Protein AF-0000000085036606 (afdb_homodimer)

Nearest PDB structures (foldseek):
  7ahc-assembly1_B  TM=9.301E-01  e=2.166E-08  Lactococcus lactis subsp. lactis
  7ahh-assembly1_B  TM=9.362E-01  e=3.459E-08  Lactococcus lactis subsp. lactis
  7ahd-assembly1_B  TM=8.911E-01  e=1.973E-08  Lactococcus lactis subsp. lactis
  7ahd-assembly1_A  TM=8.765E-01  e=3.980E-08  Lactococcus lactis subsp. lactis
  7ahh-assembly1_A  TM=9.318E-01  e=2.249E-07  Lactococcus lactis subsp. lactis

Foldseek 3Di:
DVPDDLVVVLVVCCVVCVVVLVVLLVLLLVLLVLLLVLLLVPQLVLLVVCLVVVVCLCVQLVVLVVLLVPDLLVQLVVQCVVPNFASVSLSPSLNSNLRNLQSVLSNVLQVVFDVVVLVVCVVVVDDPVRCVVPPSCLQSVLSNLVSSLVSSLVSSVSSLSSVVRPHGHLVVQLVVLVPDDNSSSSNCSSVVSSVVVSVVSNVVSNVVSVVSHDDDVVVD/DVPDDLVVLLVVCCVVCVVVLVVLLVLLLVLLVLLLVLLLVPQLVLLVVCLVVVVCLCVQLVVLVVLLVPDLLVQLVVQCVPPNFASVSLSPSLNSNLRNLQSVLSNVQQVVFDVVVLVVCVVVVDDPVRCVVPPSCLQSVLSNLVSSLVSSLVSSVSSLSSVVRPHGHLVVQLVVLVPDDNSSSSNCSSVVSSVVVSVVSNVVSNVVSVVSHDDDPVVD

pLDDT: mean 95.01, std 9.25, range [34.78, 98.94]

Organism: Levilactobacillus brevis (strain ATCC 367 / BCRC 12310 / CIP 105137 / JCM 1170 / LMG 11437 / NCIMB 947 / NCTC 947) (NCBI:txid387344)

Secondary structure (DSSP, 8-state):
-TTS-HHHHHHHHHHHHHHHHHHHHHHHHHHHHHHHHHHHHHHHHHHHHHHH-GGGHHHHHHHHHHHHHS-HHHHHHHHHHHH-SSHHHHHHHHHHHHHHHHHHHHHHHHHHS-HHHHHHHHHTT--HHHHIIIIIHHHHHHHHHHHHHHHHHHHHHHHHHGGGGT--SHHHHHHHHHTSTT-HHHHHHHHHHHHHHHHHHHHHHHHHHHHHS---GGG-/-TTS-HHHHHHHHHHHHHHHHHHHHHHHHHHHHHHHHHHHHHHHHHHHHHHH-GGGHHHHHHHHHHHHHS-HHHHHHHHHHHH-SSHHHHHHHHHHHHHHHHHHHHHHHHHHS-HHHHHHHHHTT--HHHHIIIIIHHHHHHHHHHHHHHHHHHHHHHHHHGGGGT--SHHHHHHHHHTSTT-HHHHHHHHHHHHHHHHHHHHHHHHHHHHHS---GGG-

Radius of gyration: 23.56 Å; Cα contacts (8 Å, |Δi|>4): 693; chains: 2; bounding box: 56×71×65 Å

Sequence (440 aa):
MKDMGLFSQLVYYFSHNGMYVLSQFNQTFLVSIYGVLLGAIVGIPLGIWISQYRRLSPVIIGIANVIQTIPSLAMLSILMLGLGLGQTTVIVTVFLYSLLPIIKNTYTGMLSVDRDVLDAGKGMGMTGFQIMKTIRLPLSLSVIIAGIRNALVIGIGITVIGSFIGSGGLGDIIVRGTNATDGGAIILAGALPTALMAIITDLVLSFIEKRLTPKTSSERMKDMGLFSQLVYYFSHNGMYVLSQFNQTFLVSIYGVLLGAIVGIPLGIWISQYRRLSPVIIGIANVIQTIPSLAMLSILMLGLGLGQTTVIVTVFLYSLLPIIKNTYTGMLSVDRDVLDAGKGMGMTGFQIMKTIRLPLSLSVIIAGIRNALVIGIGITVIGSFIGSGGLGDIIVRGTNATDGGAIILAGALPTALMAIITDLVLSFIEKRLTPKTSSER

Solvent-accessible surface area (backbone atoms only — not comparable to full-atom values): 21026 Å² total; per-residue (Å²): 108,89,85,44,55,62,65,57,38,31,53,51,48,44,73,76,38,41,68,58,50,49,51,22,45,51,47,30,51,49,46,18,49,53,6,33,49,55,10,46,68,50,13,40,58,51,9,53,52,29,57,75,39,64,86,50,35,63,58,57,51,46,53,28,46,55,58,52,41,32,30,62,70,36,50,45,54,57,45,28,75,79,63,35,74,24,52,66,34,39,23,51,47,26,19,53,50,11,27,33,42,20,21,52,23,24,24,49,20,52,66,66,52,58,62,68,61,52,49,49,41,45,72,74,64,50,49,72,67,50,42,41,66,69,43,43,48,61,74,14,42,22,40,31,40,48,10,48,38,53,21,41,40,53,14,42,33,49,32,35,58,25,26,80,45,61,40,37,27,33,25,39,39,27,53,51,11,72,74,38,88,85,19,61,33,42,26,47,64,13,23,50,58,49,32,49,50,28,48,50,50,46,52,54,41,49,52,52,22,58,73,48,44,79,79,62,71,82,80,105,109,90,85,43,55,62,65,57,37,32,52,50,48,45,73,75,37,42,69,56,49,50,50,20,47,50,46,31,52,48,47,18,48,54,6,32,50,54,10,45,68,51,15,40,58,51,9,52,52,29,58,77,40,64,85,51,34,64,58,56,51,46,52,28,45,56,57,52,42,31,28,60,69,36,50,43,56,57,44,27,76,78,63,36,74,24,52,68,33,38,25,52,46,26,20,54,50,11,26,31,42,20,20,53,24,26,24,50,20,52,67,66,52,56,60,67,60,52,48,49,42,46,71,74,64,48,49,72,67,50,41,40,67,71,45,41,47,59,73,13,42,24,40,32,41,48,10,48,37,53,21,40,39,53,12,43,32,48,33,35,59,24,24,80,44,62,39,37,29,33,25,39,40,28,53,52,12,74,72,37,86,86,18,62,32,41,24,46,64,14,25,50,56,49,30,49,49,27,48,50,50,46,52,53,40,50,50,52,21,59,72,49,44,80,78,63,70,83,80,106

InterPro domains:
  IPR000515 ABC transporter type 1, transmembrane domain MetI-like [PF00528] (43-213)
  IPR000515 ABC transporter type 1, transmembrane domain MetI-like [PS50928] (25-205)
  IPR000515 ABC transporter type 1, transmembrane domain MetI-like [cd06261] (28-207)
  IPR035906 MetI-like superfamily [G3DSA:1.10.3720.10] (17-215)
  IPR035906 MetI-like superfamily [SSF161098] (22-200)
  IPR051204 ABC transporter permease/solute-binding domain-containing protein [PTHR30177] (9-217)

Structure (mmCIF, N/CA/C/O backbone):
data_AF-0000000085036606-model_v1
#
loop_
_entity.id
_entity.type
_entity.pdbx_description
1 polymer 'Glycine betaine/carnitine/choline ABC transporter, ATP-binding protein'
#
loop_
_atom_site.group_PDB
_atom_site.id
_atom_site.type_symbol
_atom_site.label_atom_id
_atom_site.label_alt_id
_atom_site.label_comp_id
_atom_site.label_asym_id
_atom_site.label_entity_id
_atom_site.label_seq_id
_atom_site.pdbx_PDB_ins_code
_atom_site.Cartn_x
_atom_site.Cartn_y
_atom_site.Cartn_z
_atom_site.occupancy
_atom_site.B_iso_or_equiv
_atom_site.auth_seq_id
_atom_site.auth_comp_id
_atom_site.auth_asym_id
_atom_site.auth_atom_id
_atom_site.pdbx_PDB_model_num
ATOM 1 N N . MET A 1 1 ? 3.018 16.328 33.906 1 53.69 1 MET A N 1
ATOM 2 C CA . MET A 1 1 ? 3.051 15.375 32.812 1 53.69 1 MET A CA 1
ATOM 3 C C . MET A 1 1 ? 4.422 15.367 32.156 1 53.69 1 MET A C 1
ATOM 5 O O . MET A 1 1 ? 4.852 14.336 31.625 1 53.69 1 MET A O 1
ATOM 9 N N . LYS A 1 2 ? 5.117 16.609 32.156 1 61.75 2 LYS A N 1
ATOM 10 C CA . LYS A 1 2 ? 6.438 16.766 31.562 1 61.75 2 LYS A CA 1
ATOM 11 C C . LYS A 1 2 ? 7.484 15.945 32.312 1 61.75 2 LYS A C 1
ATOM 13 O O . LYS A 1 2 ? 8.438 15.445 31.703 1 61.75 2 LYS A O 1
ATOM 18 N N . ASP A 1 3 ? 7.23 15.531 33.531 1 68.62 3 ASP A N 1
ATOM 19 C CA . ASP A 1 3 ? 8.211 14.805 34.312 1 68.62 3 ASP A CA 1
ATOM 20 C C . ASP A 1 3 ? 7.988 13.297 34.219 1 68.62 3 ASP A C 1
ATOM 22 O O . ASP A 1 3 ? 8.812 12.516 34.688 1 68.62 3 ASP A O 1
ATOM 26 N N . MET A 1 4 ? 6.941 12.898 33.594 1 78.75 4 MET A N 1
ATOM 27 C CA . MET A 1 4 ? 6.617 11.477 33.5 1 78.75 4 MET A CA 1
ATOM 28 C C . MET A 1 4 ? 7.219 10.875 32.25 1 78.75 4 MET A C 1
ATOM 30 O O . MET A 1 4 ? 7.336 11.547 31.219 1 78.75 4 MET A O 1
ATOM 34 N N . GLY A 1 5 ? 7.703 9.703 32.469 1 90.12 5 GLY A N 1
ATOM 35 C CA . GLY A 1 5 ? 8.148 8.961 31.312 1 90.12 5 GLY A CA 1
ATOM 36 C C . GLY A 1 5 ? 7.066 8.805 30.25 1 90.12 5 GLY A C 1
ATOM 37 O O . GLY A 1 5 ? 5.891 9.062 30.516 1 90.12 5 GLY A O 1
ATOM 38 N N . LEU A 1 6 ? 7.336 8.609 29.125 1 92.69 6 LEU A N 1
ATOM 39 C CA . LEU A 1 6 ? 6.441 8.508 27.984 1 92.69 6 LEU A CA 1
ATOM 40 C C . LEU A 1 6 ? 5.312 7.516 28.266 1 92.69 6 LEU A C 1
ATOM 42 O O . LEU A 1 6 ? 4.156 7.781 27.938 1 92.69 6 LEU A O 1
ATOM 46 N N . PHE A 1 7 ? 5.633 6.508 28.906 1 94.12 7 PHE A N 1
ATOM 47 C CA . PHE A 1 7 ? 4.652 5.473 29.203 1 94.12 7 PHE A CA 1
ATOM 48 C C . PHE A 1 7 ? 3.619 5.973 30.203 1 94.12 7 PHE A C 1
ATOM 50 O O . PHE A 1 7 ? 2.422 5.73 30.047 1 94.12 7 PHE A O 1
ATOM 57 N N . SER A 1 8 ? 3.996 6.602 31.188 1 94.62 8 SER A N 1
ATOM 58 C CA . SER A 1 8 ? 3.084 7.148 32.188 1 94.62 8 SER A CA 1
ATOM 59 C C . SER A 1 8 ? 2.162 8.203 31.578 1 94.62 8 SER A C 1
ATOM 61 O O . SER A 1 8 ? 0.983 8.281 31.922 1 94.62 8 SER A O 1
ATOM 63 N N . GLN A 1 9 ? 2.707 8.945 30.672 1 95.31 9 GLN A N 1
ATOM 64 C CA . GLN A 1 9 ? 1.91 9.945 29.984 1 95.31 9 GLN A CA 1
ATOM 65 C C . GLN A 1 9 ? 0.846 9.297 29.094 1 95.31 9 GLN A C 1
ATOM 67 O O . GLN A 1 9 ? -0.266 9.812 28.984 1 95.31 9 GLN A O 1
ATOM 72 N N . LEU A 1 10 ? 1.221 8.211 28.531 1 96.38 10 LEU A N 1
ATOM 73 C CA . LEU A 1 10 ? 0.283 7.48 27.688 1 96.38 10 LEU A CA 1
ATOM 74 C C . LEU A 1 10 ? -0.866 6.914 28.516 1 96.38 10 LEU A C 1
ATOM 76 O O . LEU A 1 10 ? -2.033 7.047 28.125 1 96.38 10 LEU A O 1
ATOM 80 N N . VAL A 1 11 ? -0.539 6.371 29.609 1 96.19 11 VAL A N 1
ATOM 81 C CA . VAL A 1 11 ? -1.548 5.812 30.5 1 96.19 11 VAL A CA 1
ATOM 82 C C . VAL A 1 11 ? -2.475 6.918 31 1 96.19 11 VAL A C 1
ATOM 84 O O . VAL A 1 11 ? -3.693 6.734 31.062 1 96.19 11 VAL A O 1
ATOM 87 N N . TYR A 1 12 ? -1.911 7.992 31.328 1 95.38 12 TYR A N 1
ATOM 88 C CA . TYR A 1 12 ? -2.691 9.141 31.766 1 95.38 12 TYR A CA 1
ATOM 89 C C . TYR A 1 12 ? -3.65 9.602 30.672 1 95.38 12 TYR A C 1
ATOM 91 O O . TYR A 1 12 ? -4.824 9.867 30.938 1 95.38 12 TYR A O 1
ATOM 99 N N . TYR A 1 13 ? -3.16 9.719 29.469 1 96.19 13 TYR A N 1
ATOM 100 C CA . TYR A 1 13 ? -3.996 10.148 28.344 1 96.19 13 TYR A CA 1
ATOM 101 C C . TYR A 1 13 ? -5.18 9.211 28.156 1 96.19 13 TYR A C 1
ATOM 103 O O . TYR A 1 13 ? -6.316 9.656 27.984 1 96.19 13 TYR A O 1
ATOM 111 N N . PHE A 1 14 ? -4.926 7.91 28.281 1 97 14 PHE A N 1
ATOM 112 C CA . PHE A 1 14 ? -5.996 6.938 28.094 1 97 14 PHE A CA 1
ATOM 113 C C . PHE A 1 14 ? -6.996 7 29.25 1 97 14 PHE A C 1
ATOM 115 O O . PHE A 1 14 ? -8.195 6.832 29.031 1 97 14 PHE A O 1
ATOM 122 N N . SER A 1 15 ? -6.516 7.25 30.391 1 96.5 15 SER A N 1
ATOM 123 C CA . SER A 1 15 ? -7.383 7.32 31.562 1 96.5 15 SER A CA 1
ATOM 124 C C . SER A 1 15 ? -8.328 8.516 31.469 1 96.5 15 SER A C 1
ATOM 126 O O . SER A 1 15 ? -9.469 8.445 31.938 1 96.5 15 SER A O 1
ATOM 128 N N . HIS A 1 16 ? -7.914 9.531 30.812 1 97.19 16 HIS A N 1
ATOM 129 C CA . HIS A 1 16 ? -8.703 10.758 30.812 1 97.19 16 HIS A CA 1
ATOM 130 C C . HIS A 1 16 ? -9.43 10.938 29.484 1 97.19 16 HIS A C 1
ATOM 132 O O . HIS A 1 16 ? -10.406 11.68 29.391 1 97.19 16 HIS A O 1
ATOM 138 N N . ASN A 1 17 ? -8.93 10.234 28.422 1 97.69 17 ASN A N 1
ATOM 139 C CA . ASN A 1 17 ? -9.508 10.43 27.094 1 97.69 17 ASN A CA 1
ATOM 140 C C . ASN A 1 17 ? -9.906 9.102 26.453 1 97.69 17 ASN A C 1
ATOM 142 O O . ASN A 1 17 ? -10.016 9.008 25.234 1 97.69 17 ASN A O 1
ATOM 146 N N . GLY A 1 18 ? -10.07 8.125 27.234 1 97.62 18 GLY A N 1
ATOM 147 C CA . GLY A 1 18 ? -10.344 6.789 26.719 1 97.62 18 GLY A CA 1
ATOM 148 C C . GLY A 1 18 ? -11.586 6.727 25.844 1 97.62 18 GLY A C 1
ATOM 149 O O . GLY A 1 18 ? -11.57 6.102 24.781 1 97.62 18 GLY A O 1
ATOM 150 N N . MET A 1 19 ? -12.609 7.359 26.281 1 98 19 MET A N 1
ATOM 151 C CA . MET A 1 19 ? -13.859 7.348 25.531 1 98 19 MET A CA 1
ATOM 152 C C . MET A 1 19 ? -13.711 8.109 24.219 1 98 19 MET A C 1
ATOM 154 O O . MET A 1 19 ? -14.32 7.746 23.219 1 98 19 MET A O 1
ATOM 158 N N . TYR A 1 20 ? -12.961 9.148 24.25 1 98.12 20 TYR A N 1
ATOM 159 C CA . TYR A 1 20 ? -12.68 9.891 23.031 1 98.12 20 TYR A CA 1
ATOM 160 C C . TYR A 1 20 ? -11.883 9.039 22.047 1 98.12 20 TYR A C 1
ATOM 162 O O . TYR A 1 20 ? -12.211 8.984 20.859 1 98.12 20 TYR A O 1
ATOM 170 N N . VAL A 1 21 ? -10.883 8.344 22.516 1 98.56 21 VAL A N 1
ATOM 171 C CA . VAL A 1 21 ? -10.055 7.477 21.688 1 98.56 21 VAL A CA 1
ATOM 172 C C . VAL A 1 21 ? -10.922 6.371 21.078 1 98.56 21 VAL A C 1
ATOM 174 O O . VAL A 1 21 ? -10.789 6.051 19.891 1 98.56 21 VAL A O 1
ATOM 177 N N . LEU A 1 22 ? -11.82 5.848 21.828 1 98.44 22 LEU A N 1
ATOM 178 C CA . LEU A 1 22 ? -12.711 4.801 21.344 1 98.44 22 LEU A CA 1
ATOM 179 C C . LEU A 1 22 ? -13.648 5.336 20.266 1 98.44 22 LEU A C 1
ATOM 181 O O . LEU A 1 22 ? -13.945 4.641 19.297 1 98.44 22 LEU A O 1
ATOM 185 N N . SER A 1 23 ? -14.125 6.523 20.5 1 98.44 23 SER A N 1
ATOM 186 C CA . SER A 1 23 ? -14.992 7.148 19.5 1 98.44 23 SER A CA 1
ATOM 187 C C . SER A 1 23 ? -14.266 7.352 18.172 1 98.44 23 SER A C 1
ATOM 189 O O . SER A 1 23 ? -14.812 7.07 17.109 1 98.44 23 SER A O 1
ATOM 191 N N . GLN A 1 24 ? -13.023 7.82 18.25 1 98.75 24 GLN A N 1
ATOM 192 C CA . GLN A 1 24 ? -12.219 8.016 17.062 1 98.75 24 GLN A CA 1
ATOM 193 C C . GLN A 1 24 ? -11.875 6.684 16.406 1 98.75 24 GLN A C 1
ATOM 195 O O . GLN A 1 24 ? -11.805 6.59 15.172 1 98.75 24 GLN A O 1
ATOM 200 N N . PHE A 1 25 ? -11.68 5.707 17.25 1 98.81 25 PHE A N 1
ATOM 201 C CA . PHE A 1 25 ? -11.453 4.344 16.781 1 98.81 25 PHE A CA 1
ATOM 202 C C . PHE A 1 25 ? -12.648 3.846 15.969 1 98.81 25 PHE A C 1
ATOM 204 O O . PHE A 1 25 ? -12.484 3.357 14.844 1 98.81 25 PHE A O 1
ATOM 211 N N . ASN A 1 26 ? -13.805 3.996 16.484 1 98.56 26 ASN A N 1
ATOM 212 C CA . ASN A 1 26 ? -15.023 3.539 15.828 1 98.56 26 ASN A CA 1
ATOM 213 C C . ASN A 1 26 ? -15.297 4.312 14.539 1 98.56 26 ASN A C 1
ATOM 215 O O . ASN A 1 26 ? -15.75 3.736 13.547 1 98.56 26 ASN A O 1
ATOM 219 N N . GLN A 1 27 ? -15.023 5.535 14.602 1 98.56 27 GLN A N 1
ATOM 220 C CA . GLN A 1 27 ? -15.211 6.355 13.414 1 98.56 27 GLN A CA 1
ATOM 221 C C . GLN A 1 27 ? -14.281 5.918 12.289 1 98.56 27 GLN A C 1
ATOM 223 O O . GLN A 1 27 ? -14.711 5.781 11.141 1 98.56 27 GLN A O 1
ATOM 228 N N . THR A 1 28 ? -13.016 5.746 12.625 1 98.94 28 THR A N 1
ATOM 229 C CA . THR A 1 28 ? -12.047 5.289 11.641 1 98.94 28 THR A CA 1
ATOM 230 C C . THR A 1 28 ? -12.477 3.947 11.047 1 98.94 28 THR A C 1
ATOM 232 O O . THR A 1 28 ? -12.438 3.76 9.828 1 98.94 28 THR A O 1
ATOM 235 N N . PHE A 1 29 ? -12.891 3.115 11.898 1 98.81 29 PHE A N 1
ATOM 236 C CA . PHE A 1 29 ? -13.289 1.775 11.484 1 98.81 29 PHE A CA 1
ATOM 237 C C . PHE A 1 29 ? -14.516 1.833 10.578 1 98.81 29 PHE A C 1
ATOM 239 O O . PHE A 1 29 ? -14.555 1.191 9.531 1 98.81 29 PHE A O 1
ATOM 246 N N . LEU A 1 30 ? -15.523 2.584 10.883 1 98.62 30 LEU A N 1
ATOM 247 C CA . LEU A 1 30 ? -16.781 2.652 10.148 1 98.62 30 LEU A CA 1
ATOM 248 C C . LEU A 1 30 ? -16.578 3.297 8.781 1 98.62 30 LEU A C 1
ATOM 250 O O . LEU A 1 30 ? -17.109 2.814 7.773 1 98.62 30 LEU A O 1
ATOM 254 N N . VAL A 1 31 ? -15.836 4.344 8.758 1 98.81 31 VAL A N 1
ATOM 255 C CA . VAL A 1 31 ? -15.57 5.027 7.492 1 98.81 31 VAL A CA 1
ATOM 256 C C . VAL A 1 31 ? -14.867 4.074 6.527 1 98.81 31 VAL A C 1
ATOM 258 O O . VAL A 1 31 ? -15.211 4.02 5.34 1 98.81 31 VAL A O 1
ATOM 261 N N . SER A 1 32 ? -13.906 3.299 7.047 1 98.88 32 SER A N 1
ATOM 262 C CA . SER A 1 32 ? -13.203 2.32 6.227 1 98.88 32 SER A CA 1
ATOM 263 C C . SER A 1 32 ? -14.148 1.237 5.723 1 98.88 32 SER A C 1
ATOM 265 O O . SER A 1 32 ? -14.078 0.839 4.555 1 98.88 32 SER A O 1
ATOM 267 N N . ILE A 1 33 ? -15.031 0.809 6.574 1 98.81 33 ILE A N 1
ATOM 268 C CA . ILE A 1 33 ? -15.969 -0.249 6.227 1 98.81 33 ILE A CA 1
ATOM 269 C C . ILE A 1 33 ? -16.938 0.251 5.152 1 98.81 33 ILE A C 1
ATOM 271 O O . ILE A 1 33 ? -17.25 -0.475 4.203 1 98.81 33 ILE A O 1
ATOM 275 N N . TYR A 1 34 ? -17.406 1.476 5.266 1 98.88 34 TYR A N 1
ATOM 276 C CA . TYR A 1 34 ? -18.328 2.029 4.285 1 98.88 34 TYR A CA 1
ATOM 277 C C . TYR A 1 34 ? -17.688 2.092 2.904 1 98.88 34 TYR A C 1
ATOM 279 O O . TYR A 1 34 ? -18.312 1.706 1.907 1 98.88 34 TYR A O 1
ATOM 287 N N . GLY A 1 35 ? -16.484 2.529 2.838 1 98.94 35 GLY A N 1
ATOM 288 C CA . GLY A 1 35 ? -15.789 2.59 1.563 1 98.94 35 GLY A CA 1
ATOM 289 C C . GLY A 1 35 ? -15.57 1.225 0.936 1 98.94 35 GLY A C 1
ATOM 290 O O . GLY A 1 35 ? -15.789 1.047 -0.264 1 98.94 35 GLY A O 1
ATOM 291 N N . VAL A 1 36 ? -15.188 0.266 1.753 1 98.94 36 VAL A N 1
ATOM 292 C CA . VAL A 1 36 ? -14.898 -1.073 1.255 1 98.94 36 VAL A CA 1
ATOM 293 C C . VAL A 1 36 ? -16.188 -1.767 0.84 1 98.94 36 VAL A C 1
ATOM 295 O O . VAL A 1 36 ? -16.219 -2.508 -0.146 1 98.94 36 VAL A O 1
ATOM 298 N N . LEU A 1 37 ? -17.266 -1.52 1.604 1 98.88 37 LEU A N 1
ATOM 299 C CA . LEU A 1 37 ? -18.547 -2.094 1.253 1 98.88 37 LEU A CA 1
ATOM 300 C C . LEU A 1 37 ? -19.016 -1.584 -0.106 1 98.88 37 LEU A C 1
ATOM 302 O O . LEU A 1 37 ? -19.531 -2.355 -0.918 1 98.88 37 LEU A O 1
ATOM 306 N N . LEU A 1 38 ? -18.875 -0.337 -0.345 1 98.88 38 LEU A N 1
ATOM 307 C CA . LEU A 1 38 ? -19.203 0.204 -1.661 1 98.88 38 LEU A CA 1
ATOM 308 C C . LEU A 1 38 ? -18.312 -0.421 -2.736 1 98.88 38 LEU A C 1
ATOM 310 O O . LEU A 1 38 ? -18.797 -0.737 -3.83 1 98.88 38 LEU A O 1
ATOM 314 N N . GLY A 1 39 ? -17 -0.565 -2.404 1 98.88 39 GLY A N 1
ATOM 315 C CA . GLY A 1 39 ? -16.094 -1.244 -3.314 1 98.88 39 GLY A CA 1
ATOM 316 C C . GLY A 1 39 ? -16.516 -2.67 -3.621 1 98.88 39 GLY A C 1
ATOM 317 O O . GLY A 1 39 ? -16.406 -3.123 -4.762 1 98.88 39 GLY A O 1
ATOM 318 N N . ALA A 1 40 ? -17 -3.344 -2.619 1 98.88 40 ALA A N 1
ATOM 319 C CA . ALA A 1 40 ? -17.453 -4.723 -2.793 1 98.88 40 ALA A CA 1
ATOM 320 C C . ALA A 1 40 ? -18.719 -4.789 -3.641 1 98.88 40 ALA A C 1
ATOM 322 O O . ALA A 1 40 ? -18.859 -5.668 -4.492 1 98.88 40 ALA A O 1
ATOM 323 N N . ILE A 1 41 ? -19.609 -3.906 -3.416 1 98.81 41 ILE A N 1
ATOM 324 C CA . ILE A 1 41 ? -20.875 -3.865 -4.133 1 98.81 41 ILE A CA 1
ATOM 325 C C . ILE A 1 41 ? -20.625 -3.678 -5.625 1 98.81 41 ILE A C 1
ATOM 327 O O . ILE A 1 41 ? -21.312 -4.27 -6.457 1 98.81 41 ILE A O 1
ATOM 331 N N . VAL A 1 42 ? -19.609 -2.945 -5.973 1 98.81 42 VAL A N 1
ATOM 332 C CA . VAL A 1 42 ? -19.297 -2.666 -7.371 1 98.81 42 VAL A CA 1
ATOM 333 C C . VAL A 1 42 ? -18.25 -3.658 -7.879 1 98.81 42 VAL A C 1
ATOM 335 O O . VAL A 1 42 ? -18.391 -4.207 -8.969 1 98.81 42 VAL A O 1
ATOM 338 N N . GLY A 1 43 ? -17.25 -3.906 -7.059 1 98.88 43 GLY A N 1
ATOM 339 C CA . GLY A 1 43 ? -16.094 -4.664 -7.48 1 98.88 43 GLY A CA 1
ATOM 340 C C . GLY A 1 43 ? -16.375 -6.137 -7.695 1 98.88 43 GLY A C 1
ATOM 341 O O . GLY A 1 43 ? -15.859 -6.75 -8.625 1 98.88 43 GLY A O 1
ATOM 342 N N . ILE A 1 44 ? -17.156 -6.73 -6.824 1 98.62 44 ILE A N 1
ATOM 343 C CA . ILE A 1 44 ? -17.453 -8.156 -6.934 1 98.62 44 ILE A CA 1
ATOM 344 C C . ILE A 1 44 ? -18.234 -8.43 -8.203 1 98.62 44 ILE A C 1
ATOM 346 O O . ILE A 1 44 ? -17.844 -9.25 -9.031 1 98.62 44 ILE A O 1
ATOM 350 N N . PRO A 1 45 ? -19.359 -7.727 -8.492 1 98.06 45 PRO A N 1
ATOM 351 C CA . PRO A 1 45 ? -20.078 -7.945 -9.742 1 98.06 45 PRO A CA 1
ATOM 352 C C . PRO A 1 45 ? -19.234 -7.684 -10.977 1 98.06 45 PRO A C 1
ATOM 354 O O . PRO A 1 45 ? -19.312 -8.43 -11.961 1 98.06 45 PRO A O 1
ATOM 357 N N . LEU A 1 46 ? -18.406 -6.664 -10.977 1 98.25 46 LEU A N 1
ATOM 358 C CA . LEU A 1 46 ? -17.547 -6.359 -12.117 1 98.25 46 LEU A CA 1
ATOM 359 C C . LEU A 1 46 ? -16.531 -7.469 -12.328 1 98.25 46 LEU A C 1
ATOM 361 O O . LEU A 1 46 ? -16.234 -7.844 -13.469 1 98.25 46 LEU A O 1
ATOM 365 N N . GLY A 1 47 ? -15.953 -7.941 -11.18 1 98.06 47 GLY A N 1
ATOM 366 C CA . GLY A 1 47 ? -15.023 -9.055 -11.266 1 98.06 47 GLY A CA 1
ATOM 367 C C . GLY A 1 47 ? -15.648 -10.305 -11.852 1 98.06 47 GLY A C 1
ATOM 368 O O . GLY A 1 47 ? -15.031 -10.984 -12.672 1 98.06 47 GLY A O 1
ATOM 369 N N . ILE A 1 48 ? -16.828 -10.609 -11.445 1 96.81 48 ILE A N 1
ATOM 370 C CA . ILE A 1 48 ? -17.562 -11.758 -11.969 1 96.81 48 ILE A CA 1
ATOM 371 C C . ILE A 1 48 ? -17.844 -11.547 -13.453 1 96.81 48 ILE A C 1
ATOM 373 O O . ILE A 1 48 ? -17.625 -12.453 -14.266 1 96.81 48 ILE A O 1
ATOM 377 N N . TRP A 1 49 ? -18.266 -10.352 -13.812 1 96.44 49 TRP A N 1
ATOM 378 C CA . TRP A 1 49 ? -18.656 -10.047 -15.18 1 96.44 49 TRP A CA 1
ATOM 379 C C . TRP A 1 49 ? -17.469 -10.188 -16.125 1 96.44 49 TRP A C 1
ATOM 381 O O . TRP A 1 49 ? -17.578 -10.789 -17.188 1 96.44 49 TRP A O 1
ATOM 391 N N . ILE A 1 50 ? -16.328 -9.734 -15.766 1 96.69 50 ILE A N 1
ATOM 392 C CA . ILE A 1 50 ? -15.18 -9.742 -16.672 1 96.69 50 ILE A CA 1
ATOM 393 C C . ILE A 1 50 ? -14.562 -11.141 -16.719 1 96.69 50 ILE A C 1
ATOM 395 O O . ILE A 1 50 ? -13.789 -11.453 -17.625 1 96.69 50 ILE A O 1
ATOM 399 N N . SER A 1 51 ? -14.875 -11.938 -15.68 1 94.38 51 SER A N 1
ATOM 400 C CA . SER A 1 51 ? -14.398 -13.312 -15.719 1 94.38 51 SER A CA 1
ATOM 401 C C . SER A 1 51 ? -15.102 -14.109 -16.812 1 94.38 51 SER A C 1
ATOM 403 O O . SER A 1 51 ? -14.594 -15.148 -17.25 1 94.38 51 SER A O 1
ATOM 405 N N . GLN A 1 52 ? -16.312 -13.641 -17.219 1 90.5 52 GLN A N 1
ATOM 406 C CA . GLN A 1 52 ? -17.062 -14.289 -18.297 1 90.5 52 GLN A CA 1
ATOM 407 C C . GLN A 1 52 ? -16.672 -13.711 -19.656 1 90.5 52 GLN A C 1
ATOM 409 O O . GLN A 1 52 ? -16.891 -14.344 -20.688 1 90.5 52 GLN A O 1
ATOM 414 N N . TYR A 1 53 ? -16.188 -12.492 -19.688 1 88.56 53 TYR A N 1
ATOM 415 C CA . TYR A 1 53 ? -15.742 -11.805 -20.891 1 88.56 53 TYR A CA 1
ATOM 416 C C . TYR A 1 53 ? -14.258 -11.477 -20.812 1 88.56 53 TYR A C 1
ATOM 418 O O . TYR A 1 53 ? -13.883 -10.312 -20.672 1 88.56 53 TYR A O 1
ATOM 426 N N . ARG A 1 54 ? -13.484 -12.281 -21.141 1 85.75 54 ARG A N 1
ATOM 427 C CA . ARG A 1 54 ? -12.055 -12.227 -20.844 1 85.75 54 ARG A CA 1
ATOM 428 C C . ARG A 1 54 ? -11.367 -11.133 -21.656 1 85.75 54 ARG A C 1
ATOM 430 O O . ARG A 1 54 ? -10.352 -10.578 -21.234 1 85.75 54 ARG A O 1
ATOM 437 N N . ARG A 1 55 ? -11.984 -10.672 -22.688 1 90.75 55 ARG A N 1
ATOM 438 C CA . ARG A 1 55 ? -11.352 -9.688 -23.547 1 90.75 55 ARG A CA 1
ATOM 439 C C . ARG A 1 55 ? -11.336 -8.312 -22.891 1 90.75 55 ARG A C 1
ATOM 441 O O . ARG A 1 55 ? -10.445 -7.5 -23.156 1 90.75 55 ARG A O 1
ATOM 448 N N . LEU A 1 56 ? -12.211 -8.055 -21.938 1 92.25 56 LEU A N 1
ATOM 449 C CA . LEU A 1 56 ? -12.336 -6.742 -21.312 1 92.25 56 LEU A CA 1
ATOM 450 C C . LEU A 1 56 ? -11.586 -6.703 -19.984 1 92.25 56 LEU A C 1
ATOM 452 O O . LEU A 1 56 ? -11.43 -5.633 -19.375 1 92.25 56 LEU A O 1
ATOM 456 N N . SER A 1 57 ? -11.086 -7.797 -19.547 1 94.25 57 SER A N 1
ATOM 457 C CA . SER A 1 57 ? -10.516 -7.906 -18.203 1 94.25 57 SER A CA 1
ATOM 458 C C . SER A 1 57 ? -9.266 -7.039 -18.062 1 94.25 57 SER A C 1
ATOM 460 O O . SER A 1 57 ? -9.125 -6.301 -17.094 1 94.25 57 SER A O 1
ATOM 462 N N . PRO A 1 58 ? -8.391 -7.008 -19.125 1 95.19 58 PRO A N 1
ATOM 463 C CA . PRO A 1 58 ? -7.195 -6.176 -18.953 1 95.19 58 PRO A CA 1
ATOM 464 C C . PRO A 1 58 ? -7.52 -4.688 -18.875 1 95.19 58 PRO A C 1
ATOM 466 O O . PRO A 1 58 ? -6.844 -3.943 -18.156 1 95.19 58 PRO A O 1
ATOM 469 N N . VAL A 1 59 ? -8.5 -4.281 -19.547 1 96.25 59 VAL A N 1
ATOM 470 C CA . VAL A 1 59 ? -8.875 -2.871 -19.578 1 96.25 59 VAL A CA 1
ATOM 471 C C . VAL A 1 59 ? -9.453 -2.453 -18.234 1 96.25 59 VAL A C 1
ATOM 473 O O . VAL A 1 59 ? -9.039 -1.44 -17.672 1 96.25 59 VAL A O 1
ATOM 476 N N . ILE A 1 60 ? -10.414 -3.236 -17.703 1 97.94 60 ILE A N 1
ATOM 477 C CA . ILE A 1 60 ? -11.086 -2.904 -16.453 1 97.94 60 ILE A CA 1
ATOM 478 C C . ILE A 1 60 ? -10.094 -2.984 -15.289 1 97.94 60 ILE A C 1
ATOM 480 O O . ILE A 1 60 ? -10.039 -2.082 -14.453 1 97.94 60 ILE A O 1
ATOM 484 N N . ILE A 1 61 ? -9.32 -3.992 -15.273 1 97.88 61 ILE A N 1
ATOM 485 C CA . ILE A 1 61 ? -8.312 -4.141 -14.227 1 97.88 61 ILE A CA 1
ATOM 486 C C . ILE A 1 61 ? -7.262 -3.041 -14.367 1 97.88 61 ILE A C 1
ATOM 488 O O . ILE A 1 61 ? -6.793 -2.494 -13.367 1 97.88 61 ILE A O 1
ATOM 492 N N . GLY A 1 62 ? -6.895 -2.691 -15.609 1 97.5 62 GLY A N 1
ATOM 493 C CA . GLY A 1 62 ? -5.961 -1.605 -15.867 1 97.5 62 GLY A CA 1
ATOM 494 C C . GLY A 1 62 ? -6.441 -0.268 -15.336 1 97.5 62 GLY A C 1
ATOM 495 O O . GLY A 1 62 ? -5.664 0.484 -14.742 1 97.5 62 GLY A O 1
ATOM 496 N N . ILE A 1 63 ? -7.672 0.003 -15.516 1 98.06 63 ILE A N 1
ATOM 497 C CA . ILE A 1 63 ? -8.266 1.243 -15.023 1 98.06 63 ILE A CA 1
ATOM 498 C C . ILE A 1 63 ? -8.203 1.271 -13.5 1 98.06 63 ILE A C 1
ATOM 500 O O . ILE A 1 63 ? -7.812 2.277 -12.906 1 98.06 63 ILE A O 1
ATOM 504 N N . ALA A 1 64 ? -8.594 0.151 -12.883 1 98.44 64 ALA A N 1
ATOM 505 C CA . ALA A 1 64 ? -8.539 0.06 -11.43 1 98.44 64 ALA A CA 1
ATOM 506 C C . ALA A 1 64 ? -7.109 0.208 -10.922 1 98.44 64 ALA A C 1
ATOM 508 O O . ALA A 1 64 ? -6.875 0.821 -9.875 1 98.44 64 ALA A O 1
ATOM 509 N N . ASN A 1 65 ? -6.18 -0.292 -11.648 1 97.88 65 ASN A N 1
ATOM 510 C CA . ASN A 1 65 ? -4.77 -0.195 -11.289 1 97.88 65 ASN A CA 1
ATOM 511 C C . ASN A 1 65 ? -4.277 1.248 -11.344 1 97.88 65 ASN A C 1
ATOM 513 O O . ASN A 1 65 ? -3.541 1.693 -10.461 1 97.88 65 ASN A O 1
ATOM 517 N N . VAL A 1 66 ? -4.625 1.938 -12.352 1 97.88 66 VAL A N 1
ATOM 518 C CA . VAL A 1 66 ? -4.227 3.334 -12.492 1 97.88 66 VAL A CA 1
ATOM 519 C C . VAL A 1 66 ? -4.785 4.152 -11.328 1 97.88 66 VAL A C 1
ATOM 521 O O . VAL A 1 66 ? -4.082 4.984 -10.75 1 97.88 66 VAL A O 1
ATOM 524 N N . ILE A 1 67 ? -5.996 3.875 -11 1 98.38 67 ILE A N 1
ATOM 525 C CA . ILE A 1 67 ? -6.645 4.574 -9.898 1 98.38 67 ILE A CA 1
ATOM 526 C C . ILE A 1 67 ? -5.863 4.344 -8.602 1 98.38 67 ILE A C 1
ATOM 528 O O . ILE A 1 67 ? -5.578 5.293 -7.867 1 98.38 67 ILE A O 1
ATOM 532 N N . GLN A 1 68 ? -5.5 3.146 -8.391 1 97.88 68 GLN A N 1
ATOM 533 C CA . GLN A 1 68 ? -4.852 2.787 -7.137 1 97.88 68 GLN A CA 1
ATOM 534 C C . GLN A 1 68 ? -3.389 3.221 -7.129 1 97.88 68 GLN A C 1
ATOM 536 O O . GLN A 1 68 ? -2.77 3.318 -6.066 1 97.88 68 GLN A O 1
ATOM 541 N N . THR A 1 69 ? -2.865 3.475 -8.297 1 98 69 THR A N 1
ATOM 542 C CA . THR A 1 69 ? -1.473 3.889 -8.414 1 98 69 THR A CA 1
ATOM 543 C C . THR A 1 69 ? -1.296 5.328 -7.938 1 98 69 THR A C 1
ATOM 545 O O . THR A 1 69 ? -0.226 5.699 -7.449 1 98 69 THR A O 1
ATOM 548 N N . ILE A 1 70 ? -2.293 6.109 -7.992 1 98.69 70 ILE A N 1
ATOM 549 C CA . ILE A 1 70 ? -2.256 7.484 -7.516 1 98.69 70 ILE A CA 1
ATOM 550 C C . ILE A 1 70 ? -2.115 7.504 -5.996 1 98.69 70 ILE A C 1
ATOM 552 O O . ILE A 1 70 ? -2.887 6.852 -5.285 1 98.69 70 ILE A O 1
ATOM 556 N N . PRO A 1 71 ? -1.165 8.195 -5.52 1 98.62 71 PRO A N 1
ATOM 557 C CA . PRO A 1 71 ? -1.01 8.266 -4.062 1 98.62 71 PRO A CA 1
ATOM 558 C C . PRO A 1 71 ? -2.27 8.766 -3.359 1 98.62 71 PRO A C 1
ATOM 560 O O . PRO A 1 71 ? -2.938 9.68 -3.855 1 98.62 71 PRO A O 1
ATOM 563 N N . SER A 1 72 ? -2.523 8.211 -2.217 1 98.31 72 SER A N 1
ATOM 564 C CA . SER A 1 72 ? -3.807 8.406 -1.551 1 98.31 72 SER A CA 1
ATOM 565 C C . SER A 1 72 ? -3.988 9.859 -1.117 1 98.31 72 SER A C 1
ATOM 567 O O . SER A 1 72 ? -5.094 10.398 -1.188 1 98.31 72 SER A O 1
ATOM 569 N N . LEU A 1 73 ? -2.912 10.484 -0.661 1 98.12 73 LEU A N 1
ATOM 570 C CA . LEU A 1 73 ? -3.039 11.883 -0.249 1 98.12 73 LEU A CA 1
ATOM 571 C C . LEU A 1 73 ? -3.385 12.773 -1.438 1 98.12 73 LEU A C 1
ATOM 573 O O . LEU A 1 73 ? -4.184 13.695 -1.313 1 98.12 73 LEU A O 1
ATOM 577 N N . ALA A 1 74 ? -2.758 12.5 -2.572 1 98.38 74 ALA A N 1
ATOM 578 C CA . ALA A 1 74 ? -3.061 13.242 -3.791 1 98.38 74 ALA A CA 1
ATOM 579 C C . ALA A 1 74 ? -4.504 13.016 -4.23 1 98.38 74 ALA A C 1
ATOM 581 O O . ALA A 1 74 ? -5.223 13.969 -4.543 1 98.38 74 ALA A O 1
ATOM 582 N N . MET A 1 75 ? -4.926 11.812 -4.195 1 98.5 75 MET A N 1
ATOM 583 C CA . MET A 1 75 ? -6.285 11.469 -4.602 1 98.5 75 MET A CA 1
ATOM 584 C C . MET A 1 75 ? -7.309 12.133 -3.686 1 98.5 75 MET A C 1
ATOM 586 O O . MET A 1 75 ? -8.289 12.719 -4.16 1 98.5 75 MET A O 1
ATOM 590 N N . LEU A 1 76 ? -7.047 12.008 -2.436 1 98.12 76 LEU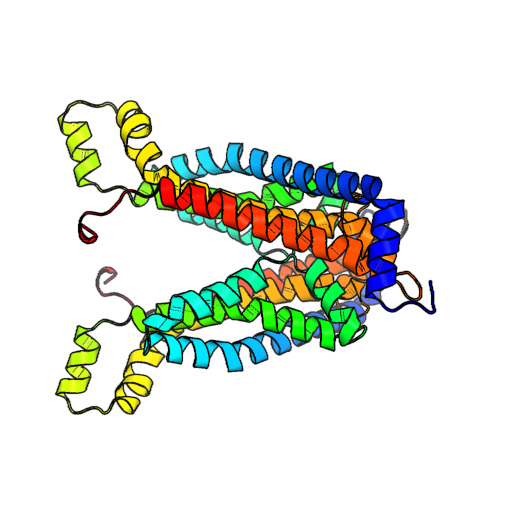 A N 1
ATOM 591 C CA . LEU A 1 76 ? -7.918 12.617 -1.437 1 98.12 76 LEU A CA 1
ATOM 592 C C . LEU A 1 76 ? -8.062 14.117 -1.688 1 98.12 76 LEU A C 1
ATOM 594 O O . LEU A 1 76 ? -9.172 14.656 -1.628 1 98.12 76 LEU A O 1
ATOM 598 N N . SER A 1 77 ? -7.02 14.742 -1.957 1 97.62 77 SER A N 1
ATOM 599 C CA . SER A 1 77 ? -7 16.188 -2.119 1 97.62 77 SER A CA 1
ATOM 600 C C . SER A 1 77 ? -7.699 16.609 -3.404 1 97.62 77 SER A C 1
ATOM 602 O O . SER A 1 77 ? -8.375 17.641 -3.438 1 97.62 77 SER A O 1
ATOM 604 N N . ILE A 1 78 ? -7.504 15.828 -4.426 1 97.69 78 ILE A N 1
ATOM 605 C CA . ILE A 1 78 ? -8.188 16.109 -5.684 1 97.69 78 ILE A CA 1
ATOM 606 C C . ILE A 1 78 ? -9.695 15.953 -5.5 1 97.69 78 ILE A C 1
ATOM 608 O O . ILE A 1 78 ? -10.469 16.828 -5.914 1 97.69 78 ILE A O 1
ATOM 612 N N . LEU A 1 79 ? -10.141 14.93 -4.848 1 98.25 79 LEU A N 1
ATOM 613 C CA . LEU A 1 79 ? -11.562 14.656 -4.645 1 98.25 79 LEU A CA 1
ATOM 614 C C . LEU A 1 79 ? -12.188 15.711 -3.738 1 98.25 79 LEU A C 1
ATOM 616 O O . LEU A 1 79 ? -13.375 16.016 -3.871 1 98.25 79 LEU A O 1
ATOM 620 N N . MET A 1 80 ? -11.367 16.234 -2.877 1 97.56 80 MET A N 1
ATOM 621 C CA . MET A 1 80 ? -11.852 17.25 -1.944 1 97.56 80 MET A CA 1
ATOM 622 C C . MET A 1 80 ? -12.336 18.484 -2.689 1 97.56 80 MET A C 1
ATOM 624 O O . MET A 1 80 ? -13.281 19.156 -2.254 1 97.56 80 MET A O 1
ATOM 628 N N . LEU A 1 81 ? -11.75 18.781 -3.832 1 96.56 81 LEU A N 1
ATOM 629 C CA . LEU A 1 81 ? -12.125 19.938 -4.625 1 96.56 81 LEU A CA 1
ATOM 630 C C . LEU A 1 81 ? -13.555 19.812 -5.129 1 96.56 81 LEU A C 1
ATOM 632 O O . LEU A 1 81 ? -14.258 20.812 -5.281 1 96.56 81 LEU A O 1
ATOM 636 N N . GLY A 1 82 ? -14.016 18.594 -5.324 1 96.75 82 GLY A N 1
ATOM 637 C CA . GLY A 1 82 ? -15.359 18.375 -5.836 1 96.75 82 GLY A CA 1
ATOM 638 C C . GLY A 1 82 ? -16.359 17.984 -4.758 1 96.75 82 GLY A C 1
ATOM 639 O O . GLY A 1 82 ? -17.531 18.375 -4.824 1 96.75 82 GLY A O 1
ATOM 640 N N . LEU A 1 83 ? -15.875 17.312 -3.691 1 97.88 83 LEU A N 1
ATOM 641 C CA . LEU A 1 83 ? -16.812 16.719 -2.742 1 97.88 83 LEU A CA 1
ATOM 642 C C . LEU A 1 83 ? -16.75 17.438 -1.398 1 97.88 83 LEU A C 1
ATOM 644 O O . LEU A 1 83 ? -17.625 17.234 -0.547 1 97.88 83 LEU A O 1
ATOM 648 N N . GLY A 1 84 ? -15.742 18.234 -1.214 1 96 84 GLY A N 1
ATOM 649 C CA . GLY A 1 84 ? -15.609 18.969 0.035 1 96 84 GLY A CA 1
ATOM 650 C C . GLY A 1 84 ? -14.828 18.219 1.092 1 96 84 GLY A C 1
ATOM 651 O O . GLY A 1 84 ? -14.328 17.125 0.833 1 96 84 GLY A O 1
ATOM 652 N N . LEU A 1 85 ? -14.758 18.859 2.271 1 95.31 85 LEU A N 1
ATOM 653 C CA . LEU A 1 85 ? -14.055 18.281 3.412 1 95.31 85 LEU A CA 1
ATOM 654 C C . LEU A 1 85 ? -14.938 17.266 4.133 1 95.31 85 LEU A C 1
ATOM 656 O O . LEU A 1 85 ? -16.156 17.344 4.055 1 95.31 85 LEU A O 1
ATOM 660 N N . GLY A 1 86 ? -14.289 16.266 4.699 1 96.75 86 GLY A N 1
ATOM 661 C CA . GLY A 1 86 ? -15.055 15.406 5.59 1 96.75 86 GLY A CA 1
ATOM 662 C C . GLY A 1 86 ? -15.031 13.945 5.188 1 96.75 86 GLY A C 1
ATOM 663 O O . GLY A 1 86 ? -14.203 13.531 4.363 1 96.75 86 GLY A O 1
ATOM 664 N N . GLN A 1 87 ? -15.93 13.18 5.746 1 98 87 GLN A N 1
ATOM 665 C CA . GLN A 1 87 ? -15.898 11.719 5.68 1 9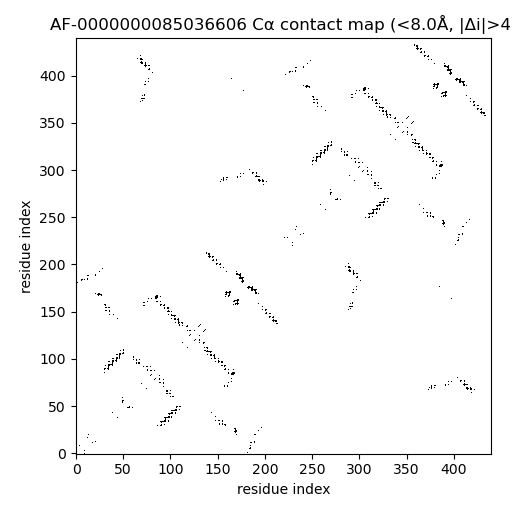8 87 GLN A CA 1
ATOM 666 C C . GLN A 1 87 ? -16.344 11.227 4.305 1 98 87 GLN A C 1
ATOM 668 O O . GLN A 1 87 ? -15.852 10.203 3.822 1 98 87 GLN A O 1
ATOM 673 N N . THR A 1 88 ? -17.219 11.969 3.688 1 98.56 88 THR A N 1
ATOM 674 C CA . THR A 1 88 ? -17.719 11.531 2.391 1 98.56 88 THR A CA 1
ATOM 675 C C . THR A 1 88 ? -16.594 11.398 1.383 1 98.56 88 THR A C 1
ATOM 677 O O . THR A 1 88 ? -16.516 10.406 0.656 1 98.56 88 THR A O 1
ATOM 680 N N . THR A 1 89 ? -15.719 12.398 1.375 1 98.75 89 THR A N 1
ATOM 681 C CA . THR A 1 89 ? -14.578 12.375 0.469 1 98.75 89 THR A CA 1
ATOM 682 C C . THR A 1 89 ? -13.664 11.195 0.785 1 98.75 89 THR A C 1
ATOM 684 O O . THR A 1 89 ? -13.141 10.547 -0.125 1 98.75 89 THR A O 1
ATOM 687 N N . VAL A 1 90 ? -13.477 10.883 2.061 1 98.88 90 VAL A N 1
ATOM 688 C CA . VAL A 1 90 ? -12.625 9.773 2.482 1 98.88 90 VAL A CA 1
ATOM 689 C C . VAL A 1 90 ? -13.258 8.445 2.068 1 98.88 90 VAL A C 1
ATOM 691 O O . VAL A 1 90 ? -12.57 7.551 1.57 1 98.88 90 VAL A O 1
ATOM 694 N N . ILE A 1 91 ? -14.57 8.328 2.205 1 98.94 91 ILE A N 1
ATOM 695 C CA . ILE A 1 91 ? -15.289 7.113 1.848 1 98.94 91 ILE A CA 1
ATOM 696 C C . ILE A 1 91 ? -15.156 6.855 0.349 1 98.94 91 ILE A C 1
ATOM 698 O O . ILE A 1 91 ? -14.898 5.723 -0.073 1 98.94 91 ILE A O 1
ATOM 702 N N . VAL A 1 92 ? -15.25 7.895 -0.448 1 98.94 92 VAL A N 1
ATOM 703 C CA . VAL A 1 92 ? -15.133 7.75 -1.896 1 98.94 92 VAL A CA 1
ATOM 704 C C . VAL A 1 92 ? -13.711 7.348 -2.262 1 98.94 92 VAL A C 1
ATOM 706 O O . VAL A 1 92 ? -13.5 6.539 -3.168 1 98.94 92 VAL A O 1
ATOM 709 N N . THR A 1 93 ? -12.719 7.926 -1.565 1 98.94 93 THR A N 1
ATOM 710 C CA . THR A 1 93 ? -11.328 7.555 -1.815 1 98.94 93 THR A CA 1
ATOM 711 C C . THR A 1 93 ? -11.094 6.082 -1.493 1 98.94 93 THR A C 1
ATOM 713 O O . THR A 1 93 ? -10.492 5.359 -2.285 1 98.94 93 THR A O 1
ATOM 716 N N . VAL A 1 94 ? -11.594 5.645 -0.332 1 98.94 94 VAL A N 1
ATOM 717 C CA . VAL A 1 94 ? -11.461 4.246 0.064 1 98.94 94 VAL A CA 1
ATOM 718 C C . VAL A 1 94 ? -12.18 3.354 -0.948 1 98.94 94 VAL A C 1
ATOM 720 O O . VAL A 1 94 ? -11.68 2.291 -1.317 1 98.94 94 VAL A O 1
ATOM 723 N N . PHE A 1 95 ? -13.367 3.793 -1.444 1 98.94 95 PHE A N 1
ATOM 724 C CA . PHE A 1 95 ? -14.117 3.076 -2.473 1 98.94 95 PHE A CA 1
ATOM 725 C C . PHE A 1 95 ? -13.258 2.873 -3.717 1 98.94 95 PHE A C 1
ATOM 727 O O . PHE A 1 95 ? -13.133 1.75 -4.211 1 98.94 95 PHE A O 1
ATOM 734 N N . LEU A 1 96 ? -12.641 3.896 -4.188 1 98.94 96 LEU A N 1
ATOM 735 C CA . LEU A 1 96 ? -11.828 3.828 -5.402 1 98.94 96 LEU A CA 1
ATOM 736 C C . LEU A 1 96 ? -10.656 2.873 -5.219 1 98.94 96 LEU A C 1
ATOM 738 O O . LEU A 1 96 ? -10.367 2.066 -6.105 1 98.94 96 LEU A O 1
ATOM 742 N N . TYR A 1 97 ? -10.023 2.889 -4.059 1 98.88 97 TYR A N 1
ATOM 743 C CA . TYR A 1 97 ? -8.852 2.057 -3.803 1 98.88 97 TYR A CA 1
ATOM 744 C C . TYR A 1 97 ? -9.258 0.608 -3.559 1 98.88 97 TYR A C 1
ATOM 746 O O . TYR A 1 97 ? -8.43 -0.301 -3.672 1 98.88 97 TYR A O 1
ATOM 754 N N . SER A 1 98 ? -10.492 0.388 -3.195 1 98.88 98 SER A N 1
ATOM 755 C CA . SER A 1 98 ? -10.977 -0.963 -2.936 1 98.88 98 SER A CA 1
ATOM 756 C C . SER A 1 98 ? -11.25 -1.712 -4.238 1 98.88 98 SER A C 1
ATOM 758 O O . SER A 1 98 ? -11.344 -2.941 -4.242 1 98.88 98 SER A O 1
ATOM 760 N N . LEU A 1 99 ? -11.344 -0.976 -5.305 1 98.88 99 LEU A N 1
ATOM 761 C CA . LEU A 1 99 ? -11.781 -1.571 -6.566 1 98.88 99 LEU A CA 1
ATOM 762 C C . LEU A 1 99 ? -10.742 -2.564 -7.082 1 98.88 99 LEU A C 1
ATOM 764 O O . LEU A 1 99 ? -11.086 -3.695 -7.434 1 98.88 99 LEU A O 1
ATOM 768 N N . LEU A 1 100 ? -9.547 -2.229 -7.094 1 98.81 100 LEU A N 1
ATOM 769 C CA . LEU A 1 100 ? -8.555 -3.096 -7.715 1 98.81 100 LEU A CA 1
ATOM 770 C C . LEU A 1 100 ? -8.469 -4.434 -6.992 1 98.81 100 LEU A C 1
ATOM 772 O O . LEU A 1 100 ? -8.672 -5.488 -7.605 1 98.81 100 LEU A O 1
ATOM 776 N N . PRO A 1 101 ? -8.172 -4.422 -5.66 1 98.81 101 PRO A N 1
ATOM 777 C CA . PRO A 1 101 ? -8.031 -5.734 -5.02 1 98.81 101 PRO A CA 1
ATOM 778 C C . PRO A 1 101 ? -9.312 -6.57 -5.098 1 98.81 101 PRO A C 1
ATOM 780 O O . PRO A 1 101 ? -9.242 -7.785 -5.285 1 98.81 101 PRO A O 1
ATOM 783 N N . ILE A 1 102 ? -10.422 -5.938 -5.039 1 98.94 102 ILE A N 1
ATOM 784 C CA . ILE A 1 102 ? -11.672 -6.703 -5.027 1 98.94 102 ILE A CA 1
ATOM 785 C C . ILE A 1 102 ? -11.969 -7.219 -6.434 1 98.94 102 ILE A C 1
ATOM 787 O O . ILE A 1 102 ? -12.312 -8.391 -6.609 1 98.94 102 ILE A O 1
ATOM 791 N N . ILE A 1 103 ? -11.836 -6.387 -7.461 1 98.88 103 ILE A N 1
ATOM 792 C CA . ILE A 1 103 ? -12.07 -6.809 -8.836 1 98.88 103 ILE A CA 1
ATOM 793 C C . ILE A 1 103 ? -11.07 -7.902 -9.219 1 98.88 103 ILE A C 1
ATOM 795 O O . ILE A 1 103 ? -11.461 -8.953 -9.734 1 98.88 103 ILE A O 1
ATOM 799 N N . LYS A 1 104 ? -9.82 -7.605 -8.945 1 98.56 104 LYS A N 1
ATOM 800 C CA . LYS A 1 104 ? -8.766 -8.516 -9.367 1 98.56 104 LYS A CA 1
ATOM 801 C C . LYS A 1 104 ? -8.891 -9.867 -8.664 1 98.56 104 LYS A C 1
ATOM 803 O O . LYS A 1 104 ? -8.766 -10.914 -9.305 1 98.56 104 LYS A O 1
ATOM 808 N N . ASN A 1 105 ? -9.133 -9.875 -7.383 1 98.62 105 ASN A N 1
ATOM 809 C CA . ASN A 1 105 ? -9.273 -11.125 -6.648 1 98.62 105 ASN A CA 1
ATOM 810 C C . ASN A 1 105 ? -10.531 -11.883 -7.055 1 98.62 105 ASN A C 1
ATOM 812 O O . ASN A 1 105 ? -10.523 -13.109 -7.164 1 98.62 105 ASN A O 1
ATOM 816 N N . THR A 1 106 ? -11.586 -11.156 -7.223 1 98.56 106 THR A N 1
ATOM 817 C CA . THR A 1 106 ? -12.805 -11.812 -7.688 1 98.56 106 THR A CA 1
ATOM 818 C C . THR A 1 106 ? -12.586 -12.461 -9.055 1 98.56 106 THR A C 1
ATOM 820 O O . THR A 1 106 ? -12.938 -13.625 -9.258 1 98.56 106 THR A O 1
ATOM 823 N N . TYR A 1 107 ? -12.016 -11.742 -9.969 1 98.06 107 TYR A N 1
ATOM 824 C CA . TYR A 1 107 ? -11.688 -12.227 -11.305 1 98.06 107 TYR A CA 1
ATOM 825 C C . TYR A 1 107 ? -10.812 -13.469 -11.234 1 98.06 107 TYR A C 1
ATOM 827 O O . TYR A 1 107 ? -11.117 -14.492 -11.859 1 98.06 107 TYR A O 1
ATOM 835 N N . THR A 1 108 ? -9.75 -13.391 -10.445 1 97 108 THR A N 1
ATOM 836 C CA . THR A 1 108 ? -8.82 -14.5 -10.305 1 97 108 THR A CA 1
ATOM 837 C C . THR A 1 108 ? -9.5 -15.695 -9.641 1 97 108 THR A C 1
ATOM 839 O O . THR A 1 108 ? -9.258 -16.844 -10.016 1 97 108 THR A O 1
ATOM 842 N N . GLY A 1 109 ? -10.297 -15.398 -8.609 1 96.94 109 GLY A N 1
ATOM 843 C CA . GLY A 1 109 ? -11.047 -16.469 -7.969 1 96.94 109 GLY A CA 1
ATOM 844 C C . GLY A 1 109 ? -11.961 -17.219 -8.922 1 96.94 109 GLY A C 1
ATOM 845 O O . GLY A 1 109 ? -11.992 -18.438 -8.93 1 96.94 109 GLY A O 1
ATOM 846 N N . MET A 1 110 ? -12.594 -16.547 -9.773 1 96.12 110 MET A N 1
ATOM 847 C CA . MET A 1 110 ? -13.508 -17.141 -10.75 1 96.12 110 MET A CA 1
ATOM 848 C C . MET A 1 110 ? -12.758 -18.016 -11.742 1 96.12 110 MET A C 1
ATOM 850 O O . MET A 1 110 ? -13.266 -19.062 -12.148 1 96.12 110 MET A O 1
ATOM 854 N N . LEU A 1 111 ? -11.594 -17.609 -12.078 1 95.25 111 LEU A N 1
ATOM 855 C CA . LEU A 1 111 ? -10.812 -18.328 -13.078 1 95.25 111 LEU A CA 1
ATOM 856 C C . LEU A 1 111 ? -10.117 -19.531 -12.461 1 95.25 111 LEU A C 1
ATOM 858 O O . LEU A 1 111 ? -9.719 -20.453 -13.18 1 95.25 111 LEU A O 1
ATOM 862 N N . SER A 1 112 ? -9.984 -19.469 -11.188 1 93.81 112 SER A N 1
ATOM 863 C CA . SER A 1 112 ? -9.195 -20.5 -10.531 1 93.81 112 SER A CA 1
ATOM 864 C C . SER A 1 112 ? -10 -21.781 -10.367 1 93.81 112 SER A C 1
ATOM 866 O O . SER A 1 112 ? -9.445 -22.844 -10.055 1 93.81 112 SER A O 1
ATOM 868 N N . VAL A 1 113 ? -11.258 -21.797 -10.648 1 94.5 113 VAL A N 1
ATOM 869 C CA . VAL A 1 113 ? -12.109 -22.953 -10.477 1 94.5 113 VAL A CA 1
ATOM 870 C C . VAL A 1 113 ? -11.82 -23.984 -11.562 1 94.5 113 VAL A C 1
ATOM 872 O O . VAL A 1 113 ? -11.781 -23.641 -12.75 1 94.5 113 VAL A O 1
ATOM 875 N N . ASP A 1 114 ? -11.688 -25.203 -11.164 1 94.31 114 ASP A N 1
ATOM 876 C CA . ASP A 1 114 ? -11.344 -26.312 -12.062 1 94.31 114 ASP A CA 1
ATOM 877 C C . ASP A 1 114 ? -12.398 -26.469 -13.164 1 94.31 114 ASP A C 1
ATOM 879 O O . ASP A 1 114 ? -13.586 -26.578 -12.875 1 94.31 114 ASP A O 1
ATOM 883 N N . ARG A 1 115 ? -11.961 -26.594 -14.281 1 93.88 115 ARG A N 1
ATOM 884 C CA . ARG A 1 115 ? -12.844 -26.719 -15.43 1 93.88 115 ARG A CA 1
ATOM 885 C C . ARG A 1 115 ? -13.602 -28.047 -15.398 1 93.88 115 ARG A C 1
ATOM 887 O O . ARG A 1 115 ? -14.75 -28.125 -15.836 1 93.88 115 ARG A O 1
ATOM 894 N N . ASP A 1 116 ? -12.859 -29.047 -14.867 1 95.31 116 ASP A N 1
ATOM 895 C CA . ASP A 1 116 ? -13.5 -30.359 -14.789 1 95.31 116 ASP A CA 1
ATOM 896 C C . ASP A 1 116 ? -14.734 -30.312 -13.891 1 95.31 116 ASP A C 1
ATOM 898 O O . ASP A 1 116 ? -15.734 -30.969 -14.172 1 95.31 116 ASP A O 1
ATOM 902 N N . VAL A 1 117 ? -14.633 -29.547 -12.867 1 94.38 117 VAL A N 1
ATOM 903 C CA . VAL A 1 117 ? -15.75 -29.422 -11.938 1 94.38 117 VAL A CA 1
ATOM 904 C C . VAL A 1 117 ? -16.891 -28.656 -12.609 1 94.38 117 VAL A C 1
ATOM 906 O O . VAL A 1 117 ? -18.062 -29.016 -12.453 1 94.38 117 VAL A O 1
ATOM 909 N N . LEU A 1 118 ? -16.594 -27.703 -13.391 1 94.5 118 LEU A N 1
ATOM 910 C CA . LEU A 1 118 ? -17.594 -26.922 -14.109 1 94.5 118 LEU A CA 1
ATOM 911 C C . LEU A 1 118 ? -18.281 -27.766 -15.18 1 94.5 118 LEU A C 1
ATOM 913 O O . LEU A 1 118 ? -19.5 -27.719 -15.336 1 94.5 118 LEU A O 1
ATOM 917 N N . ASP A 1 119 ? -17.484 -28.594 -15.859 1 94.94 119 ASP A N 1
ATOM 918 C CA . ASP A 1 119 ? -18.016 -29.469 -16.891 1 94.94 119 ASP A CA 1
ATOM 919 C C . ASP A 1 119 ? -18.922 -30.547 -16.312 1 94.94 119 ASP A C 1
ATOM 921 O O . ASP A 1 119 ? -19.906 -30.938 -16.922 1 94.94 119 ASP A O 1
ATOM 925 N N . ALA A 1 120 ? -18.438 -30.984 -15.211 1 95.94 120 ALA A N 1
ATOM 926 C CA . ALA A 1 120 ? -19.281 -31.953 -14.516 1 95.94 120 ALA A CA 1
ATOM 927 C C . ALA A 1 120 ? -20.641 -31.359 -14.188 1 95.94 120 ALA A C 1
ATOM 929 O O . ALA A 1 120 ? -21.672 -32.031 -14.328 1 95.94 120 ALA A O 1
ATOM 930 N N . GLY A 1 121 ? -20.688 -30.156 -13.711 1 94.25 121 GLY A N 1
ATOM 931 C CA . GLY A 1 121 ? -21.938 -29.484 -13.445 1 94.25 121 GLY A CA 1
ATOM 932 C C . GLY A 1 121 ? -22.812 -29.344 -14.68 1 94.25 121 GLY A C 1
ATOM 933 O O . GLY A 1 121 ? -24.016 -29.609 -14.633 1 94.25 121 GLY A O 1
ATOM 934 N N . LYS A 1 122 ? -22.156 -29.031 -15.766 1 95.25 122 LYS A N 1
ATOM 935 C CA . LYS A 1 122 ? -22.859 -28.922 -17.031 1 95.25 122 LYS A CA 1
ATOM 936 C C . LYS A 1 122 ? -23.406 -30.281 -17.453 1 95.25 122 LYS A C 1
ATOM 938 O O . LYS A 1 122 ? -24.531 -30.375 -17.984 1 95.25 122 LYS A O 1
ATOM 943 N N . GLY A 1 123 ? -22.578 -31.25 -17.281 1 96.12 123 GLY A N 1
ATOM 944 C CA . GLY A 1 123 ? -22.984 -32.594 -17.578 1 96.12 123 GLY A CA 1
ATOM 945 C C . GLY A 1 123 ? -24.188 -33.062 -16.781 1 96.12 123 GLY A C 1
ATOM 946 O O . GLY A 1 123 ? -25 -33.844 -17.25 1 96.12 123 GLY A O 1
ATOM 947 N N . MET A 1 124 ? -24.297 -32.562 -15.609 1 97.19 124 MET A N 1
ATOM 948 C CA . MET A 1 124 ? -25.422 -32.875 -14.734 1 97.19 124 MET A CA 1
ATOM 949 C C . MET A 1 124 ? -26.656 -32.062 -15.117 1 97.19 124 MET A C 1
ATOM 951 O O . MET A 1 124 ? -27.734 -32.25 -14.523 1 97.19 124 MET A O 1
ATOM 955 N N . GLY A 1 125 ? -26.5 -31.125 -16.094 1 96.5 125 GLY A N 1
ATOM 956 C CA . GLY A 1 125 ? -27.641 -30.375 -16.594 1 96.5 125 GLY A CA 1
ATOM 957 C C . GLY A 1 125 ? -27.797 -29.016 -15.938 1 96.5 125 GLY A C 1
ATOM 958 O O . GLY A 1 125 ? -28.812 -28.344 -16.125 1 96.5 125 GLY A O 1
ATOM 959 N N . MET A 1 126 ? -26.844 -28.594 -15.172 1 96.25 126 MET A N 1
ATOM 960 C CA . MET A 1 126 ? -26.938 -27.312 -14.5 1 96.25 126 MET A CA 1
ATOM 961 C C . MET A 1 126 ? -26.906 -26.172 -15.516 1 96.25 126 MET A C 1
ATOM 963 O O . MET A 1 126 ? -26.188 -26.234 -16.516 1 96.25 126 MET A O 1
ATOM 967 N N . THR A 1 127 ? -27.734 -25.109 -15.148 1 96.56 127 THR A N 1
ATOM 968 C CA . THR A 1 127 ? -27.703 -23.906 -15.961 1 96.56 127 THR A CA 1
ATOM 969 C C . THR A 1 127 ? -26.516 -23.031 -15.586 1 96.56 127 THR A C 1
ATOM 971 O O . THR A 1 127 ? -25.859 -23.266 -14.57 1 96.56 127 THR A O 1
ATOM 974 N N . GLY A 1 128 ? -26.203 -22.078 -16.344 1 94.12 128 GLY A N 1
ATOM 975 C CA . GLY A 1 128 ? -25.109 -21.156 -16.078 1 94.12 128 GLY A CA 1
ATOM 976 C C . GLY A 1 128 ? -25.234 -20.469 -14.734 1 94.12 128 GLY A C 1
ATOM 977 O O . GLY A 1 128 ? -24.25 -20.297 -14.016 1 94.12 128 GLY A O 1
ATOM 978 N N . PHE A 1 129 ? -26.469 -20.125 -14.5 1 95.31 129 PHE A N 1
ATOM 979 C CA . PHE A 1 129 ? -26.734 -19.453 -13.234 1 95.31 129 PHE A CA 1
ATOM 980 C C . PHE A 1 129 ? -26.547 -20.422 -12.062 1 95.31 129 PHE A C 1
ATOM 982 O O . PHE A 1 129 ? -26.031 -20.031 -11.016 1 95.31 129 PHE A O 1
ATOM 989 N N . GLN A 1 130 ? -26.906 -21.641 -12.227 1 95.81 130 GLN A N 1
ATOM 990 C CA . GLN A 1 130 ? -26.719 -22.641 -11.188 1 95.81 130 GLN A CA 1
ATOM 991 C C . GLN A 1 130 ? -25.25 -22.922 -10.945 1 95.81 130 GLN A C 1
ATOM 993 O O . GLN A 1 130 ? -24.812 -23.047 -9.797 1 95.81 130 GLN A O 1
ATOM 998 N N . ILE A 1 131 ? -24.531 -22.984 -12.008 1 96.06 131 ILE A N 1
ATOM 999 C CA . ILE A 1 131 ? -23.094 -23.219 -11.906 1 96.06 131 ILE A CA 1
ATOM 1000 C C . ILE A 1 131 ? -22.438 -22.062 -11.18 1 96.06 131 ILE A C 1
ATOM 1002 O O . ILE A 1 131 ? -21.594 -22.266 -10.289 1 96.06 131 ILE A O 1
ATOM 1006 N N . MET A 1 132 ? -22.859 -20.859 -11.508 1 94.81 132 MET A N 1
ATOM 1007 C CA . MET A 1 132 ? -22.312 -19.656 -10.883 1 94.81 132 MET A CA 1
ATOM 1008 C C . MET A 1 132 ? -22.594 -19.656 -9.383 1 94.81 132 MET A C 1
ATOM 1010 O O . MET A 1 132 ? -21.672 -19.5 -8.578 1 94.81 132 MET A O 1
ATOM 1014 N N . LYS A 1 133 ? -23.75 -19.922 -8.992 1 95.19 133 LYS A N 1
ATOM 1015 C CA . LYS A 1 133 ? -24.203 -19.781 -7.605 1 95.19 133 LYS A CA 1
ATOM 1016 C C . LYS A 1 133 ? -23.734 -20.969 -6.762 1 95.19 133 LYS A C 1
ATOM 1018 O O . LYS A 1 133 ? -23.391 -20.797 -5.59 1 95.19 133 LYS A O 1
ATOM 1023 N N . THR A 1 134 ? -23.625 -22.141 -7.348 1 95.12 134 THR A N 1
ATOM 1024 C CA . THR A 1 134 ? -23.438 -23.344 -6.551 1 95.12 134 THR A CA 1
ATOM 1025 C C . THR A 1 134 ? -22 -23.844 -6.648 1 95.12 134 THR A C 1
ATOM 1027 O O . THR A 1 134 ? -21.531 -24.578 -5.77 1 95.12 134 THR A O 1
ATOM 1030 N N . ILE A 1 135 ? -21.281 -23.438 -7.672 1 95.5 135 ILE A N 1
ATOM 1031 C CA . ILE A 1 135 ? -19.953 -23.984 -7.859 1 95.5 135 ILE A CA 1
ATOM 1032 C C . ILE A 1 135 ? -18.922 -22.844 -7.863 1 95.5 135 ILE A C 1
ATOM 1034 O O . ILE A 1 135 ? -18.125 -22.719 -6.93 1 95.5 135 ILE A O 1
ATOM 1038 N N . ARG A 1 136 ? -19.031 -21.938 -8.805 1 95.31 136 ARG A N 1
ATOM 1039 C CA . ARG A 1 136 ? -18 -20.922 -9.031 1 95.31 136 ARG A CA 1
ATOM 1040 C C . ARG A 1 136 ? -17.859 -20 -7.828 1 95.31 136 ARG A C 1
ATOM 1042 O O . ARG A 1 136 ? -16.766 -19.797 -7.316 1 95.31 136 ARG A O 1
ATOM 1049 N N . LEU A 1 137 ? -18.984 -19.469 -7.363 1 95.94 137 LEU A N 1
ATOM 1050 C CA . LEU A 1 137 ? -18.953 -18.469 -6.297 1 95.94 137 LEU A CA 1
ATOM 1051 C C . LEU A 1 137 ? -18.469 -19.094 -4.992 1 95.94 137 LEU A C 1
ATOM 1053 O O . LEU A 1 137 ? -17.562 -18.562 -4.348 1 95.94 137 LEU A O 1
ATOM 1057 N N . PRO A 1 138 ? -18.984 -20.219 -4.633 1 95.75 138 PRO A N 1
ATOM 1058 C CA . PRO A 1 138 ? -18.531 -20.828 -3.387 1 95.75 138 PRO A CA 1
ATOM 1059 C C . PRO A 1 138 ? -17.047 -21.219 -3.432 1 95.75 138 PRO A C 1
ATOM 1061 O O . PRO A 1 138 ? -16.344 -21.062 -2.432 1 95.75 138 PRO A O 1
ATOM 1064 N N . LEU A 1 139 ? -16.578 -21.641 -4.523 1 95.69 139 LEU A N 1
ATOM 1065 C CA . LEU A 1 139 ? -15.195 -22.094 -4.629 1 95.69 139 LEU A CA 1
ATOM 1066 C C . LEU A 1 139 ? -14.242 -20.922 -4.758 1 95.69 139 LEU A C 1
ATOM 1068 O O . LEU A 1 139 ? -13.031 -21.062 -4.574 1 95.69 139 LEU A O 1
ATOM 1072 N N . SER A 1 140 ? -14.758 -19.719 -5.047 1 97.25 140 SER A N 1
ATOM 1073 C CA . SER A 1 140 ? -13.922 -18.531 -5.223 1 97.25 140 SER A CA 1
ATOM 1074 C C . SER A 1 140 ? -13.953 -17.656 -3.977 1 97.25 140 SER A C 1
ATOM 1076 O O . SER A 1 140 ? -13.266 -16.625 -3.922 1 97.25 140 SER A O 1
ATOM 1078 N N . LEU A 1 141 ? -14.695 -18.016 -2.977 1 97.38 141 LEU A N 1
ATOM 1079 C CA . LEU A 1 141 ? -14.992 -17.156 -1.846 1 97.38 141 LEU A CA 1
ATOM 1080 C C . LEU A 1 141 ? -13.719 -16.781 -1.094 1 97.38 141 LEU A C 1
ATOM 1082 O O . LEU A 1 141 ? -13.578 -15.648 -0.628 1 97.38 141 LEU A O 1
ATOM 1086 N N . SER A 1 142 ? -12.812 -17.766 -0.919 1 97.69 142 SER A N 1
ATOM 1087 C CA . SER A 1 142 ? -11.578 -17.5 -0.185 1 97.69 142 SER A CA 1
ATOM 1088 C C . SER A 1 142 ? -10.758 -16.406 -0.867 1 97.69 142 SER A C 1
ATOM 1090 O O . SER A 1 142 ? -10.219 -15.523 -0.202 1 97.69 142 SER A O 1
ATOM 1092 N N . VAL A 1 143 ? -10.734 -16.438 -2.178 1 98 143 VAL A N 1
ATOM 1093 C CA . VAL A 1 143 ? -9.953 -15.469 -2.941 1 98 143 VAL A CA 1
ATOM 1094 C C . VAL A 1 143 ? -10.641 -14.102 -2.912 1 98 143 VAL A C 1
ATOM 1096 O O . VAL A 1 143 ? -9.977 -13.07 -2.828 1 98 143 VAL A O 1
ATOM 1099 N N . ILE A 1 144 ? -11.961 -14.094 -2.955 1 98.62 144 ILE A N 1
ATOM 1100 C CA . ILE A 1 144 ? -12.734 -12.852 -2.885 1 98.62 144 ILE A CA 1
ATOM 1101 C C . ILE A 1 144 ? -12.523 -12.188 -1.527 1 98.62 144 ILE A C 1
ATOM 1103 O O . ILE A 1 144 ? -12.289 -10.977 -1.451 1 98.62 144 ILE A O 1
ATOM 1107 N N . ILE A 1 145 ? -12.523 -13 -0.473 1 98.56 145 ILE A N 1
ATOM 1108 C CA . ILE A 1 145 ? -12.328 -12.484 0.876 1 98.56 145 ILE A CA 1
ATOM 1109 C C . ILE A 1 145 ? -10.922 -11.898 1.007 1 98.56 145 ILE A C 1
ATOM 1111 O O . ILE A 1 145 ? -10.719 -10.891 1.687 1 98.56 145 ILE A O 1
ATOM 1115 N N . ALA A 1 146 ? -9.953 -12.508 0.332 1 98.38 146 ALA A N 1
ATOM 1116 C CA . ALA A 1 146 ? -8.594 -11.961 0.333 1 98.38 146 ALA A CA 1
ATOM 1117 C C . ALA A 1 146 ? -8.562 -10.555 -0.262 1 98.38 146 ALA A C 1
ATOM 1119 O O . ALA A 1 146 ? -7.816 -9.695 0.205 1 98.38 146 ALA A O 1
ATOM 1120 N N . GLY A 1 147 ? -9.383 -10.383 -1.305 1 98.75 147 GLY A N 1
ATOM 1121 C CA . GLY A 1 147 ? -9.5 -9.055 -1.891 1 98.75 147 GLY A CA 1
ATOM 1122 C C . GLY A 1 147 ? -10.109 -8.039 -0.946 1 98.75 147 GLY A C 1
ATOM 1123 O O . GLY A 1 147 ? -9.625 -6.91 -0.842 1 98.75 147 GLY A O 1
ATOM 1124 N N . ILE A 1 148 ? -11.062 -8.438 -0.247 1 98.81 148 ILE A N 1
ATOM 1125 C CA . ILE A 1 148 ? -11.742 -7.574 0.717 1 98.81 148 ILE A CA 1
ATOM 1126 C C . ILE A 1 148 ? -10.797 -7.266 1.881 1 98.81 148 ILE A C 1
ATOM 1128 O O . ILE A 1 148 ? -10.75 -6.133 2.361 1 98.81 148 ILE A O 1
ATOM 1132 N N . ARG A 1 149 ? -10.07 -8.312 2.332 1 98.81 149 ARG A N 1
ATOM 1133 C CA . ARG A 1 149 ? -9.078 -8.141 3.387 1 98.81 149 ARG A CA 1
ATOM 1134 C C . ARG A 1 149 ? -8.047 -7.078 3.004 1 98.81 149 ARG A C 1
ATOM 1136 O O . ARG A 1 149 ? -7.789 -6.152 3.773 1 98.81 149 ARG A O 1
ATOM 1143 N N . ASN A 1 150 ? -7.508 -7.141 1.78 1 98.5 150 ASN A N 1
ATOM 1144 C CA . ASN A 1 150 ? -6.523 -6.176 1.298 1 98.5 150 ASN A CA 1
ATOM 1145 C C . ASN A 1 150 ? -7.113 -4.77 1.212 1 98.5 150 ASN A C 1
ATOM 1147 O O . ASN A 1 150 ? -6.469 -3.799 1.608 1 98.5 150 ASN A O 1
ATOM 1151 N N . ALA A 1 151 ? -8.32 -4.727 0.757 1 98.88 151 ALA A N 1
ATOM 1152 C CA . ALA A 1 151 ? -9 -3.443 0.609 1 98.88 151 ALA A CA 1
ATOM 1153 C C . ALA A 1 151 ? -9.219 -2.777 1.966 1 98.88 151 ALA A C 1
ATOM 1155 O O . ALA A 1 151 ? -9.055 -1.562 2.102 1 98.88 151 ALA A O 1
ATOM 1156 N N . LEU A 1 152 ? -9.602 -3.568 2.938 1 98.88 152 LEU A N 1
ATOM 1157 C CA . LEU A 1 152 ? -9.938 -2.996 4.238 1 98.88 152 LEU A CA 1
ATOM 1158 C C . LEU A 1 152 ? -8.68 -2.51 4.953 1 98.88 152 LEU A C 1
ATOM 1160 O O . LEU A 1 152 ? -8.695 -1.46 5.602 1 98.88 152 LEU A O 1
ATOM 1164 N N . VAL A 1 153 ? -7.629 -3.248 4.84 1 98.69 153 VAL A N 1
ATOM 1165 C CA . VAL A 1 153 ? -6.375 -2.836 5.457 1 98.69 153 VAL A CA 1
ATOM 1166 C C . VAL A 1 153 ? -5.891 -1.533 4.824 1 98.69 153 VAL A C 1
ATOM 1168 O O . VAL A 1 153 ? -5.535 -0.587 5.531 1 98.69 153 VAL A O 1
ATOM 1171 N N . ILE A 1 154 ? -5.949 -1.455 3.508 1 98.44 154 ILE A N 1
ATOM 1172 C CA . ILE A 1 154 ? -5.598 -0.237 2.787 1 98.44 154 ILE A CA 1
ATOM 1173 C C . ILE A 1 154 ? -6.543 0.892 3.188 1 98.44 154 ILE A C 1
ATOM 1175 O O . ILE A 1 154 ? -6.113 2.025 3.404 1 98.44 154 ILE A O 1
ATOM 1179 N N . GLY A 1 155 ? -7.828 0.542 3.281 1 98.88 155 GLY A N 1
ATOM 1180 C CA . GLY A 1 155 ? -8.852 1.519 3.627 1 98.88 155 GLY A CA 1
ATOM 1181 C C . GLY A 1 155 ? -8.625 2.162 4.98 1 98.88 155 GLY A C 1
ATOM 1182 O O . GLY A 1 155 ? -8.852 3.363 5.148 1 98.88 155 GLY A O 1
ATOM 1183 N N . ILE A 1 156 ? -8.203 1.376 5.922 1 98.88 156 ILE A N 1
ATOM 1184 C CA . ILE A 1 156 ? -7.902 1.912 7.246 1 98.88 156 ILE A CA 1
ATOM 1185 C C . ILE A 1 156 ? -6.789 2.951 7.141 1 98.88 156 ILE A C 1
ATOM 1187 O O . ILE A 1 156 ? -6.883 4.031 7.727 1 98.88 156 ILE A O 1
ATOM 1191 N N . GLY A 1 157 ? -5.789 2.65 6.371 1 98.69 157 GLY A N 1
ATOM 1192 C CA . GLY A 1 157 ? -4.699 3.592 6.172 1 98.69 157 GLY A CA 1
ATOM 1193 C C . GLY A 1 157 ? -5.148 4.895 5.539 1 98.69 157 GLY A C 1
ATOM 1194 O O . GLY A 1 157 ? -4.727 5.973 5.961 1 98.69 157 GLY A O 1
ATOM 1195 N N . ILE A 1 158 ? -5.992 4.77 4.547 1 98.75 158 ILE A N 1
ATOM 1196 C CA . ILE A 1 158 ? -6.5 5.941 3.838 1 98.75 158 ILE A CA 1
ATOM 1197 C C . ILE A 1 158 ? -7.371 6.773 4.777 1 98.75 158 ILE A C 1
ATOM 1199 O O . ILE A 1 158 ? -7.301 8.008 4.762 1 98.75 158 ILE A O 1
ATOM 1203 N N . THR A 1 159 ? -8.172 6.102 5.582 1 98.88 159 THR A N 1
ATOM 1204 C CA . THR A 1 159 ? -9.062 6.793 6.504 1 98.88 159 THR A CA 1
ATOM 1205 C C . THR A 1 159 ? -8.266 7.613 7.516 1 98.88 159 THR A C 1
ATOM 1207 O O . THR A 1 159 ? -8.664 8.719 7.883 1 98.88 159 THR A O 1
ATOM 1210 N N . VAL A 1 160 ? -7.141 7.047 7.93 1 98.75 160 VAL A N 1
ATOM 1211 C CA . VAL A 1 160 ? -6.297 7.762 8.883 1 98.75 160 VAL A CA 1
ATOM 1212 C C . VAL A 1 160 ? -5.723 9.016 8.227 1 98.75 160 VAL A C 1
ATOM 1214 O O . VAL A 1 160 ? -5.66 10.078 8.844 1 98.75 160 VAL A O 1
ATOM 1217 N N . ILE A 1 161 ? -5.359 8.945 6.949 1 97.81 161 ILE A N 1
ATOM 1218 C CA . ILE A 1 161 ? -4.852 10.078 6.188 1 97.81 161 ILE A CA 1
ATOM 1219 C C . ILE A 1 161 ? -5.953 11.117 6.012 1 97.81 161 ILE A C 1
ATOM 1221 O O . ILE A 1 161 ? -5.676 12.32 5.938 1 97.81 161 ILE A O 1
ATOM 1225 N N . GLY A 1 162 ? -7.207 10.695 6.074 1 97.62 162 GLY A N 1
ATOM 1226 C CA . GLY A 1 162 ? -8.375 11.547 5.879 1 97.62 162 GLY A CA 1
ATOM 1227 C C . GLY A 1 162 ? -8.484 12.648 6.91 1 97.62 162 GLY A C 1
ATOM 1228 O O . GLY A 1 162 ? -9.172 13.648 6.691 1 97.62 162 GLY A O 1
ATOM 1229 N N . SER A 1 163 ? -7.824 12.523 8.008 1 95.38 163 SER A N 1
ATOM 1230 C CA . SER A 1 163 ? -7.852 13.555 9.039 1 95.38 163 SER A CA 1
ATOM 1231 C C . SER A 1 163 ? -7.355 14.891 8.492 1 95.38 163 SER A C 1
ATOM 1233 O O . SER A 1 163 ? -7.773 15.953 8.961 1 95.38 163 SER A O 1
ATOM 1235 N N . PHE A 1 164 ? -6.648 14.828 7.48 1 91.69 164 PHE A N 1
ATOM 1236 C CA . PHE A 1 164 ? -6.062 16.031 6.902 1 91.69 164 PHE A CA 1
ATOM 1237 C C . PHE A 1 164 ? -7.121 16.859 6.195 1 91.69 164 PHE A C 1
ATOM 1239 O O . PHE A 1 164 ? -6.922 18.062 5.949 1 91.69 164 PHE A O 1
ATOM 1246 N N . ILE A 1 165 ? -8.156 16.219 5.871 1 93.62 165 ILE A N 1
ATOM 1247 C CA . ILE A 1 165 ? -9.227 16.984 5.242 1 93.62 165 ILE A CA 1
ATOM 1248 C C . ILE A 1 165 ? -10.445 17.016 6.168 1 93.62 165 ILE A C 1
ATOM 1250 O O . ILE A 1 165 ? -11.586 17.078 5.703 1 93.62 165 ILE A O 1
ATOM 1254 N N . GLY A 1 166 ? -10.219 16.828 7.406 1 93.12 166 GLY A N 1
ATOM 1255 C CA . GLY A 1 166 ? -11.234 17.094 8.414 1 93.12 166 GLY A CA 1
ATOM 1256 C C . GLY A 1 166 ? -12.219 15.945 8.594 1 93.12 166 GLY A C 1
ATOM 1257 O O . GLY A 1 166 ? -13.375 16.156 8.953 1 93.12 166 GLY A O 1
ATOM 1258 N N . SER A 1 167 ? -11.766 14.758 8.336 1 96.12 167 SER A N 1
ATOM 1259 C CA . SER A 1 167 ? -12.695 13.641 8.445 1 96.12 167 SER A CA 1
ATOM 1260 C C . SER A 1 167 ? -12.758 13.109 9.875 1 96.12 167 SER A C 1
ATOM 1262 O O . SER A 1 167 ? -13.648 12.336 10.219 1 96.12 167 SER A O 1
ATOM 1264 N N . GLY A 1 168 ? -11.797 13.477 10.672 1 97.06 168 GLY A N 1
ATOM 1265 C CA . GLY A 1 168 ? -11.727 12.953 12.023 1 97.06 168 GLY A CA 1
ATOM 1266 C C . GLY A 1 168 ? -11.07 11.586 12.102 1 97.06 168 GLY A C 1
ATOM 1267 O O . GLY A 1 168 ? -10.195 11.266 11.297 1 97.06 168 GLY A O 1
ATOM 1268 N N . GLY A 1 169 ? -11.336 10.875 13.234 1 98.56 169 GLY A N 1
ATOM 1269 C CA . GLY A 1 169 ? -10.781 9.547 13.43 1 98.56 169 GLY A CA 1
ATOM 1270 C C . GLY A 1 169 ? -9.453 9.547 14.164 1 98.56 169 GLY A C 1
ATOM 1271 O O . GLY A 1 169 ? -9.023 10.586 14.672 1 98.56 169 GLY A O 1
ATOM 1272 N N . LEU A 1 170 ? -8.844 8.469 14.18 1 98.81 170 LEU A N 1
ATOM 1273 C CA . LEU A 1 170 ? -7.582 8.289 14.898 1 98.81 170 LEU A CA 1
ATOM 1274 C C . LEU A 1 170 ? -6.488 9.172 14.305 1 98.81 170 LEU A C 1
ATOM 1276 O O . LEU A 1 170 ? -5.57 9.586 15.016 1 98.81 170 LEU A O 1
ATOM 1280 N N . GLY A 1 171 ? -6.656 9.445 13.016 1 98.25 171 GLY A N 1
ATOM 1281 C CA . GLY A 1 171 ? -5.703 10.344 12.383 1 98.25 171 GLY A CA 1
ATOM 1282 C C . GLY A 1 171 ? -5.66 11.719 13.031 1 98.25 171 GLY A C 1
ATOM 1283 O O . GLY A 1 171 ? -4.602 12.352 13.094 1 98.25 171 GLY A O 1
ATOM 1284 N N . ASP A 1 172 ? -6.766 12.195 13.539 1 97.81 172 ASP A N 1
ATOM 1285 C CA . ASP A 1 172 ? -6.828 13.484 14.227 1 97.81 172 ASP A CA 1
ATOM 1286 C C . ASP A 1 172 ? -5.957 13.484 15.477 1 97.81 172 ASP A C 1
ATOM 1288 O O . ASP A 1 172 ? -5.309 14.484 15.789 1 97.81 172 ASP A O 1
ATOM 1292 N N . ILE A 1 173 ? -6.012 12.398 16.172 1 98.25 173 ILE A N 1
ATOM 1293 C CA . ILE A 1 173 ? -5.223 12.297 17.406 1 98.25 173 ILE A CA 1
ATOM 1294 C C . ILE A 1 173 ? -3.736 12.312 17.062 1 98.25 173 ILE A C 1
ATOM 1296 O O . ILE A 1 173 ? -2.951 13.008 17.719 1 98.25 173 ILE A O 1
ATOM 1300 N N . ILE A 1 174 ? -3.393 11.609 15.992 1 98.19 174 ILE A N 1
ATOM 1301 C CA . ILE A 1 174 ? -1.997 11.555 15.57 1 98.19 174 ILE A CA 1
ATOM 1302 C C . ILE A 1 174 ? -1.516 12.945 15.172 1 98.19 174 ILE A C 1
ATOM 1304 O O . ILE A 1 174 ? -0.473 13.406 15.648 1 98.19 174 ILE A O 1
ATOM 1308 N N . VAL A 1 175 ? -2.305 13.594 14.367 1 94.88 175 VAL A N 1
ATOM 1309 C CA . VAL A 1 175 ? -1.923 14.898 13.852 1 94.88 175 VAL A CA 1
ATOM 1310 C C . VAL A 1 175 ? -1.858 15.914 14.992 1 94.88 175 VAL A C 1
ATOM 1312 O O . VAL A 1 175 ? -0.962 16.766 15.031 1 94.88 175 VAL A O 1
ATOM 1315 N N . ARG A 1 176 ? -2.752 15.867 15.938 1 95.25 176 ARG A N 1
ATOM 1316 C CA . ARG A 1 176 ? -2.711 16.734 17.109 1 95.25 176 ARG A CA 1
ATOM 1317 C C . ARG A 1 176 ? -1.419 16.516 17.906 1 95.25 176 ARG A C 1
ATOM 1319 O O . ARG A 1 176 ? -0.821 17.484 18.391 1 95.25 176 ARG A O 1
ATOM 1326 N N . GLY A 1 177 ? -1.047 15.258 18.062 1 96.25 177 GLY A N 1
ATOM 1327 C CA . GLY A 1 177 ? 0.189 14.961 18.766 1 96.25 177 GLY A CA 1
ATOM 1328 C C . GLY A 1 177 ? 1.423 15.492 18.062 1 96.25 177 GLY A C 1
ATOM 1329 O O . GLY A 1 177 ? 2.346 15.992 18.703 1 96.25 177 GLY A O 1
ATOM 1330 N N . THR A 1 178 ? 1.448 15.453 16.766 1 92.56 178 THR A N 1
ATOM 1331 C CA . THR A 1 178 ? 2.602 15.891 15.992 1 92.56 178 THR A CA 1
ATOM 1332 C C . THR A 1 178 ? 2.738 17.406 16.031 1 92.56 178 THR A C 1
ATOM 1334 O O . THR A 1 178 ? 3.832 17.953 15.844 1 92.56 178 THR A O 1
ATOM 1337 N N . ASN A 1 179 ? 1.627 18.062 16.281 1 90.56 179 ASN A N 1
ATOM 1338 C CA . ASN A 1 179 ? 1.626 19.531 16.312 1 90.56 179 ASN A CA 1
ATOM 1339 C C . ASN A 1 179 ? 1.79 20.047 17.734 1 90.56 179 ASN A C 1
ATOM 1341 O O . ASN A 1 179 ? 1.893 21.266 17.953 1 90.56 179 ASN A O 1
ATOM 1345 N N . ALA A 1 180 ? 1.792 19.141 18.703 1 91.19 180 ALA A N 1
ATOM 1346 C CA . ALA A 1 180 ? 1.911 19.547 20.109 1 91.19 180 ALA A CA 1
ATOM 1347 C C . ALA A 1 180 ? 3.363 19.484 20.578 1 91.19 180 ALA A C 1
ATOM 1349 O O . ALA A 1 180 ? 4.133 18.625 20.125 1 91.19 180 ALA A O 1
ATOM 1350 N N . THR A 1 181 ? 3.611 20.422 21.453 1 88.06 181 THR A N 1
ATOM 1351 C CA . THR A 1 181 ? 4.895 20.344 22.156 1 88.06 181 THR A CA 1
ATOM 1352 C C . THR A 1 181 ? 4.918 19.141 23.094 1 88.06 181 THR A C 1
ATOM 1354 O O . THR A 1 181 ? 4.02 18.969 23.922 1 88.06 181 THR A O 1
ATOM 1357 N N . ASP A 1 182 ? 5.828 18.203 22.953 1 90.12 182 ASP A N 1
ATOM 1358 C CA . ASP A 1 182 ? 5.93 16.984 23.75 1 90.12 182 ASP A CA 1
ATOM 1359 C C . ASP A 1 182 ? 4.727 16.078 23.516 1 90.12 182 ASP A C 1
ATOM 1361 O O . ASP A 1 182 ? 4.09 15.625 24.469 1 90.12 182 ASP A O 1
ATOM 1365 N N . GLY A 1 183 ? 4.316 15.969 22.359 1 95.38 183 GLY A N 1
ATOM 1366 C CA . GLY A 1 183 ? 3.1 15.258 22 1 95.38 183 GLY A CA 1
ATOM 1367 C C . GLY A 1 183 ? 3.311 13.773 21.781 1 95.38 183 GLY A C 1
ATOM 1368 O O . GLY A 1 183 ? 2.508 13.117 21.125 1 95.38 183 GLY A O 1
ATOM 1369 N N . GLY A 1 184 ? 4.391 13.211 22.312 1 96.62 184 GLY A N 1
ATOM 1370 C CA . GLY A 1 184 ? 4.723 11.812 22.094 1 96.62 184 GLY A CA 1
ATOM 1371 C C . GLY A 1 184 ? 3.627 10.859 22.531 1 96.62 184 GLY A C 1
ATOM 1372 O O . GLY A 1 184 ? 3.262 9.945 21.797 1 96.62 184 GLY A O 1
ATOM 1373 N N . ALA A 1 185 ? 3.09 11.125 23.688 1 97.31 185 ALA A N 1
ATOM 1374 C CA . ALA A 1 185 ? 2.043 10.266 24.234 1 97.31 185 ALA A CA 1
ATOM 1375 C C . ALA A 1 185 ? 0.771 10.352 23.391 1 97.31 185 ALA A C 1
ATOM 1377 O O . ALA A 1 185 ? 0.078 9.352 23.203 1 97.31 185 ALA A O 1
ATOM 1378 N N . ILE A 1 186 ? 0.472 11.531 22.922 1 97.75 186 ILE A N 1
ATOM 1379 C CA . ILE A 1 186 ? -0.729 11.734 22.125 1 97.75 186 ILE A CA 1
ATOM 1380 C C . ILE A 1 186 ? -0.571 11.047 20.766 1 97.75 186 ILE A C 1
ATOM 1382 O O . ILE A 1 186 ? -1.509 10.414 20.266 1 97.75 186 ILE A O 1
ATOM 1386 N N . ILE A 1 187 ? 0.594 11.156 20.188 1 98.19 187 ILE A N 1
ATOM 1387 C CA . ILE A 1 187 ? 0.889 10.453 18.938 1 98.19 187 ILE A CA 1
ATOM 1388 C C . ILE A 1 187 ? 0.638 8.961 19.125 1 98.19 187 ILE A C 1
ATOM 1390 O O . ILE A 1 187 ? -0.07 8.344 18.312 1 98.19 187 ILE A O 1
ATOM 1394 N N . LEU A 1 188 ? 1.18 8.406 20.203 1 98.44 188 LEU A N 1
ATOM 1395 C CA . LEU A 1 188 ? 1.051 6.977 20.469 1 98.44 188 LEU A CA 1
ATOM 1396 C C . LEU A 1 188 ? -0.402 6.602 20.734 1 98.44 188 LEU A C 1
ATOM 1398 O O . LEU A 1 188 ? -0.845 5.512 20.375 1 98.44 188 LEU A O 1
ATOM 1402 N N . ALA A 1 189 ? -1.139 7.516 21.328 1 98.5 189 ALA A N 1
ATOM 1403 C CA . ALA A 1 189 ? -2.541 7.266 21.656 1 98.5 189 ALA A CA 1
ATOM 1404 C C . ALA A 1 189 ? -3.381 7.129 20.391 1 98.5 189 ALA A C 1
ATOM 1406 O O . ALA A 1 189 ? -4.438 6.496 20.391 1 98.5 189 ALA A O 1
ATOM 1407 N N . GLY A 1 190 ? -2.943 7.707 19.297 1 98.62 190 GLY A N 1
ATOM 1408 C CA . GLY A 1 190 ? -3.598 7.543 18 1 98.62 190 GLY A CA 1
ATOM 1409 C C . GLY A 1 190 ? -2.998 6.426 17.172 1 98.62 190 GLY A C 1
ATOM 1410 O O . GLY A 1 190 ? -3.727 5.637 16.562 1 98.62 190 GLY A O 1
ATOM 1411 N N . ALA A 1 191 ? -1.698 6.344 17.172 1 98.69 191 ALA A N 1
ATOM 1412 C CA . ALA A 1 191 ? -0.965 5.461 16.266 1 98.69 191 ALA A CA 1
ATOM 1413 C C . ALA A 1 191 ? -1.115 4 16.688 1 98.69 191 ALA A C 1
ATOM 1415 O O . ALA A 1 191 ? -1.261 3.119 15.836 1 98.69 191 ALA A O 1
ATOM 1416 N N . LEU A 1 192 ? -1.043 3.713 17.938 1 98.56 192 LEU A N 1
ATOM 1417 C CA . LEU A 1 192 ? -1.08 2.332 18.406 1 98.56 192 LEU A CA 1
ATOM 1418 C C . LEU A 1 192 ? -2.447 1.708 18.156 1 98.56 192 LEU A C 1
ATOM 1420 O O . LEU A 1 192 ? -2.537 0.61 17.594 1 98.56 192 LEU A O 1
ATOM 1424 N N . PRO A 1 193 ? -3.535 2.422 18.5 1 98.75 193 PRO A N 1
ATOM 1425 C CA . PRO A 1 193 ? -4.844 1.867 18.156 1 98.75 193 PRO A CA 1
ATOM 1426 C C . PRO A 1 193 ? -5.023 1.693 16.641 1 98.75 193 PRO A C 1
ATOM 1428 O O . PRO A 1 193 ? -5.676 0.745 16.203 1 98.75 193 PRO A O 1
ATOM 1431 N N . THR A 1 194 ? -4.52 2.607 15.914 1 98.88 194 THR A N 1
ATOM 1432 C CA . THR A 1 194 ? -4.582 2.502 14.461 1 98.88 194 THR A CA 1
ATOM 1433 C C . THR A 1 194 ? -3.879 1.234 13.977 1 98.88 194 THR A C 1
ATOM 1435 O O . THR A 1 194 ? -4.426 0.486 13.164 1 98.88 194 THR A O 1
ATOM 1438 N N . ALA A 1 195 ? -2.664 1.031 14.461 1 98.69 195 ALA A N 1
ATOM 1439 C CA . ALA A 1 195 ? -1.904 -0.169 14.117 1 98.69 195 ALA A CA 1
ATOM 1440 C C . ALA A 1 195 ? -2.654 -1.431 14.539 1 98.69 195 ALA A C 1
ATOM 1442 O O . ALA A 1 195 ? -2.748 -2.391 13.773 1 98.69 195 ALA A O 1
ATOM 1443 N N . LEU A 1 196 ? -3.18 -1.427 15.695 1 98.5 196 LEU A N 1
ATOM 1444 C CA . LEU A 1 196 ? -3.92 -2.568 16.219 1 98.5 196 LEU A CA 1
ATOM 1445 C C . LEU A 1 196 ? -5.148 -2.859 15.367 1 98.5 196 LEU A C 1
ATOM 1447 O O . LEU A 1 196 ? -5.473 -4.023 15.109 1 98.5 196 LEU A O 1
ATOM 1451 N N . MET A 1 197 ? -5.824 -1.822 14.992 1 98.75 197 MET A N 1
ATOM 1452 C CA . MET A 1 197 ? -7 -1.975 14.141 1 98.75 197 MET A CA 1
ATOM 1453 C C . MET A 1 197 ? -6.645 -2.695 12.844 1 98.75 197 MET A C 1
ATOM 1455 O O . MET A 1 197 ? -7.328 -3.643 12.445 1 98.75 197 MET A O 1
ATOM 1459 N N . ALA A 1 198 ? -5.605 -2.219 12.227 1 98.75 198 ALA A N 1
ATOM 1460 C CA . ALA A 1 198 ? -5.203 -2.791 10.945 1 98.75 198 ALA A CA 1
ATOM 1461 C C . ALA A 1 198 ? -4.75 -4.238 11.109 1 98.75 198 ALA A C 1
ATOM 1463 O O . ALA A 1 198 ? -5.133 -5.109 10.32 1 98.75 198 ALA A O 1
ATOM 1464 N N . ILE A 1 199 ? -3.982 -4.551 12.117 1 98.44 199 ILE A N 1
ATOM 1465 C CA . ILE A 1 199 ? -3.439 -5.883 12.352 1 98.44 199 ILE A CA 1
ATOM 1466 C C . ILE A 1 199 ? -4.57 -6.848 12.695 1 98.44 199 ILE A C 1
ATOM 1468 O O . ILE A 1 199 ? -4.637 -7.957 12.156 1 98.44 199 ILE A O 1
ATOM 1472 N N . ILE A 1 200 ? -5.473 -6.453 13.555 1 98.5 200 ILE A N 1
ATOM 1473 C CA . ILE A 1 200 ? -6.598 -7.297 13.953 1 98.5 200 ILE A CA 1
ATOM 1474 C C . ILE A 1 200 ? -7.48 -7.578 12.734 1 98.5 200 ILE A C 1
ATOM 1476 O O . ILE A 1 200 ? -7.918 -8.711 12.531 1 98.5 200 ILE A O 1
ATOM 1480 N N . THR A 1 201 ? -7.781 -6.555 12.008 1 98.56 201 THR A N 1
ATOM 1481 C CA . THR A 1 201 ? -8.578 -6.727 10.797 1 98.56 201 THR A CA 1
ATOM 1482 C C . THR A 1 201 ? -7.918 -7.719 9.852 1 98.56 201 THR A C 1
ATOM 1484 O O . THR A 1 201 ? -8.578 -8.617 9.32 1 98.56 201 THR A O 1
ATOM 1487 N N . ASP A 1 202 ? -6.656 -7.547 9.641 1 98.38 202 ASP A N 1
ATOM 1488 C CA . ASP A 1 202 ? -5.91 -8.453 8.781 1 98.38 202 ASP A CA 1
ATOM 1489 C C . ASP A 1 202 ? -5.973 -9.891 9.297 1 98.38 202 ASP A C 1
ATOM 1491 O O . ASP A 1 202 ? -6.176 -10.828 8.531 1 98.38 202 ASP A O 1
ATOM 1495 N N . LEU A 1 203 ? -5.781 -10.125 10.578 1 97.81 203 LEU A N 1
ATOM 1496 C CA . LEU A 1 203 ? -5.754 -11.453 11.188 1 97.81 203 LEU A CA 1
ATOM 1497 C C . LEU A 1 203 ? -7.133 -12.102 11.125 1 97.81 203 LEU A C 1
ATOM 1499 O O . LEU A 1 203 ? -7.254 -13.289 10.797 1 97.81 203 LEU A O 1
ATOM 1503 N N . VAL A 1 204 ? -8.133 -11.328 11.398 1 98.25 204 VAL A N 1
ATOM 1504 C CA . VAL A 1 204 ? -9.492 -11.852 11.43 1 98.25 204 VAL A CA 1
ATOM 1505 C C . VAL A 1 204 ? -9.922 -12.273 10.023 1 98.25 204 VAL A C 1
ATOM 1507 O O . VAL A 1 204 ? -10.406 -13.391 9.82 1 98.25 204 VAL A O 1
ATOM 1510 N N . LEU A 1 205 ? -9.703 -11.445 9.062 1 98.19 205 LEU A N 1
ATOM 1511 C CA . LEU A 1 205 ? -10.141 -11.766 7.711 1 98.19 205 LEU A CA 1
ATOM 1512 C C . LEU A 1 205 ? -9.242 -12.828 7.086 1 98.19 205 LEU A C 1
ATOM 1514 O O . LEU A 1 205 ? -9.703 -13.625 6.266 1 98.19 205 LEU A O 1
ATOM 1518 N N . SER A 1 206 ? -7.961 -12.805 7.48 1 97.31 206 SER A N 1
ATOM 1519 C CA . SER A 1 206 ? -7.094 -13.891 7.055 1 97.31 206 SER A CA 1
ATOM 1520 C C . SER A 1 206 ? -7.586 -15.234 7.582 1 97.31 206 SER A C 1
ATOM 1522 O O . SER A 1 206 ? -7.527 -16.25 6.879 1 97.31 206 SER A O 1
ATOM 1524 N N . PHE A 1 207 ? -8.039 -15.258 8.789 1 97.25 207 PHE A N 1
ATOM 1525 C CA . PHE A 1 207 ? -8.594 -16.453 9.398 1 97.25 207 PHE A CA 1
ATOM 1526 C C . PHE A 1 207 ? -9.836 -16.922 8.656 1 97.25 207 PHE A C 1
ATOM 1528 O O . PHE A 1 207 ? -9.992 -18.109 8.383 1 97.25 207 PHE A O 1
ATOM 1535 N N . ILE A 1 208 ? -10.641 -16.016 8.289 1 97.06 208 ILE A N 1
ATOM 1536 C CA . ILE A 1 208 ? -11.852 -16.328 7.543 1 97.06 208 ILE A CA 1
ATOM 1537 C C . ILE A 1 208 ? -11.477 -16.859 6.16 1 97.06 208 ILE A C 1
ATOM 1539 O O . ILE A 1 208 ? -12.055 -17.844 5.691 1 97.06 208 ILE A O 1
ATOM 1543 N N . GLU A 1 209 ? -10.57 -16.156 5.555 1 96.25 209 GLU A N 1
ATOM 1544 C CA . GLU A 1 209 ? -10.055 -16.578 4.254 1 96.25 209 GLU A CA 1
ATOM 1545 C C . GLU A 1 209 ? -9.578 -18.031 4.293 1 96.25 209 GLU A C 1
ATOM 1547 O O . GLU A 1 209 ? -9.945 -18.828 3.426 1 96.25 209 GLU A O 1
ATOM 1552 N N . LYS A 1 210 ? -8.852 -18.484 5.281 1 94.75 210 LYS A N 1
ATOM 1553 C CA . LYS A 1 210 ? -8.266 -19.828 5.402 1 94.75 210 LYS A CA 1
ATOM 1554 C C . LYS A 1 210 ? -9.344 -20.875 5.656 1 94.75 210 LYS A C 1
ATOM 1556 O O . LYS A 1 210 ? -9.234 -22 5.184 1 94.75 210 LYS A O 1
ATOM 1561 N N . ARG A 1 211 ? -10.297 -20.516 6.332 1 95.12 211 ARG A N 1
ATOM 1562 C CA . ARG A 1 211 ? -11.391 -21.438 6.625 1 95.12 211 ARG A CA 1
ATOM 1563 C C . ARG A 1 211 ? -12.211 -21.719 5.375 1 95.12 211 ARG A C 1
ATOM 1565 O O . ARG A 1 211 ? -12.797 -22.797 5.246 1 95.12 211 ARG A O 1
ATOM 1572 N N . LEU A 1 212 ? -12.18 -20.812 4.496 1 93.75 212 LEU A N 1
ATOM 1573 C CA . LEU A 1 212 ? -12.992 -20.938 3.289 1 93.75 212 LEU A CA 1
ATOM 1574 C C . LEU A 1 212 ? -12.18 -21.562 2.158 1 93.75 212 LEU A C 1
ATOM 1576 O O . LEU A 1 212 ? -12.727 -21.891 1.104 1 93.75 212 LEU A O 1
ATOM 1580 N N . THR A 1 213 ? -10.906 -21.719 2.354 1 88.81 213 THR A N 1
ATOM 1581 C CA . THR A 1 213 ? -10.039 -22.297 1.338 1 88.81 213 THR A CA 1
ATOM 1582 C C . THR A 1 213 ? -10.273 -23.812 1.241 1 88.81 213 THR A C 1
ATOM 1584 O O . THR A 1 213 ? -10.148 -24.531 2.234 1 88.81 213 THR A O 1
ATOM 1587 N N . PRO A 1 214 ? -10.672 -24.266 0.032 1 78.62 214 PRO A N 1
ATOM 1588 C CA . PRO A 1 214 ? -10.859 -25.719 -0.106 1 78.62 214 PRO A CA 1
ATOM 1589 C C . PRO A 1 214 ? -9.578 -26.516 0.139 1 78.62 214 PRO A C 1
ATOM 1591 O O . PRO A 1 214 ? -8.492 -26.062 -0.235 1 78.62 214 PRO A O 1
ATOM 1594 N N . LYS A 1 215 ? -9.562 -27.5 1.003 1 69.75 215 LYS A N 1
ATOM 1595 C CA . LYS A 1 215 ? -8.43 -28.344 1.362 1 69.75 215 LYS A CA 1
ATOM 1596 C C . LYS A 1 215 ? -8.016 -29.234 0.194 1 69.75 215 LYS A C 1
ATOM 1598 O O . LYS A 1 215 ? -8.859 -29.875 -0.441 1 69.75 215 LYS A O 1
ATOM 1603 N N . THR A 1 216 ? -7.094 -28.781 -0.587 1 58.47 216 THR A N 1
ATOM 1604 C CA . THR A 1 216 ? -6.605 -29.703 -1.605 1 58.47 216 THR A CA 1
ATOM 1605 C C . THR A 1 216 ? -6.102 -31 -0.966 1 58.47 216 THR A C 1
ATOM 1607 O O . THR A 1 216 ? -5.645 -31 0.179 1 58.47 216 THR A O 1
ATOM 1610 N N . SER A 1 217 ? -6.484 -32.125 -1.422 1 48.56 217 SER A N 1
ATOM 1611 C CA . SER A 1 217 ? -6.227 -33.5 -0.987 1 48.56 217 SER A CA 1
ATOM 1612 C C . SER A 1 217 ? -4.754 -33.688 -0.66 1 48.56 217 SER A C 1
ATOM 1614 O O . SER A 1 217 ? -4.367 -34.75 -0.149 1 48.56 217 SER A O 1
ATOM 1616 N N . SER A 1 218 ? -3.826 -32.969 -1.203 1 44.66 218 SER A N 1
ATOM 1617 C CA . SER A 1 218 ? -2.477 -33.438 -0.91 1 44.66 218 SER A CA 1
ATOM 1618 C C . SER A 1 218 ? -2.125 -33.25 0.56 1 44.66 218 SER A C 1
ATOM 1620 O O . SER A 1 218 ? -1.038 -33.625 1.003 1 44.66 218 SER A O 1
ATOM 1622 N N . GLU A 1 219 ? -2.807 -32.469 1.199 1 44.47 219 GLU A N 1
ATOM 1623 C CA . GLU A 1 219 ? -2.506 -32.312 2.619 1 44.47 219 GLU A CA 1
ATOM 1624 C C . GLU A 1 219 ? -3.262 -33.344 3.457 1 44.47 219 GLU A C 1
ATOM 1626 O O . GLU A 1 219 ? -3.213 -33.281 4.688 1 44.47 219 GLU A O 1
ATOM 1631 N N . ARG A 1 220 ? -4.004 -34.281 2.879 1 34.78 220 ARG A N 1
ATOM 1632 C CA . ARG A 1 220 ? -4.363 -35.438 3.684 1 34.78 220 ARG A CA 1
ATOM 1633 C C . ARG A 1 220 ? -3.234 -36.469 3.697 1 34.78 220 ARG A C 1
ATOM 1635 O O . ARG A 1 220 ? -2.547 -36.656 2.691 1 34.78 220 ARG A O 1
ATOM 1642 N N . MET B 1 1 ? -6.633 36.75 -9.289 1 54.09 1 MET B N 1
ATOM 1643 C CA . MET B 1 1 ? -6.559 35.281 -9.32 1 54.09 1 MET B CA 1
ATOM 1644 C C . MET B 1 1 ? -7.898 34.656 -8.938 1 54.09 1 MET B C 1
ATOM 1646 O O . MET B 1 1 ? -8.25 33.594 -9.43 1 54.09 1 MET B O 1
ATOM 1650 N N . LYS B 1 2 ? -8.656 35.406 -8 1 61.81 2 LYS B N 1
ATOM 1651 C CA . LYS B 1 2 ? -9.953 34.938 -7.523 1 61.81 2 LYS B CA 1
ATOM 1652 C C . LYS B 1 2 ? -10.984 34.938 -8.656 1 61.81 2 LYS B C 1
ATOM 1654 O O . LYS B 1 2 ? -11.875 34.094 -8.68 1 61.81 2 LYS B O 1
ATOM 1659 N N . ASP B 1 3 ? -10.758 35.656 -9.727 1 68.69 3 ASP B N 1
ATOM 1660 C CA . ASP B 1 3 ? -11.719 35.75 -10.828 1 68.69 3 ASP B CA 1
ATOM 1661 C C . ASP B 1 3 ? -11.398 34.75 -11.93 1 68.69 3 ASP B C 1
ATOM 1663 O O . ASP B 1 3 ? -12.188 34.562 -12.867 1 68.69 3 ASP B O 1
ATOM 1667 N N . MET B 1 4 ? -10.289 34.094 -11.82 1 78.94 4 MET B N 1
ATOM 1668 C CA . MET B 1 4 ? -9.875 33.156 -12.859 1 78.94 4 MET B CA 1
ATOM 1669 C C . MET B 1 4 ? -10.391 31.766 -12.562 1 78.94 4 MET B C 1
ATOM 1671 O O . MET B 1 4 ? -10.516 31.375 -11.398 1 78.94 4 MET B O 1
ATOM 1675 N N . GLY B 1 5 ? -10.805 31.188 -13.633 1 90 5 GLY B N 1
ATOM 1676 C CA . GLY B 1 5 ? -11.164 29.781 -13.508 1 90 5 GLY B CA 1
ATOM 1677 C C . GLY B 1 5 ? -10.039 28.938 -12.938 1 90 5 GLY B C 1
ATOM 1678 O O . GLY B 1 5 ? -8.898 29.375 -12.859 1 90 5 GLY B O 1
ATOM 1679 N N . LEU B 1 6 ? -10.266 27.922 -12.414 1 92.62 6 LEU B N 1
ATOM 1680 C CA . LEU B 1 6 ? -9.328 27.016 -11.75 1 92.62 6 LEU B CA 1
ATOM 1681 C C . LEU B 1 6 ? -8.148 26.688 -12.664 1 92.62 6 LEU B C 1
ATOM 1683 O O . LEU B 1 6 ? -7 26.672 -12.219 1 92.62 6 LEU B O 1
ATOM 1687 N N . PHE B 1 7 ? -8.43 26.547 -13.859 1 94.12 7 PHE B N 1
ATOM 1688 C CA . PHE B 1 7 ? -7.391 26.203 -14.82 1 94.12 7 PHE B CA 1
ATOM 1689 C C . PHE B 1 7 ? -6.43 27.375 -15.023 1 94.12 7 PHE B C 1
ATOM 1691 O O . PHE B 1 7 ? -5.215 27.172 -15.078 1 94.12 7 PHE B O 1
ATOM 1698 N N . SER B 1 8 ? -6.871 28.5 -15.156 1 94.62 8 SER B N 1
ATOM 1699 C CA . SER B 1 8 ? -6.031 29.688 -15.32 1 94.62 8 SER B CA 1
ATOM 1700 C C . SER B 1 8 ? -5.16 29.922 -14.094 1 94.62 8 SER B C 1
ATOM 1702 O O . SER B 1 8 ? -4 30.328 -14.211 1 94.62 8 SER B O 1
ATOM 1704 N N . GLN B 1 9 ? -5.723 29.641 -12.969 1 95.38 9 GLN B N 1
ATOM 1705 C CA . GLN B 1 9 ? -4.969 29.766 -11.727 1 95.38 9 GLN B CA 1
ATOM 1706 C C . GLN B 1 9 ? -3.836 28.75 -11.656 1 95.38 9 GLN B C 1
ATOM 1708 O O . GLN B 1 9 ? -2.758 29.047 -11.141 1 95.38 9 GLN B O 1
ATOM 1713 N N . LEU B 1 10 ? -4.125 27.609 -12.141 1 96.38 10 LEU B N 1
ATOM 1714 C CA . LEU B 1 10 ? -3.113 26.547 -12.156 1 96.38 10 LEU B CA 1
ATOM 1715 C C . LEU B 1 10 ? -1.955 26.922 -13.078 1 96.38 10 LEU B C 1
ATOM 1717 O O . LEU B 1 10 ? -0.789 26.781 -12.703 1 96.38 10 LEU B O 1
ATOM 1721 N N . VAL B 1 11 ? -2.281 27.438 -14.203 1 96.19 11 VAL B N 1
ATOM 1722 C CA . VAL B 1 11 ? -1.268 27.844 -15.164 1 96.19 11 VAL B CA 1
ATOM 1723 C C . VAL B 1 11 ? -0.43 28.984 -14.57 1 96.19 11 VAL B C 1
ATOM 1725 O O . VAL B 1 11 ? 0.794 29 -14.719 1 96.19 11 VAL B O 1
ATOM 1728 N N . TYR B 1 12 ? -1.078 29.859 -13.953 1 95.38 12 TYR B N 1
ATOM 1729 C CA . TYR B 1 12 ? -0.39 30.969 -13.305 1 95.38 12 TYR B CA 1
ATOM 1730 C C . TYR B 1 12 ? 0.571 30.469 -12.234 1 95.38 12 TYR B C 1
ATOM 1732 O O . TYR B 1 12 ? 1.719 30.906 -12.164 1 95.38 12 TYR B O 1
ATOM 1740 N N . TYR B 1 13 ? 0.118 29.562 -11.406 1 96.19 13 TYR B N 1
ATOM 1741 C CA . TYR B 1 13 ? 0.96 29.016 -10.352 1 96.19 13 TYR B CA 1
ATOM 1742 C C . TYR B 1 13 ? 2.207 28.359 -10.93 1 96.19 13 TYR B C 1
ATOM 1744 O O . TYR B 1 13 ? 3.316 28.578 -10.438 1 96.19 13 TYR B O 1
ATOM 1752 N N . PHE B 1 14 ? 2.031 27.625 -12.031 1 97.06 14 PHE B N 1
ATOM 1753 C CA . PHE B 1 14 ? 3.168 26.953 -12.641 1 97.06 14 PHE B CA 1
ATOM 1754 C C . PHE B 1 14 ? 4.121 27.953 -13.273 1 97.06 14 PHE B C 1
ATOM 1756 O O . PHE B 1 14 ? 5.34 27.766 -13.242 1 97.06 14 PHE B O 1
ATOM 1763 N N . SER B 1 15 ? 3.592 28.969 -13.805 1 96.5 15 SER B N 1
ATOM 1764 C CA . SER B 1 15 ? 4.41 30 -14.445 1 96.5 15 SER B CA 1
ATOM 1765 C C . SER B 1 15 ? 5.277 30.734 -13.438 1 96.5 15 SER B C 1
ATOM 1767 O O . SER B 1 15 ? 6.406 31.125 -13.742 1 96.5 15 SER B O 1
ATOM 1769 N N . HIS B 1 16 ? 4.82 30.812 -12.25 1 97.19 16 HIS B N 1
ATOM 1770 C CA . HIS B 1 16 ? 5.527 31.625 -11.258 1 97.19 16 HIS B CA 1
ATOM 1771 C C . HIS B 1 16 ? 6.281 30.75 -10.266 1 97.19 16 HIS B C 1
ATOM 1773 O O . HIS B 1 16 ? 7.219 31.203 -9.609 1 97.19 16 HIS B O 1
ATOM 1779 N N . ASN B 1 17 ? 5.867 29.453 -10.172 1 97.75 17 ASN B N 1
ATOM 1780 C CA . ASN B 1 17 ? 6.477 28.578 -9.172 1 97.75 17 ASN B CA 1
ATOM 1781 C C . ASN B 1 17 ? 6.98 27.281 -9.797 1 97.75 17 ASN B C 1
ATOM 1783 O O . ASN B 1 17 ? 7.137 26.281 -9.109 1 97.75 17 ASN B O 1
ATOM 1787 N N . GLY B 1 18 ? 7.168 27.281 -11.047 1 97.62 18 GLY B N 1
ATOM 1788 C CA . GLY B 1 18 ? 7.547 26.078 -11.758 1 97.62 18 GLY B CA 1
ATOM 1789 C C . GLY B 1 18 ? 8.812 25.438 -11.219 1 97.62 18 GLY B C 1
ATOM 1790 O O . GLY B 1 18 ? 8.875 24.219 -11.055 1 97.62 18 GLY B O 1
ATOM 1791 N N . MET B 1 19 ? 9.781 26.25 -10.969 1 98 19 MET B N 1
ATOM 1792 C CA . MET B 1 19 ? 11.047 25.734 -10.469 1 98 19 MET B CA 1
ATOM 1793 C C . MET B 1 19 ? 10.898 25.172 -9.055 1 98 19 MET B C 1
ATOM 1795 O O . MET B 1 19 ? 11.555 24.203 -8.695 1 98 19 MET B O 1
ATOM 1799 N N . TYR B 1 20 ? 10.094 25.781 -8.297 1 98.12 20 TYR B N 1
ATOM 1800 C CA . TYR B 1 20 ? 9.797 25.266 -6.961 1 98.12 20 TYR B CA 1
ATOM 1801 C C . TYR B 1 20 ? 9.094 23.922 -7.039 1 98.12 20 TYR B C 1
ATOM 1803 O O . TYR B 1 20 ? 9.453 22.984 -6.328 1 98.12 20 TYR B O 1
ATOM 1811 N N . VAL B 1 21 ? 8.117 23.797 -7.91 1 98.56 21 VAL B N 1
ATOM 1812 C CA . VAL B 1 21 ? 7.379 22.547 -8.094 1 98.56 21 VAL B CA 1
ATOM 1813 C C . VAL B 1 21 ? 8.336 21.438 -8.555 1 98.56 21 VAL B C 1
ATOM 1815 O O . VAL B 1 21 ? 8.258 20.312 -8.07 1 98.56 21 VAL B O 1
ATOM 1818 N N . LEU B 1 22 ? 9.242 21.781 -9.406 1 98.44 22 LEU B N 1
ATOM 1819 C CA . LEU B 1 22 ? 10.219 20.812 -9.898 1 98.44 22 LEU B CA 1
ATOM 1820 C C . LEU B 1 22 ? 11.148 20.359 -8.773 1 98.44 22 LEU B C 1
ATOM 1822 O O . LEU B 1 22 ? 11.523 19.188 -8.703 1 98.44 22 LEU B O 1
ATOM 1826 N N . SER B 1 23 ? 11.539 21.297 -7.973 1 98.44 23 SER B N 1
ATOM 1827 C CA . SER B 1 23 ? 12.398 20.969 -6.84 1 98.44 23 SER B CA 1
ATOM 1828 C C . SER B 1 23 ? 11.695 20.016 -5.879 1 98.44 23 SER B C 1
ATOM 1830 O O . SER B 1 23 ? 12.297 19.047 -5.418 1 98.44 23 SER B O 1
ATOM 1832 N N . GLN B 1 24 ? 10.438 20.281 -5.598 1 98.75 24 GLN B N 1
ATOM 1833 C CA . GLN B 1 24 ? 9.656 19.406 -4.723 1 98.75 24 GLN B CA 1
ATOM 1834 C C . GLN B 1 24 ? 9.43 18.047 -5.363 1 98.75 24 GLN B C 1
ATOM 1836 O O . GLN B 1 24 ? 9.406 17.031 -4.676 1 98.75 24 GLN B O 1
ATOM 1841 N N . PHE B 1 25 ? 9.266 18.094 -6.664 1 98.81 25 PHE B N 1
ATOM 1842 C CA . PHE B 1 25 ? 9.148 16.859 -7.438 1 98.81 25 PHE B CA 1
ATOM 1843 C C . PHE B 1 25 ? 10.391 15.992 -7.285 1 98.81 25 PHE B C 1
ATOM 1845 O O . PHE B 1 25 ? 10.297 14.805 -6.969 1 98.81 25 PHE B O 1
ATOM 1852 N N . ASN B 1 26 ? 11.523 16.578 -7.445 1 98.56 26 ASN B N 1
ATOM 1853 C CA . ASN B 1 26 ? 12.797 15.859 -7.352 1 98.56 26 ASN B CA 1
ATOM 1854 C C . ASN B 1 26 ? 13.055 15.352 -5.938 1 98.56 26 ASN B C 1
ATOM 1856 O O . ASN B 1 26 ? 13.578 14.25 -5.754 1 98.56 26 ASN B O 1
ATOM 1860 N N . GLN B 1 27 ? 12.695 16.141 -5.039 1 98.56 27 GLN B N 1
ATOM 1861 C CA . GLN B 1 27 ? 12.875 15.742 -3.648 1 98.56 27 GLN B CA 1
ATOM 1862 C C . GLN B 1 27 ? 12.008 14.523 -3.318 1 98.56 27 GLN B C 1
ATOM 1864 O O . GLN B 1 27 ? 12.484 13.57 -2.693 1 98.56 27 GLN B O 1
ATOM 1869 N N . THR B 1 28 ? 10.75 14.602 -3.705 1 98.94 28 THR B N 1
ATOM 1870 C CA . THR B 1 28 ? 9.844 13.477 -3.475 1 98.94 28 THR B CA 1
ATOM 1871 C C . THR B 1 28 ? 10.375 12.211 -4.141 1 98.94 28 THR B C 1
ATOM 1873 O O . THR B 1 28 ? 10.398 11.141 -3.525 1 98.94 28 THR B O 1
ATOM 1876 N N . PHE B 1 29 ? 10.82 12.383 -5.301 1 98.75 29 PHE B N 1
ATOM 1877 C CA . PHE B 1 29 ? 11.32 11.242 -6.07 1 98.75 29 PHE B CA 1
ATOM 1878 C C . PHE B 1 29 ? 12.57 10.656 -5.422 1 98.75 29 PHE B C 1
ATOM 1880 O O . PHE B 1 29 ? 12.68 9.438 -5.27 1 98.75 29 PHE B O 1
ATOM 1887 N N . LEU B 1 30 ? 13.508 11.438 -5.004 1 98.62 30 LEU B N 1
ATOM 1888 C CA . LEU B 1 30 ? 14.781 10.992 -4.453 1 98.62 30 LEU B CA 1
ATOM 1889 C C . LEU B 1 30 ? 14.578 10.305 -3.104 1 98.62 30 LEU B C 1
ATOM 1891 O O . LEU B 1 30 ? 15.172 9.258 -2.838 1 98.62 30 LEU B O 1
ATOM 1895 N N . VAL B 1 31 ? 13.781 10.883 -2.285 1 98.81 31 VAL B N 1
ATOM 1896 C CA . VAL B 1 31 ? 13.508 10.305 -0.974 1 98.81 31 VAL B CA 1
ATOM 1897 C C . VAL B 1 31 ? 12.906 8.906 -1.139 1 98.81 31 VAL B C 1
ATOM 1899 O O . VAL B 1 31 ? 13.289 7.977 -0.43 1 98.81 31 VAL B O 1
ATOM 1902 N N . SER B 1 32 ? 11.969 8.766 -2.109 1 98.88 32 SER B N 1
ATOM 1903 C CA . SER B 1 32 ? 11.359 7.469 -2.381 1 98.88 32 SER B CA 1
ATOM 1904 C C . SER B 1 32 ? 12.391 6.469 -2.885 1 98.88 32 SER B C 1
ATOM 1906 O O . SER B 1 32 ? 12.391 5.309 -2.473 1 98.88 32 SER B O 1
ATOM 1908 N N . ILE B 1 33 ? 13.273 6.926 -3.707 1 98.81 33 ILE B N 1
ATOM 1909 C CA . ILE B 1 33 ? 14.297 6.062 -4.285 1 98.81 33 ILE B CA 1
ATOM 1910 C C . ILE B 1 33 ? 15.258 5.594 -3.195 1 98.81 33 ILE B C 1
ATOM 1912 O O . ILE B 1 33 ? 15.648 4.426 -3.164 1 98.81 33 ILE B O 1
ATOM 1916 N N . TYR B 1 34 ? 15.648 6.484 -2.311 1 98.88 34 TYR B N 1
ATOM 1917 C CA . TYR B 1 34 ? 16.562 6.121 -1.236 1 98.88 34 TYR B CA 1
ATOM 1918 C C . TYR B 1 34 ? 15.961 5.039 -0.35 1 98.88 34 TYR B C 1
ATOM 1920 O O . TYR B 1 34 ? 16.641 4.062 -0.01 1 98.88 34 TYR B O 1
ATOM 1928 N N . GLY B 1 35 ? 14.734 5.18 0.007 1 98.94 35 GLY B N 1
ATOM 1929 C CA . GLY B 1 35 ? 14.078 4.172 0.825 1 98.94 35 GLY B CA 1
ATOM 1930 C C . GLY B 1 35 ? 13.977 2.822 0.142 1 98.94 35 GLY B C 1
ATOM 1931 O O . GLY B 1 35 ? 14.25 1.788 0.758 1 98.94 35 GLY B O 1
ATOM 1932 N N . VAL B 1 36 ? 13.625 2.84 -1.139 1 98.94 36 VAL B N 1
ATOM 1933 C CA . VAL B 1 36 ? 13.43 1.6 -1.884 1 98.94 36 VAL B CA 1
ATOM 1934 C C . VAL B 1 36 ? 14.781 0.931 -2.125 1 98.94 36 VAL B C 1
ATOM 1936 O O . VAL B 1 36 ? 14.891 -0.297 -2.088 1 98.94 36 VAL B O 1
ATOM 1939 N N . LEU B 1 37 ? 15.812 1.762 -2.373 1 98.88 37 LEU B N 1
ATOM 1940 C CA . LEU B 1 37 ? 17.156 1.216 -2.564 1 98.88 37 LEU B CA 1
ATOM 1941 C C . LEU B 1 37 ? 17.641 0.502 -1.305 1 98.88 37 LEU B C 1
ATOM 1943 O O . LEU B 1 37 ? 18.219 -0.577 -1.385 1 98.88 37 LEU B O 1
ATOM 1947 N N . LEU B 1 38 ? 17.406 1.068 -0.176 1 98.94 38 LEU B N 1
ATOM 1948 C CA . LEU B 1 38 ? 17.734 0.398 1.077 1 98.94 38 LEU B CA 1
ATOM 1949 C C . LEU B 1 38 ? 16.938 -0.89 1.232 1 98.94 38 LEU B C 1
ATOM 1951 O O . LEU B 1 38 ? 17.469 -1.907 1.683 1 98.94 38 LEU B O 1
ATOM 1955 N N . GLY B 1 39 ? 15.625 -0.805 0.858 1 98.88 39 GLY B N 1
ATOM 1956 C CA . GLY B 1 39 ? 14.797 -1.997 0.867 1 98.88 39 GLY B CA 1
ATOM 1957 C C . GLY B 1 39 ? 15.312 -3.094 -0.043 1 98.88 39 GLY B C 1
ATOM 1958 O O . GLY B 1 39 ? 15.266 -4.273 0.31 1 98.88 39 GLY B O 1
ATOM 1959 N N . ALA B 1 40 ? 15.812 -2.705 -1.177 1 98.88 40 ALA B N 1
ATOM 1960 C CA . ALA B 1 40 ? 16.359 -3.666 -2.133 1 98.88 40 ALA B CA 1
ATOM 1961 C C . ALA B 1 40 ? 17.656 -4.285 -1.612 1 98.88 40 ALA B C 1
ATOM 1963 O O . ALA B 1 40 ? 17.875 -5.488 -1.764 1 98.88 40 ALA B O 1
ATOM 1964 N N . ILE B 1 41 ? 18.469 -3.496 -1.035 1 98.81 41 ILE B N 1
ATOM 1965 C CA . ILE B 1 41 ? 19.75 -3.945 -0.516 1 98.81 41 ILE B CA 1
ATOM 1966 C C . ILE B 1 41 ? 19.531 -5.016 0.553 1 98.81 41 ILE B C 1
ATOM 1968 O O . ILE B 1 41 ? 20.297 -5.984 0.632 1 98.81 41 ILE B O 1
ATOM 1972 N N . VAL B 1 42 ? 18.5 -4.902 1.313 1 98.81 42 VAL B N 1
ATOM 1973 C CA . VAL B 1 42 ? 18.203 -5.84 2.395 1 98.81 42 VAL B CA 1
ATOM 1974 C C . VAL B 1 42 ? 17.25 -6.922 1.899 1 98.81 42 VAL B C 1
ATOM 1976 O O . VAL B 1 42 ? 17.469 -8.109 2.154 1 98.81 42 VAL B O 1
ATOM 1979 N N . GLY B 1 43 ? 16.234 -6.496 1.154 1 98.88 43 GLY B N 1
ATOM 1980 C CA . GLY B 1 43 ? 15.141 -7.375 0.787 1 98.88 43 GLY B CA 1
ATOM 1981 C C . GLY B 1 43 ? 15.539 -8.438 -0.221 1 98.88 43 GLY B C 1
ATOM 1982 O O . GLY B 1 43 ? 15.086 -9.586 -0.135 1 98.88 43 GLY B O 1
ATOM 1983 N N . ILE B 1 44 ? 16.328 -8.078 -1.192 1 98.62 44 ILE B N 1
ATOM 1984 C CA . ILE B 1 44 ? 16.719 -9.023 -2.232 1 98.62 44 ILE B CA 1
ATOM 1985 C C . ILE B 1 44 ? 17.562 -10.141 -1.626 1 98.62 44 ILE B C 1
ATOM 1987 O O . ILE B 1 44 ? 17.25 -11.32 -1.773 1 98.62 44 ILE B O 1
ATOM 1991 N N . PRO B 1 45 ? 18.641 -9.844 -0.873 1 98.06 45 PRO B N 1
ATOM 1992 C CA . PRO B 1 45 ? 19.422 -10.906 -0.241 1 98.06 45 PRO B CA 1
ATOM 1993 C C . PRO B 1 45 ? 18.594 -11.773 0.708 1 98.06 45 PRO B C 1
ATOM 1995 O O . PRO B 1 45 ? 18.75 -12.992 0.739 1 98.06 45 PRO B O 1
ATOM 1998 N N . LEU B 1 46 ? 17.703 -11.203 1.495 1 98.25 46 LEU B N 1
ATOM 1999 C CA . LEU B 1 46 ? 16.859 -11.953 2.408 1 98.25 46 LEU B CA 1
ATOM 2000 C C . LEU B 1 46 ? 15.922 -12.883 1.64 1 98.25 46 LEU B C 1
ATOM 2002 O O . LEU B 1 46 ? 15.695 -14.023 2.047 1 98.25 46 LEU B O 1
ATOM 2006 N N . GLY B 1 47 ? 15.344 -12.305 0.53 1 98.12 47 GLY B N 1
ATOM 2007 C CA . GLY B 1 47 ? 14.492 -13.125 -0.315 1 98.12 47 GLY B CA 1
ATOM 2008 C C . GLY B 1 47 ? 15.219 -14.312 -0.915 1 98.12 47 GLY B C 1
ATOM 2009 O O . GLY B 1 47 ? 14.672 -15.422 -0.958 1 98.12 47 GLY B O 1
ATOM 2010 N N . ILE B 1 48 ? 16.391 -14.109 -1.357 1 96.75 48 ILE B N 1
ATOM 2011 C CA . ILE B 1 48 ? 17.234 -15.18 -1.899 1 96.75 48 ILE B CA 1
ATOM 2012 C C . ILE B 1 48 ? 17.531 -16.203 -0.804 1 96.75 48 ILE B C 1
ATOM 2014 O O . ILE B 1 48 ? 17.406 -17.406 -1.013 1 96.75 48 ILE B O 1
ATOM 2018 N N . TRP B 1 49 ? 17.906 -15.703 0.354 1 96.44 49 TRP B N 1
ATOM 2019 C CA . TRP B 1 49 ? 18.297 -16.562 1.462 1 96.44 49 TRP B CA 1
ATOM 2020 C C . TRP B 1 49 ? 17.156 -17.469 1.899 1 96.44 49 TRP B C 1
ATOM 2022 O O . TRP B 1 49 ? 17.344 -18.672 2.096 1 96.44 49 TRP B O 1
ATOM 2032 N N . ILE B 1 50 ? 15.969 -16.984 2 1 96.75 50 ILE B N 1
ATOM 2033 C CA . ILE B 1 50 ? 14.867 -17.781 2.523 1 96.75 50 ILE B CA 1
ATOM 2034 C C . ILE B 1 50 ? 14.344 -18.719 1.436 1 96.75 50 ILE B C 1
ATOM 2036 O O . ILE B 1 50 ? 13.609 -19.672 1.726 1 96.75 50 ILE B O 1
ATOM 2040 N N . SER B 1 51 ? 14.664 -18.375 0.175 1 94.44 51 SER B N 1
ATOM 2041 C CA . SER B 1 51 ? 14.289 -19.281 -0.898 1 94.44 51 SER B CA 1
ATOM 2042 C C . SER B 1 51 ? 15.07 -20.594 -0.814 1 94.44 51 SER B C 1
ATOM 2044 O O . SER B 1 51 ? 14.656 -21.609 -1.373 1 94.44 51 SER B O 1
ATOM 2046 N N . GLN B 1 52 ? 16.266 -20.547 -0.151 1 90.56 52 GLN B N 1
ATOM 2047 C CA . GLN B 1 52 ? 17.094 -21.734 0.041 1 90.56 52 GLN B CA 1
ATOM 2048 C C . GLN B 1 52 ? 16.719 -22.453 1.326 1 90.56 52 GLN B C 1
ATOM 2050 O O . GLN B 1 52 ? 17 -23.656 1.477 1 90.56 52 GLN B O 1
ATOM 2055 N N . TYR B 1 53 ? 16.156 -21.75 2.275 1 88.69 53 TYR B N 1
ATOM 2056 C CA . TYR B 1 53 ? 15.695 -22.312 3.547 1 88.69 53 TYR B CA 1
ATOM 2057 C C . TYR B 1 53 ? 14.195 -22.141 3.711 1 88.69 53 TYR B C 1
ATOM 2059 O O . TYR B 1 53 ? 13.742 -21.328 4.523 1 88.69 53 TYR B O 1
ATOM 2067 N N . ARG B 1 54 ? 13.484 -22.938 3.271 1 86.25 54 ARG B N 1
ATOM 2068 C CA . ARG B 1 54 ? 12.047 -22.766 3.084 1 86.25 54 ARG B CA 1
ATOM 2069 C C . ARG B 1 54 ? 11.312 -22.766 4.422 1 86.25 54 ARG B C 1
ATOM 2071 O O . ARG B 1 54 ? 10.25 -22.141 4.555 1 86.25 54 ARG B O 1
ATOM 2078 N N . ARG B 1 55 ? 11.93 -23.25 5.434 1 90.75 55 ARG B N 1
ATOM 2079 C CA . ARG B 1 55 ? 11.266 -23.344 6.727 1 90.75 55 ARG B CA 1
ATOM 2080 C C . ARG B 1 55 ? 11.141 -21.984 7.387 1 90.75 55 ARG B C 1
ATOM 2082 O O . ARG B 1 55 ? 10.211 -21.734 8.164 1 90.75 55 ARG B O 1
ATOM 2089 N N . LEU B 1 56 ? 11.961 -21.016 7.027 1 92.38 56 LEU B N 1
ATOM 2090 C CA . LEU B 1 56 ? 11.977 -19.703 7.668 1 92.38 56 LEU B CA 1
ATOM 2091 C C . LEU B 1 56 ? 11.195 -18.688 6.844 1 92.38 56 LEU B C 1
ATOM 2093 O O . LEU B 1 56 ? 10.953 -17.578 7.301 1 92.38 56 LEU B O 1
ATOM 2097 N N . SER B 1 57 ? 10.75 -19.062 5.699 1 94.38 57 SER B N 1
ATOM 2098 C CA . SER B 1 57 ? 10.148 -18.125 4.762 1 94.38 57 SER B CA 1
ATOM 2099 C C . SER B 1 57 ? 8.844 -17.562 5.312 1 94.38 57 SER B C 1
ATOM 2101 O O . SER B 1 57 ? 8.625 -16.344 5.281 1 94.38 57 SER B O 1
ATOM 2103 N N . PRO B 1 58 ? 7.992 -18.422 5.969 1 95.25 58 PRO B N 1
ATOM 2104 C CA . PRO B 1 58 ? 6.742 -17.859 6.48 1 95.25 58 PRO B CA 1
ATOM 2105 C C . PRO B 1 58 ? 6.969 -16.844 7.605 1 95.25 58 PRO B C 1
ATOM 2107 O O . PRO B 1 58 ? 6.219 -15.883 7.727 1 95.25 58 PRO B O 1
ATOM 2110 N N . VAL B 1 59 ? 7.953 -17.062 8.367 1 96.31 59 VAL B N 1
ATOM 2111 C CA . VAL B 1 59 ? 8.234 -16.188 9.5 1 96.31 59 VAL B CA 1
ATOM 2112 C C . VAL B 1 59 ? 8.742 -14.836 9.008 1 96.31 59 VAL B C 1
ATOM 2114 O O . VAL B 1 59 ? 8.242 -13.789 9.43 1 96.31 59 VAL B O 1
ATOM 2117 N N . ILE B 1 60 ? 9.727 -14.828 8.094 1 98 60 ILE B N 1
ATOM 2118 C CA . ILE B 1 60 ? 10.336 -13.602 7.594 1 98 60 ILE B CA 1
ATOM 2119 C C . ILE B 1 60 ? 9.312 -12.812 6.781 1 98 60 ILE B C 1
ATOM 2121 O O . ILE B 1 60 ? 9.164 -11.602 6.961 1 98 60 ILE B O 1
ATOM 2125 N N . ILE B 1 61 ? 8.594 -13.484 5.957 1 97.94 61 ILE B N 1
ATOM 2126 C CA . ILE B 1 61 ? 7.566 -12.828 5.16 1 97.94 61 ILE B CA 1
ATOM 2127 C C . ILE B 1 61 ? 6.449 -12.32 6.07 1 97.94 61 ILE B C 1
ATOM 2129 O O . ILE B 1 61 ? 5.91 -11.234 5.859 1 97.94 61 ILE B O 1
ATOM 2133 N N . GLY B 1 62 ? 6.113 -13.102 7.105 1 97.5 62 GLY B N 1
ATOM 2134 C CA . GLY B 1 62 ? 5.117 -12.695 8.086 1 97.5 62 GLY B CA 1
ATOM 2135 C C . GLY B 1 62 ? 5.488 -11.422 8.82 1 97.5 62 GLY B C 1
ATOM 2136 O O . GLY B 1 62 ? 4.645 -10.547 9.016 1 97.5 62 GLY B O 1
ATOM 2137 N N . ILE B 1 63 ? 6.703 -11.312 9.18 1 98.06 63 ILE B N 1
ATOM 2138 C CA . ILE B 1 63 ? 7.191 -10.117 9.859 1 98.06 63 ILE B CA 1
ATOM 2139 C C . ILE B 1 63 ? 7.082 -8.914 8.93 1 98.06 63 ILE B C 1
ATOM 2141 O O . ILE B 1 63 ? 6.602 -7.852 9.336 1 98.06 63 ILE B O 1
ATOM 2145 N N . ALA B 1 64 ? 7.52 -9.102 7.695 1 98.44 64 ALA B N 1
ATOM 2146 C CA . ALA B 1 64 ? 7.426 -8.023 6.715 1 98.44 64 ALA B CA 1
ATOM 2147 C C . ALA B 1 64 ? 5.973 -7.633 6.469 1 98.44 64 ALA B C 1
ATOM 2149 O O . ALA B 1 64 ? 5.66 -6.453 6.289 1 98.44 64 ALA B O 1
ATOM 2150 N N . ASN B 1 65 ? 5.109 -8.57 6.496 1 97.88 65 ASN B N 1
ATOM 2151 C CA . ASN B 1 65 ? 3.686 -8.32 6.301 1 97.88 65 ASN B CA 1
ATOM 2152 C C . ASN B 1 65 ? 3.096 -7.512 7.449 1 97.88 65 ASN B C 1
ATOM 2154 O O . ASN B 1 65 ? 2.305 -6.594 7.227 1 97.88 65 ASN B O 1
ATOM 2158 N N . VAL B 1 66 ? 3.422 -7.84 8.625 1 97.88 66 VAL B N 1
ATOM 2159 C CA . VAL B 1 66 ? 2.934 -7.113 9.789 1 97.88 66 VAL B CA 1
ATOM 2160 C C . VAL B 1 66 ? 3.398 -5.66 9.727 1 97.88 66 VAL B C 1
ATOM 2162 O O . VAL B 1 66 ? 2.625 -4.738 10 1 97.88 66 VAL B O 1
ATOM 2165 N N . ILE B 1 67 ? 4.621 -5.492 9.352 1 98.44 67 ILE B N 1
ATOM 2166 C CA . ILE B 1 67 ? 5.184 -4.152 9.234 1 98.44 67 ILE B CA 1
ATOM 2167 C C . ILE B 1 67 ? 4.379 -3.338 8.227 1 98.44 67 ILE B C 1
ATOM 2169 O O . ILE B 1 67 ? 4.004 -2.193 8.5 1 98.44 67 ILE B O 1
ATOM 2173 N N . GLN B 1 68 ? 4.09 -3.947 7.145 1 97.88 68 GLN B N 1
ATOM 2174 C CA . GLN B 1 68 ? 3.43 -3.227 6.059 1 97.88 68 GLN B CA 1
ATOM 2175 C C . GLN B 1 68 ? 1.94 -3.053 6.344 1 97.88 68 GLN B C 1
ATOM 2177 O O . GLN B 1 68 ? 1.28 -2.209 5.73 1 97.88 68 GLN B O 1
ATOM 2182 N N . THR B 1 69 ? 1.432 -3.842 7.258 1 98 69 THR B N 1
ATOM 2183 C CA . THR B 1 69 ? 0.018 -3.766 7.605 1 98 69 THR B CA 1
ATOM 2184 C C . THR B 1 69 ? -0.27 -2.512 8.43 1 98 69 THR B C 1
ATOM 2186 O O . THR B 1 69 ? -1.378 -1.974 8.383 1 98 69 THR B O 1
ATOM 2189 N N . ILE B 1 70 ? 0.69 -2.004 9.094 1 98.69 70 ILE B N 1
ATOM 2190 C CA . ILE B 1 70 ? 0.546 -0.777 9.867 1 98.69 70 ILE B CA 1
ATOM 2191 C C . ILE B 1 70 ? 0.359 0.409 8.922 1 98.69 70 ILE B C 1
ATOM 2193 O O . ILE B 1 70 ? 1.149 0.604 8 1 98.69 70 ILE B O 1
ATOM 2197 N N . PRO B 1 71 ? -0.67 1.151 9.141 1 98.62 71 PRO B N 1
ATOM 2198 C CA . PRO B 1 71 ? -0.874 2.318 8.281 1 98.62 71 PRO B CA 1
ATOM 2199 C C . PRO B 1 71 ? 0.328 3.26 8.266 1 98.62 71 PRO B C 1
ATOM 2201 O O . PRO B 1 71 ? 0.953 3.482 9.312 1 98.62 71 PRO B O 1
ATOM 2204 N N . SER B 1 72 ? 0.593 3.824 7.129 1 98.38 72 SER B N 1
ATOM 2205 C CA . SER B 1 72 ? 1.837 4.555 6.906 1 98.38 72 SER B CA 1
ATOM 2206 C C . SER B 1 72 ? 1.906 5.805 7.777 1 98.38 72 SER B C 1
ATOM 2208 O O . SER B 1 72 ? 2.975 6.16 8.281 1 98.38 72 SER B O 1
ATOM 2210 N N . LEU B 1 73 ? 0.773 6.488 7.941 1 98.12 73 LEU B N 1
ATOM 2211 C CA . LEU B 1 73 ? 0.794 7.684 8.781 1 98.12 73 LEU B CA 1
ATOM 2212 C C . LEU B 1 73 ? 1.115 7.324 10.227 1 98.12 73 LEU B C 1
ATOM 2214 O O . LEU B 1 73 ? 1.849 8.055 10.898 1 98.12 73 LEU B O 1
ATOM 2218 N N . ALA B 1 74 ? 0.535 6.23 10.703 1 98.44 74 ALA B N 1
ATOM 2219 C CA . ALA B 1 74 ? 0.824 5.766 12.055 1 98.44 74 ALA B CA 1
ATOM 2220 C C . ALA B 1 74 ? 2.291 5.371 12.203 1 98.44 74 ALA B C 1
ATOM 2222 O O . ALA B 1 74 ? 2.955 5.77 13.164 1 98.44 74 ALA B O 1
ATOM 2223 N N . MET B 1 75 ? 2.803 4.676 11.25 1 98.5 75 MET B N 1
ATOM 2224 C CA . MET B 1 75 ? 4.195 4.234 11.289 1 98.5 75 MET B CA 1
ATOM 2225 C C . MET B 1 75 ? 5.145 5.43 11.273 1 98.5 75 MET B C 1
ATOM 2227 O O . MET B 1 75 ? 6.094 5.484 12.055 1 98.5 75 MET B O 1
ATOM 2231 N N . LEU B 1 76 ? 4.855 6.316 10.375 1 98.12 76 LEU B N 1
ATOM 2232 C CA . LEU B 1 76 ? 5.652 7.535 10.266 1 98.12 76 LEU B CA 1
ATOM 2233 C C . LEU B 1 76 ? 5.703 8.273 11.602 1 98.12 76 LEU B C 1
ATOM 2235 O O . LEU B 1 76 ? 6.77 8.727 12.023 1 98.12 76 LEU B O 1
ATOM 2239 N N . SER B 1 77 ? 4.629 8.375 12.211 1 97.62 77 SER B N 1
ATOM 2240 C CA . SER B 1 77 ? 4.512 9.148 13.445 1 97.62 77 SER B CA 1
ATOM 2241 C C . SER B 1 77 ? 5.227 8.453 14.602 1 97.62 77 SER B C 1
ATOM 2243 O O . SER B 1 77 ? 5.832 9.109 15.453 1 97.62 77 SER B O 1
ATOM 2245 N N . ILE B 1 78 ? 5.105 7.145 14.617 1 97.75 78 ILE B N 1
ATOM 2246 C CA . ILE B 1 78 ? 5.809 6.391 15.648 1 97.75 78 ILE B CA 1
ATOM 2247 C C . ILE B 1 78 ? 7.316 6.535 15.461 1 97.75 78 ILE B C 1
ATOM 2249 O O . ILE B 1 78 ? 8.047 6.801 16.422 1 97.75 78 ILE B O 1
ATOM 2253 N N . LEU B 1 79 ? 7.812 6.445 14.266 1 98.25 79 LEU B N 1
ATOM 2254 C CA . LEU B 1 79 ? 9.242 6.535 13.969 1 98.25 79 LEU B CA 1
ATOM 2255 C C . LEU B 1 79 ? 9.766 7.938 14.25 1 98.25 79 LEU B C 1
ATOM 2257 O O . LEU B 1 79 ? 10.93 8.102 14.617 1 98.25 79 LEU B O 1
ATOM 2261 N N . MET B 1 80 ? 8.891 8.891 14.102 1 97.56 80 MET B N 1
ATOM 2262 C CA . MET B 1 80 ? 9.281 10.273 14.328 1 97.56 80 MET B CA 1
ATOM 2263 C C . MET B 1 80 ? 9.703 10.492 15.781 1 97.56 80 MET B C 1
ATOM 2265 O O . MET B 1 80 ? 10.578 11.312 16.062 1 97.56 80 MET B O 1
ATOM 2269 N N . LEU B 1 81 ? 9.117 9.734 16.688 1 96.56 81 LEU B N 1
ATOM 2270 C CA . LEU B 1 81 ? 9.438 9.859 18.109 1 96.56 81 LEU B CA 1
ATOM 2271 C C . LEU B 1 81 ? 10.891 9.492 18.375 1 96.56 81 LEU B C 1
ATOM 2273 O O . LEU B 1 81 ? 11.523 10.039 19.281 1 96.56 81 LEU B O 1
ATOM 2277 N N . GLY B 1 82 ? 11.461 8.617 17.547 1 96.75 82 GLY B N 1
ATOM 2278 C CA . GLY B 1 82 ? 12.828 8.164 17.75 1 96.75 82 GLY B CA 1
ATOM 2279 C C . GLY B 1 82 ? 13.812 8.836 16.797 1 96.75 82 GLY B C 1
ATOM 2280 O O . GLY B 1 82 ? 14.961 9.094 17.172 1 96.75 82 GLY B O 1
ATOM 2281 N N . LEU B 1 83 ? 13.344 9.211 15.602 1 97.81 83 LEU B N 1
ATOM 2282 C CA . LEU B 1 83 ? 14.273 9.641 14.57 1 97.81 83 LEU B CA 1
ATOM 2283 C C . LEU B 1 83 ? 14.133 11.133 14.297 1 97.81 83 LEU B C 1
ATOM 2285 O O . LEU B 1 83 ? 14.992 11.734 13.633 1 97.81 83 LEU B O 1
ATOM 2289 N N . GLY B 1 84 ? 13.07 11.711 14.766 1 96 84 GLY B N 1
ATOM 2290 C CA . GLY B 1 84 ? 12.844 13.133 14.562 1 96 84 GLY B CA 1
ATOM 2291 C C . GLY B 1 84 ? 12.086 13.438 13.281 1 96 84 GLY B C 1
ATOM 2292 O O . GLY B 1 84 ? 11.664 12.523 12.57 1 96 84 GLY B O 1
ATOM 2293 N N . LEU B 1 85 ? 11.93 14.75 13.055 1 95.31 85 LEU B N 1
ATOM 2294 C CA . LEU B 1 85 ? 11.234 15.234 11.867 1 95.31 85 LEU B CA 1
ATOM 2295 C C . LEU B 1 85 ? 12.156 15.227 10.656 1 95.31 85 LEU B C 1
ATOM 2297 O O . LEU B 1 85 ? 13.383 15.297 10.805 1 95.31 85 LEU B O 1
ATOM 2301 N N . GLY B 1 86 ? 11.57 15.008 9.492 1 96.75 86 GLY B N 1
ATOM 2302 C CA . GLY B 1 86 ? 12.367 15.227 8.297 1 96.75 86 GLY B CA 1
ATOM 2303 C C . GLY B 1 86 ? 12.453 14 7.406 1 96.75 86 GLY B C 1
ATOM 2304 O O . GLY B 1 86 ? 11.688 13.055 7.57 1 96.75 86 GLY B O 1
ATOM 2305 N N . GLN B 1 87 ? 13.375 14.016 6.504 1 98 87 GLN B N 1
ATOM 2306 C CA . GLN B 1 87 ? 13.438 13.055 5.406 1 98 87 GLN B CA 1
ATOM 2307 C C . GLN B 1 87 ? 13.953 11.703 5.891 1 98 87 GLN B C 1
ATOM 2309 O O . GLN B 1 87 ? 13.555 10.656 5.371 1 98 87 GLN B O 1
ATOM 2314 N N . THR B 1 88 ? 14.812 11.75 6.867 1 98.56 88 THR B N 1
ATOM 2315 C CA . THR B 1 88 ? 15.383 10.5 7.352 1 98.56 88 THR B CA 1
ATOM 2316 C C . THR B 1 88 ? 14.289 9.555 7.832 1 98.56 88 THR B C 1
ATOM 2318 O O . THR B 1 88 ? 14.297 8.367 7.508 1 98.56 88 THR B O 1
ATOM 2321 N N . THR B 1 89 ? 13.352 10.109 8.617 1 98.75 89 THR B N 1
ATOM 2322 C CA . THR B 1 89 ? 12.242 9.312 9.125 1 98.75 89 THR B CA 1
ATOM 2323 C C . THR B 1 89 ? 11.398 8.766 7.977 1 98.75 89 THR B C 1
ATOM 2325 O O . THR B 1 89 ? 10.945 7.621 8.016 1 98.75 89 THR B O 1
ATOM 2328 N N . VAL B 1 90 ? 11.195 9.555 6.91 1 98.88 90 VAL B N 1
ATOM 2329 C CA . VAL B 1 90 ? 10.406 9.141 5.75 1 98.88 90 VAL B CA 1
ATOM 2330 C C . VAL B 1 90 ? 11.141 8.031 4.996 1 98.88 90 VAL B C 1
ATOM 2332 O O . VAL B 1 90 ? 10.531 7.043 4.582 1 98.88 90 VAL B O 1
ATOM 2335 N N . ILE B 1 91 ? 12.453 8.164 4.867 1 98.94 91 ILE B N 1
ATOM 2336 C CA . ILE B 1 91 ? 13.258 7.176 4.16 1 98.94 91 ILE B CA 1
ATOM 2337 C C . ILE B 1 91 ? 13.195 5.836 4.887 1 98.94 91 ILE B C 1
ATOM 2339 O O . ILE B 1 91 ? 13.031 4.785 4.258 1 98.94 91 ILE B O 1
ATOM 2343 N N . VAL B 1 92 ? 13.25 5.852 6.203 1 98.94 92 VAL B N 1
ATOM 2344 C CA . VAL B 1 92 ? 13.188 4.621 6.992 1 98.94 92 VAL B CA 1
ATOM 2345 C C . VAL B 1 92 ? 11.805 3.992 6.859 1 98.94 92 VAL B C 1
ATOM 2347 O O . VAL B 1 92 ? 11.68 2.768 6.785 1 98.94 92 VAL B O 1
ATOM 2350 N N . THR B 1 93 ? 10.758 4.836 6.824 1 98.94 93 THR B N 1
ATOM 2351 C CA . THR B 1 93 ? 9.406 4.32 6.648 1 98.94 93 THR B CA 1
ATOM 2352 C C . THR B 1 93 ? 9.258 3.643 5.289 1 98.94 93 THR B C 1
ATOM 2354 O O . THR B 1 93 ? 8.727 2.533 5.195 1 98.94 93 THR B O 1
ATOM 2357 N N . VAL B 1 94 ? 9.75 4.301 4.254 1 98.94 94 VAL B N 1
ATOM 2358 C CA . VAL B 1 94 ? 9.703 3.734 2.908 1 98.94 94 VAL B CA 1
ATOM 2359 C C . VAL B 1 94 ? 10.508 2.439 2.865 1 98.94 94 VAL B C 1
ATOM 2361 O O . VAL B 1 94 ? 10.094 1.46 2.244 1 98.94 94 VAL B O 1
ATOM 2364 N N . PHE B 1 95 ? 11.672 2.416 3.559 1 98.94 95 PHE B N 1
ATOM 2365 C CA . PHE B 1 95 ? 12.5 1.217 3.664 1 98.94 95 PHE B CA 1
ATOM 2366 C C . PHE B 1 95 ? 11.695 0.06 4.254 1 98.94 95 PHE B C 1
ATOM 2368 O O . PHE B 1 95 ? 11.664 -1.03 3.68 1 98.94 95 PHE B O 1
ATOM 2375 N N . LEU B 1 96 ? 11.031 0.279 5.324 1 98.94 96 LEU B N 1
ATOM 2376 C CA . LEU B 1 96 ? 10.266 -0.766 6 1 98.94 96 LEU B CA 1
ATOM 2377 C C . LEU B 1 96 ? 9.156 -1.295 5.102 1 98.94 96 LEU B C 1
ATOM 2379 O O . LEU B 1 96 ? 8.945 -2.508 5.012 1 98.94 96 LEU B O 1
ATOM 2383 N N . TYR B 1 97 ? 8.484 -0.411 4.371 1 98.88 97 TYR B N 1
ATOM 2384 C CA . TYR B 1 97 ? 7.367 -0.804 3.521 1 98.88 97 TYR B CA 1
ATOM 2385 C C . TYR B 1 97 ? 7.859 -1.481 2.248 1 98.88 97 TYR B C 1
ATOM 2387 O O . TYR B 1 97 ? 7.098 -2.184 1.577 1 98.88 97 TYR B O 1
ATOM 2395 N N . SER B 1 98 ? 9.086 -1.269 1.89 1 98.88 98 SER B N 1
ATOM 2396 C CA . SER B 1 98 ? 9.656 -1.872 0.689 1 98.88 98 SER B CA 1
ATOM 2397 C C . SER B 1 98 ? 10.016 -3.334 0.923 1 98.88 98 SER B C 1
ATOM 2399 O O . SER B 1 98 ? 10.195 -4.098 -0.03 1 98.88 98 SER B O 1
ATOM 2401 N N . LEU B 1 99 ? 10.102 -3.701 2.166 1 98.88 99 LEU B N 1
ATOM 2402 C CA . LEU B 1 99 ? 10.617 -5.027 2.502 1 98.88 99 LEU B CA 1
ATOM 2403 C C . LEU B 1 99 ? 9.664 -6.117 2.016 1 98.88 99 LEU B C 1
ATOM 2405 O O . LEU B 1 99 ? 10.094 -7.066 1.359 1 98.88 99 LEU B O 1
ATOM 2409 N N . LEU B 1 100 ? 8.453 -5.996 2.252 1 98.81 100 LEU B N 1
ATOM 2410 C CA . LEU B 1 100 ? 7.543 -7.086 1.932 1 98.81 100 LEU B CA 1
ATOM 2411 C C . LEU B 1 100 ? 7.527 -7.359 0.431 1 98.81 100 LEU B C 1
ATOM 2413 O O . LEU B 1 100 ? 7.816 -8.477 -0.005 1 98.81 100 LEU B O 1
ATOM 2417 N N . PRO B 1 101 ? 7.18 -6.34 -0.402 1 98.81 101 PRO B N 1
ATOM 2418 C CA . PRO B 1 101 ? 7.102 -6.66 -1.829 1 98.81 101 PRO B CA 1
ATOM 2419 C C . PRO B 1 101 ? 8.43 -7.156 -2.393 1 98.81 101 PRO B C 1
ATOM 2421 O O . PRO B 1 101 ? 8.453 -8.07 -3.223 1 98.81 101 PRO B O 1
ATOM 2424 N N . ILE B 1 102 ? 9.5 -6.637 -1.903 1 98.94 102 ILE B N 1
ATOM 2425 C CA . ILE B 1 102 ? 10.797 -7.02 -2.469 1 98.94 102 ILE B CA 1
ATOM 2426 C C . ILE B 1 102 ? 11.172 -8.414 -1.986 1 98.94 102 ILE B C 1
ATOM 2428 O O . ILE B 1 102 ? 11.602 -9.258 -2.779 1 98.94 102 ILE B O 1
ATOM 2432 N N . ILE B 1 103 ? 11.023 -8.711 -0.706 1 98.88 103 ILE B N 1
ATOM 2433 C CA . ILE B 1 103 ? 11.328 -10.031 -0.172 1 98.88 103 ILE B CA 1
ATOM 2434 C C . ILE B 1 103 ? 10.422 -11.078 -0.821 1 98.88 103 ILE B C 1
ATOM 2436 O O . ILE B 1 103 ? 10.898 -12.102 -1.312 1 98.88 103 ILE B O 1
ATOM 2440 N N . LYS B 1 104 ? 9.141 -10.773 -0.785 1 98.56 104 LYS B N 1
ATOM 2441 C CA . LYS B 1 104 ? 8.156 -11.734 -1.272 1 98.56 104 LYS B CA 1
ATOM 2442 C C . LYS B 1 104 ? 8.352 -12.016 -2.76 1 98.56 104 LYS B C 1
ATOM 2444 O O . LYS B 1 104 ? 8.312 -13.172 -3.189 1 98.56 104 LYS B O 1
ATOM 2449 N N . ASN B 1 105 ? 8.562 -10.984 -3.566 1 98.62 105 ASN B N 1
ATOM 2450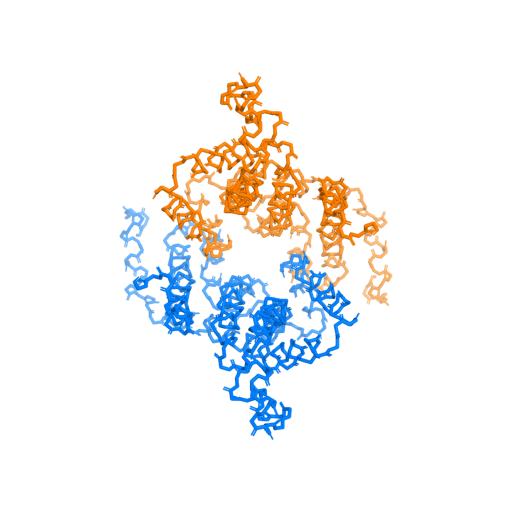 C CA . ASN B 1 105 ? 8.75 -11.18 -5 1 98.62 105 ASN B CA 1
ATOM 2451 C C . ASN B 1 105 ? 10.078 -11.883 -5.297 1 98.62 105 ASN B C 1
ATOM 2453 O O . ASN B 1 105 ? 10.148 -12.734 -6.188 1 98.62 105 ASN B O 1
ATOM 2457 N N . THR B 1 106 ? 11.078 -11.508 -4.582 1 98.56 106 THR B N 1
ATOM 2458 C CA . THR B 1 106 ? 12.352 -12.195 -4.77 1 98.56 106 THR B CA 1
ATOM 2459 C C . THR B 1 106 ? 12.219 -13.68 -4.434 1 98.56 106 THR B C 1
ATOM 2461 O O . THR B 1 106 ? 12.656 -14.531 -5.203 1 98.56 106 THR B O 1
ATOM 2464 N N . TYR B 1 107 ? 11.641 -13.984 -3.32 1 98.12 107 TYR B N 1
ATOM 2465 C CA . TYR B 1 107 ? 11.383 -15.352 -2.881 1 98.12 107 TYR B CA 1
ATOM 2466 C C . TYR B 1 107 ? 10.586 -16.125 -3.924 1 98.12 107 TYR B C 1
ATOM 2468 O O . TYR B 1 107 ? 10.977 -17.219 -4.324 1 98.12 107 TYR B O 1
ATOM 2476 N N . THR B 1 108 ? 9.5 -15.523 -4.387 1 97.06 108 THR B N 1
ATOM 2477 C CA . THR B 1 108 ? 8.641 -16.156 -5.375 1 97.06 108 THR B CA 1
ATOM 2478 C C . THR B 1 108 ? 9.375 -16.344 -6.699 1 97.06 108 THR B C 1
ATOM 2480 O O . THR B 1 108 ? 9.219 -17.359 -7.371 1 97.06 108 THR B O 1
ATOM 2483 N N . GLY B 1 109 ? 10.117 -15.305 -7.09 1 96.94 109 GLY B N 1
ATOM 2484 C CA . GLY B 1 109 ? 10.922 -15.414 -8.297 1 96.94 109 GLY B CA 1
ATOM 2485 C C . GLY B 1 109 ? 11.914 -16.562 -8.258 1 96.94 109 GLY B C 1
ATOM 2486 O O . GLY B 1 109 ? 12.023 -17.328 -9.211 1 96.94 109 GLY B O 1
ATOM 2487 N N . MET B 1 110 ? 12.516 -16.781 -7.199 1 96.19 110 MET B N 1
ATOM 2488 C CA . MET B 1 110 ? 13.5 -17.844 -7.027 1 96.19 110 MET B CA 1
ATOM 2489 C C . MET B 1 110 ? 12.836 -19.219 -7.117 1 96.19 110 MET B C 1
ATOM 2491 O O . MET B 1 110 ? 13.422 -20.156 -7.664 1 96.19 110 MET B O 1
ATOM 2495 N N . LEU B 1 111 ? 11.664 -19.297 -6.602 1 95.31 111 LEU B N 1
ATOM 2496 C CA . LEU B 1 111 ? 10.961 -20.578 -6.566 1 95.31 111 LEU B CA 1
ATOM 2497 C C . LEU B 1 111 ? 10.328 -20.891 -7.918 1 95.31 111 LEU B C 1
ATOM 2499 O O . LEU B 1 111 ? 10.016 -22.047 -8.211 1 95.31 111 LEU B O 1
ATOM 2503 N N . SER B 1 112 ? 10.148 -19.859 -8.664 1 93.81 112 SER B N 1
ATOM 2504 C CA . SER B 1 112 ? 9.406 -20.047 -9.914 1 93.81 112 SER B CA 1
ATOM 2505 C C . SER B 1 112 ? 10.289 -20.656 -10.992 1 93.81 112 SER B C 1
ATOM 2507 O O . SER B 1 112 ? 9.797 -21.109 -12.023 1 93.81 112 SER B O 1
ATOM 2509 N N . VAL B 1 113 ? 11.562 -20.797 -10.773 1 94.5 113 VAL B N 1
ATOM 2510 C CA . VAL B 1 113 ? 12.484 -21.328 -11.766 1 94.5 113 VAL B CA 1
ATOM 2511 C C . VAL B 1 113 ? 12.297 -22.844 -11.891 1 94.5 113 VAL B C 1
ATOM 2513 O O . VAL B 1 113 ? 12.266 -23.562 -10.891 1 94.5 113 VAL B O 1
ATOM 2516 N N . ASP B 1 114 ? 12.227 -23.297 -13.102 1 94.31 114 ASP B N 1
ATOM 2517 C CA . ASP B 1 114 ? 11.984 -24.703 -13.414 1 94.31 114 ASP B CA 1
ATOM 2518 C C . ASP B 1 114 ? 13.078 -25.594 -12.82 1 94.31 114 ASP B C 1
ATOM 2520 O O . ASP B 1 114 ? 14.266 -25.359 -13.047 1 94.31 114 ASP B O 1
ATOM 2524 N N . ARG B 1 115 ? 12.688 -26.578 -12.227 1 93.88 115 ARG B N 1
ATOM 2525 C CA . ARG B 1 115 ? 13.617 -27.5 -11.578 1 93.88 115 ARG B CA 1
ATOM 2526 C C . ARG B 1 115 ? 14.461 -28.25 -12.609 1 93.88 115 ARG B C 1
ATOM 2528 O O . ARG B 1 115 ? 15.625 -28.562 -12.359 1 93.88 115 ARG B O 1
ATOM 2535 N N . ASP B 1 116 ? 13.773 -28.5 -13.742 1 95.44 116 ASP B N 1
ATOM 2536 C CA . ASP B 1 116 ? 14.5 -29.203 -14.797 1 95.44 116 ASP B CA 1
ATOM 2537 C C . ASP B 1 116 ? 15.695 -28.391 -15.281 1 95.44 116 ASP B C 1
ATOM 2539 O O . ASP B 1 116 ? 16.75 -28.953 -15.594 1 95.44 116 ASP B O 1
ATOM 2543 N N . VAL B 1 117 ? 15.523 -27.125 -15.32 1 94.44 117 VAL B N 1
ATOM 2544 C CA . VAL B 1 117 ? 16.594 -26.234 -15.758 1 94.44 117 VAL B CA 1
ATOM 2545 C C . VAL B 1 117 ? 17.703 -26.219 -14.711 1 94.44 117 VAL B C 1
ATOM 2547 O O . VAL B 1 117 ? 18.891 -26.234 -15.047 1 94.44 117 VAL B O 1
ATOM 2550 N N . LEU B 1 118 ? 17.359 -26.25 -13.492 1 94.5 118 LEU B N 1
ATOM 2551 C CA . LEU B 1 118 ? 18.328 -26.266 -12.398 1 94.5 118 LEU B CA 1
ATOM 2552 C C . LEU B 1 118 ? 19.109 -27.594 -12.375 1 94.5 118 LEU B C 1
ATOM 2554 O O . LEU B 1 118 ? 20.328 -27.594 -12.203 1 94.5 118 LEU B O 1
ATOM 2558 N N . ASP B 1 119 ? 18.391 -28.688 -12.617 1 94.88 119 ASP B N 1
ATOM 2559 C CA . ASP B 1 119 ? 19 -30.016 -12.641 1 94.88 119 ASP B CA 1
ATOM 2560 C C . ASP B 1 119 ? 19.969 -30.156 -13.82 1 94.88 119 ASP B C 1
ATOM 2562 O O . ASP B 1 119 ? 21 -30.812 -13.703 1 94.88 119 ASP B O 1
ATOM 2566 N N . ALA B 1 120 ? 19.469 -29.594 -14.875 1 95.94 120 ALA B N 1
ATOM 2567 C CA . ALA B 1 120 ? 20.359 -29.594 -16.031 1 95.94 120 ALA B CA 1
ATOM 2568 C C . ALA B 1 120 ? 21.672 -28.875 -15.727 1 95.94 120 ALA B C 1
ATOM 2570 O O . ALA B 1 120 ? 22.75 -29.328 -16.125 1 95.94 120 ALA B O 1
ATOM 2571 N N . GLY B 1 121 ? 21.609 -27.766 -15.086 1 94.25 121 GLY B N 1
ATOM 2572 C CA . GLY B 1 121 ? 22.812 -27.062 -14.68 1 94.25 121 GLY B CA 1
ATOM 2573 C C . GLY B 1 121 ? 23.719 -27.875 -13.766 1 94.25 121 GLY B C 1
ATOM 2574 O O . GLY B 1 121 ? 24.938 -27.922 -13.953 1 94.25 121 GLY B O 1
ATOM 2575 N N . LYS B 1 122 ? 23.062 -28.562 -12.875 1 95.19 122 LYS B N 1
ATOM 2576 C CA . LYS B 1 122 ? 23.812 -29.453 -11.984 1 95.19 122 LYS B CA 1
ATOM 2577 C C . LYS B 1 122 ? 24.453 -30.594 -12.758 1 95.19 122 LYS B C 1
ATOM 2579 O O . LYS B 1 122 ? 25.594 -30.984 -12.461 1 95.19 122 LYS B O 1
ATOM 2584 N N . GLY B 1 123 ? 23.672 -31.094 -13.641 1 96.12 123 GLY B N 1
ATOM 2585 C CA . GLY B 1 123 ? 24.188 -32.156 -14.5 1 96.12 123 GLY B CA 1
ATOM 2586 C C . GLY B 1 123 ? 25.391 -31.719 -15.312 1 96.12 123 GLY B C 1
ATOM 2587 O O . GLY B 1 123 ? 26.266 -32.531 -15.617 1 96.12 123 GLY B O 1
ATOM 2588 N N . MET B 1 124 ? 25.422 -30.5 -15.648 1 97.19 124 MET B N 1
ATOM 2589 C CA . MET B 1 124 ? 26.547 -29.938 -16.406 1 97.19 124 MET B CA 1
ATOM 2590 C C . MET B 1 124 ? 27.734 -29.656 -15.5 1 97.19 124 MET B C 1
ATOM 2592 O O . MET B 1 124 ? 28.797 -29.234 -15.977 1 97.19 124 MET B O 1
ATOM 2596 N N . GLY B 1 125 ? 27.547 -29.844 -14.156 1 96.44 125 GLY B N 1
ATOM 2597 C CA . GLY B 1 125 ? 28.641 -29.703 -13.219 1 96.44 125 GLY B CA 1
ATOM 2598 C C . GLY B 1 125 ? 28.688 -28.328 -12.57 1 96.44 125 GLY B C 1
ATOM 2599 O O . GLY B 1 125 ? 29.672 -27.984 -11.883 1 96.44 125 GLY B O 1
ATOM 2600 N N . MET B 1 126 ? 27.703 -27.516 -12.758 1 96.12 126 MET B N 1
ATOM 2601 C CA . MET B 1 126 ? 27.688 -26.188 -12.164 1 96.12 126 MET B CA 1
ATOM 2602 C C . MET B 1 126 ? 27.609 -26.266 -10.641 1 96.12 126 MET B C 1
ATOM 2604 O O . MET B 1 126 ? 26.938 -27.141 -10.094 1 96.12 126 MET B O 1
ATOM 2608 N N . THR B 1 127 ? 28.359 -25.281 -10.016 1 96.44 127 THR B N 1
ATOM 2609 C CA . THR B 1 127 ? 28.281 -25.172 -8.57 1 96.44 127 THR B CA 1
ATOM 2610 C C . THR B 1 127 ? 27.016 -24.406 -8.156 1 96.44 127 THR B C 1
ATOM 2612 O O . THR B 1 127 ? 26.344 -23.812 -8.992 1 96.44 127 THR B O 1
ATOM 2615 N N . GLY B 1 128 ? 26.672 -24.438 -6.941 1 93.94 128 GLY B N 1
ATOM 2616 C CA . GLY B 1 128 ? 25.516 -23.734 -6.43 1 93.94 128 GLY B CA 1
ATOM 2617 C C . GLY B 1 128 ? 25.547 -22.234 -6.727 1 93.94 128 GLY B C 1
ATOM 2618 O O . GLY B 1 128 ? 24.531 -21.656 -7.078 1 93.94 128 GLY B O 1
ATOM 2619 N N . PHE B 1 129 ? 26.734 -21.766 -6.574 1 95.19 129 PHE B N 1
ATOM 2620 C CA . PHE B 1 129 ? 26.922 -20.344 -6.828 1 95.19 129 PHE B CA 1
ATOM 2621 C C . PHE B 1 129 ? 26.75 -20.031 -8.312 1 95.19 129 PHE B C 1
ATOM 2623 O O . PHE B 1 129 ? 26.172 -19 -8.68 1 95.19 129 PHE B O 1
ATOM 2630 N N . GLN B 1 130 ? 27.203 -20.906 -9.156 1 95.69 130 GLN B N 1
ATOM 2631 C CA . GLN B 1 130 ? 27.062 -20.734 -10.594 1 95.69 130 GLN B CA 1
ATOM 2632 C C . GLN B 1 130 ? 25.609 -20.812 -11.016 1 95.69 130 GLN B C 1
ATOM 2634 O O . GLN B 1 130 ? 25.141 -20.031 -11.844 1 95.69 130 GLN B O 1
ATOM 2639 N N . ILE B 1 131 ? 24.922 -21.719 -10.43 1 96 131 ILE B N 1
ATOM 2640 C CA . ILE B 1 131 ? 23.5 -21.875 -10.727 1 96 131 ILE B CA 1
ATOM 2641 C C . ILE B 1 131 ? 22.75 -20.625 -10.289 1 96 131 ILE B C 1
ATOM 2643 O O . ILE B 1 131 ? 21.891 -20.125 -11.023 1 96 131 ILE B O 1
ATOM 2647 N N . MET B 1 132 ? 23.094 -20.125 -9.125 1 94.69 132 MET B N 1
ATOM 2648 C CA . MET B 1 132 ? 22.453 -18.922 -8.602 1 94.69 132 MET B CA 1
ATOM 2649 C C . MET B 1 132 ? 22.688 -17.734 -9.523 1 94.69 132 MET B C 1
ATOM 2651 O O . MET B 1 132 ? 21.734 -17.062 -9.93 1 94.69 132 MET B O 1
ATOM 2655 N N . LYS B 1 133 ? 23.844 -17.5 -9.938 1 95.12 133 LYS B N 1
ATOM 2656 C CA . LYS B 1 133 ? 24.234 -16.297 -10.68 1 95.12 133 LYS B CA 1
ATOM 2657 C C . LYS B 1 133 ? 23.828 -16.406 -12.148 1 95.12 133 LYS B C 1
ATOM 2659 O O . LYS B 1 133 ? 23.438 -15.414 -12.766 1 95.12 133 LYS B O 1
ATOM 2664 N N . THR B 1 134 ? 23.797 -17.609 -12.703 1 94.94 134 THR B N 1
ATOM 2665 C CA . THR B 1 134 ? 23.672 -17.766 -14.148 1 94.94 134 THR B CA 1
ATOM 2666 C C . THR B 1 134 ? 22.281 -18.234 -14.523 1 94.94 134 THR B C 1
ATOM 2668 O O . THR B 1 134 ? 21.812 -18.016 -15.648 1 94.94 134 THR B O 1
ATOM 2671 N N . ILE B 1 135 ? 21.578 -18.828 -13.586 1 95.38 135 ILE B N 1
ATOM 2672 C CA . ILE B 1 135 ? 20.281 -19.406 -13.938 1 95.38 135 ILE B CA 1
ATOM 2673 C C . ILE B 1 135 ? 19.188 -18.781 -13.078 1 95.38 135 ILE B C 1
ATOM 2675 O O . ILE B 1 135 ? 18.344 -18.016 -13.586 1 95.38 135 ILE B O 1
ATOM 2679 N N . ARG B 1 136 ? 19.266 -18.938 -11.773 1 95.31 136 ARG B N 1
ATOM 2680 C CA . ARG B 1 136 ? 18.188 -18.562 -10.875 1 95.31 136 ARG B CA 1
ATOM 2681 C C . ARG B 1 136 ? 17.938 -17.047 -10.906 1 95.31 136 ARG B C 1
ATOM 2683 O O . ARG B 1 136 ? 16.812 -16.594 -11.102 1 95.31 136 ARG B O 1
ATOM 2690 N N . LEU B 1 137 ? 19 -16.281 -10.742 1 95.94 137 LEU B N 1
ATOM 2691 C CA . LEU B 1 137 ? 18.875 -14.828 -10.625 1 95.94 137 LEU B CA 1
ATOM 2692 C C . LEU B 1 137 ? 18.391 -14.227 -11.938 1 95.94 137 LEU B C 1
ATOM 2694 O O . LEU B 1 137 ? 17.438 -13.438 -11.953 1 95.94 137 LEU B O 1
ATOM 2698 N N . PRO B 1 138 ? 18.984 -14.609 -13.031 1 95.75 138 PRO B N 1
ATOM 2699 C CA . PRO B 1 138 ? 18.516 -14.047 -14.305 1 95.75 138 PR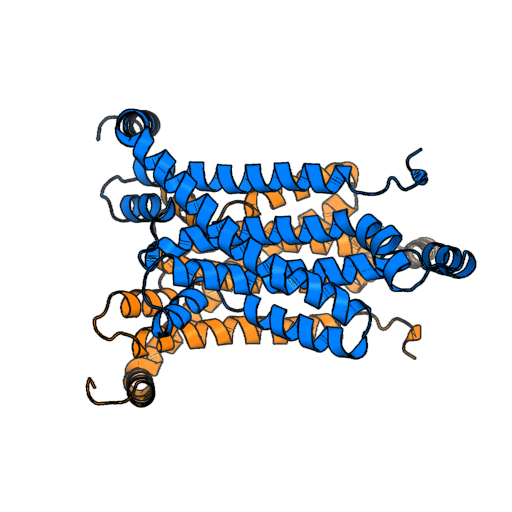O B CA 1
ATOM 2700 C C . PRO B 1 138 ? 17.078 -14.422 -14.625 1 95.75 138 PRO B C 1
ATOM 2702 O O . PRO B 1 138 ? 16.328 -13.602 -15.164 1 95.75 138 PRO B O 1
ATOM 2705 N N . LEU B 1 139 ? 16.656 -15.578 -14.297 1 95.62 139 LEU B N 1
ATOM 2706 C CA . LEU B 1 139 ? 15.312 -16.031 -14.633 1 95.62 139 LEU B CA 1
ATOM 2707 C C . LEU B 1 139 ? 14.289 -15.469 -13.656 1 95.62 139 LEU B C 1
ATOM 2709 O O . LEU B 1 139 ? 13.086 -15.5 -13.93 1 95.62 139 LEU B O 1
ATOM 2713 N N . SER B 1 140 ? 14.75 -14.906 -12.531 1 97.19 140 SER B N 1
ATOM 2714 C CA . SER B 1 140 ? 13.844 -14.359 -11.523 1 97.19 140 SER B CA 1
ATOM 2715 C C . SER B 1 140 ? 13.773 -12.836 -11.609 1 97.19 140 SER B C 1
ATOM 2717 O O . SER B 1 140 ? 13.023 -12.203 -10.867 1 97.19 140 SER B O 1
ATOM 2719 N N . LEU B 1 141 ? 14.516 -12.242 -12.492 1 97.38 141 LEU B N 1
ATOM 2720 C CA . LEU B 1 141 ? 14.719 -10.797 -12.508 1 97.38 141 LEU B CA 1
ATOM 2721 C C . LEU B 1 141 ? 13.406 -10.062 -12.734 1 97.38 141 LEU B C 1
ATOM 2723 O O . LEU B 1 141 ? 13.172 -9 -12.148 1 97.38 141 LEU B O 1
ATOM 2727 N N . SER B 1 142 ? 12.555 -10.609 -13.648 1 97.69 142 SER B N 1
ATOM 2728 C CA . SER B 1 142 ? 11.281 -9.945 -13.93 1 97.69 142 SER B CA 1
ATOM 2729 C C . SER B 1 142 ? 10.414 -9.852 -12.68 1 97.69 142 SER B C 1
ATOM 2731 O O . SER B 1 142 ? 9.797 -8.82 -12.422 1 97.69 142 SER B O 1
ATOM 2733 N N . VAL B 1 143 ? 10.438 -10.883 -11.875 1 98 143 VAL B N 1
ATOM 2734 C CA . VAL B 1 143 ? 9.617 -10.93 -10.672 1 98 143 VAL B CA 1
ATOM 2735 C C . VAL B 1 143 ? 10.211 -10.016 -9.602 1 98 143 VAL B C 1
ATOM 2737 O O . VAL B 1 143 ? 9.477 -9.344 -8.875 1 98 143 VAL B O 1
ATOM 2740 N N . ILE B 1 144 ? 11.516 -9.953 -9.523 1 98.62 144 ILE B N 1
ATOM 2741 C CA . ILE B 1 144 ? 12.203 -9.078 -8.578 1 98.62 144 ILE B CA 1
ATOM 2742 C C . ILE B 1 144 ? 11.906 -7.617 -8.914 1 98.62 144 ILE B C 1
ATOM 2744 O O . ILE B 1 144 ? 11.602 -6.82 -8.023 1 98.62 144 ILE B O 1
ATOM 2748 N N . ILE B 1 145 ? 11.93 -7.301 -10.211 1 98.56 145 ILE B N 1
ATOM 2749 C CA . ILE B 1 145 ? 11.656 -5.938 -10.656 1 98.56 145 ILE B CA 1
ATOM 2750 C C . ILE B 1 145 ? 10.211 -5.57 -10.328 1 98.56 145 ILE B C 1
ATOM 2752 O O . ILE B 1 145 ? 9.922 -4.426 -9.969 1 98.56 145 ILE B O 1
ATOM 2756 N N . ALA B 1 146 ? 9.305 -6.539 -10.398 1 98.38 146 ALA B N 1
ATOM 2757 C CA . ALA B 1 146 ? 7.918 -6.289 -10.023 1 98.38 146 ALA B CA 1
ATOM 2758 C C . ALA B 1 146 ? 7.812 -5.887 -8.555 1 98.38 146 ALA B C 1
ATOM 2760 O O . ALA B 1 146 ? 6.992 -5.039 -8.195 1 98.38 146 ALA B O 1
ATOM 2761 N N . GLY B 1 147 ? 8.641 -6.535 -7.742 1 98.75 147 GLY B N 1
ATOM 2762 C CA . GLY B 1 147 ? 8.688 -6.164 -6.336 1 98.75 147 GLY B CA 1
ATOM 2763 C C . GLY B 1 147 ? 9.203 -4.754 -6.109 1 98.75 147 GLY B C 1
ATOM 2764 O O . GLY B 1 147 ? 8.641 -4.004 -5.305 1 98.75 147 GLY B O 1
ATOM 2765 N N . ILE B 1 148 ? 10.164 -4.391 -6.82 1 98.88 148 ILE B N 1
ATOM 2766 C CA . ILE B 1 148 ? 10.75 -3.059 -6.727 1 98.88 148 ILE B CA 1
ATOM 2767 C C . ILE B 1 148 ? 9.758 -2.02 -7.242 1 98.88 148 ILE B C 1
ATOM 2769 O O . ILE B 1 148 ? 9.617 -0.943 -6.66 1 98.88 148 ILE B O 1
ATOM 2773 N N . ARG B 1 149 ? 9.078 -2.369 -8.367 1 98.81 149 ARG B N 1
ATOM 2774 C CA . ARG B 1 149 ? 8.047 -1.504 -8.922 1 98.81 149 ARG B CA 1
ATOM 2775 C C . ARG B 1 149 ? 6.961 -1.214 -7.891 1 98.81 149 ARG B C 1
ATOM 2777 O O . ARG B 1 149 ? 6.617 -0.055 -7.656 1 98.81 149 ARG B O 1
ATOM 2784 N N . ASN B 1 150 ? 6.465 -2.246 -7.188 1 98.5 150 ASN B N 1
ATOM 2785 C CA . ASN B 1 150 ? 5.434 -2.09 -6.164 1 98.5 150 ASN B CA 1
ATOM 2786 C C . ASN B 1 150 ? 5.93 -1.245 -4.996 1 98.5 150 ASN B C 1
ATOM 2788 O O . ASN B 1 150 ? 5.211 -0.373 -4.504 1 98.5 150 ASN B O 1
ATOM 2792 N N . ALA B 1 151 ? 7.148 -1.486 -4.645 1 98.88 151 ALA B N 1
ATOM 2793 C CA . ALA B 1 151 ? 7.742 -0.759 -3.527 1 98.88 151 ALA B CA 1
ATOM 2794 C C . ALA B 1 151 ? 7.871 0.728 -3.848 1 98.88 151 ALA B C 1
ATOM 2796 O O . ALA B 1 151 ? 7.625 1.577 -2.986 1 98.88 151 ALA B O 1
ATOM 2797 N N . LEU B 1 152 ? 8.281 1.018 -5.059 1 98.88 152 LEU B N 1
ATOM 2798 C CA . LEU B 1 152 ? 8.531 2.41 -5.41 1 98.88 152 LEU B CA 1
ATOM 2799 C C . LEU B 1 152 ? 7.223 3.188 -5.516 1 98.88 152 LEU B C 1
ATOM 2801 O O . LEU B 1 152 ? 7.148 4.344 -5.102 1 98.88 152 LEU B O 1
ATOM 2805 N N . VAL B 1 153 ? 6.227 2.57 -6.062 1 98.69 153 VAL B N 1
ATOM 2806 C CA . VAL B 1 153 ? 4.922 3.223 -6.164 1 98.69 153 VAL B CA 1
ATOM 2807 C C . VAL B 1 153 ? 4.375 3.502 -4.766 1 98.69 153 VAL B C 1
ATOM 2809 O O . VAL B 1 153 ? 3.93 4.613 -4.477 1 98.69 153 VAL B O 1
ATOM 2812 N N . ILE B 1 154 ? 4.48 2.529 -3.867 1 98.44 154 ILE B N 1
ATOM 2813 C CA . ILE B 1 154 ? 4.07 2.699 -2.479 1 98.44 154 ILE B CA 1
ATOM 2814 C C . ILE B 1 154 ? 4.93 3.773 -1.814 1 98.44 154 ILE B C 1
ATOM 2816 O O . ILE B 1 154 ? 4.414 4.621 -1.078 1 98.44 154 ILE B O 1
ATOM 2820 N N . GLY B 1 155 ? 6.215 3.719 -2.119 1 98.88 155 GLY B N 1
ATOM 2821 C CA . GLY B 1 155 ? 7.152 4.664 -1.536 1 98.88 155 GLY B CA 1
ATOM 2822 C C . GLY B 1 155 ? 6.844 6.105 -1.885 1 98.88 155 GLY B C 1
ATOM 2823 O O . GLY B 1 155 ? 6.977 6.996 -1.041 1 98.88 155 GLY B O 1
ATOM 2824 N N . ILE B 1 156 ? 6.453 6.32 -3.102 1 98.88 156 ILE B N 1
ATOM 2825 C CA . ILE B 1 156 ? 6.074 7.668 -3.516 1 98.88 156 ILE B CA 1
ATOM 2826 C C . ILE B 1 156 ? 4.898 8.156 -2.674 1 98.88 156 ILE B C 1
ATOM 2828 O O . ILE B 1 156 ? 4.895 9.289 -2.193 1 98.88 156 ILE B O 1
ATOM 2832 N N . GLY B 1 157 ? 3.941 7.297 -2.453 1 98.69 157 GLY B N 1
ATOM 2833 C CA . GLY B 1 157 ? 2.799 7.652 -1.627 1 98.69 157 GLY B CA 1
ATOM 2834 C C . GLY B 1 157 ? 3.178 7.996 -0.198 1 98.69 157 GLY B C 1
ATOM 2835 O O . GLY B 1 157 ? 2.674 8.969 0.368 1 98.69 157 GLY B O 1
ATOM 2836 N N . ILE B 1 158 ? 4.066 7.207 0.34 1 98.75 158 ILE B N 1
ATOM 2837 C CA . ILE B 1 158 ? 4.516 7.41 1.713 1 98.75 158 ILE B CA 1
ATOM 2838 C C . ILE B 1 158 ? 5.297 8.719 1.812 1 98.75 158 ILE B C 1
ATOM 2840 O O . ILE B 1 158 ? 5.145 9.469 2.779 1 98.75 158 ILE B O 1
ATOM 2844 N N . THR B 1 159 ? 6.109 8.977 0.811 1 98.88 159 THR B N 1
ATOM 2845 C CA . THR B 1 159 ? 6.922 10.188 0.808 1 98.88 159 THR B CA 1
ATOM 2846 C C . THR B 1 159 ? 6.039 11.438 0.792 1 98.88 159 THR B C 1
ATOM 2848 O O . THR B 1 159 ? 6.352 12.438 1.443 1 98.88 159 THR B O 1
ATOM 2851 N N . VAL B 1 160 ? 4.949 11.336 0.046 1 98.75 160 VAL B N 1
ATOM 2852 C CA . VAL B 1 160 ? 4.023 12.469 -0.016 1 98.75 160 VAL B CA 1
ATOM 2853 C C . VAL B 1 160 ? 3.391 12.695 1.355 1 98.75 160 VAL B C 1
ATOM 2855 O O . VAL B 1 160 ? 3.244 13.836 1.797 1 98.75 160 VAL B O 1
ATOM 2858 N N . ILE B 1 161 ? 3.076 11.617 2.098 1 97.81 161 ILE B N 1
ATOM 2859 C CA . ILE B 1 161 ? 2.516 11.695 3.441 1 97.81 161 ILE B CA 1
ATOM 2860 C C . ILE B 1 161 ? 3.555 12.273 4.398 1 97.81 161 ILE B C 1
ATOM 2862 O O . ILE B 1 161 ? 3.203 12.945 5.379 1 97.81 161 ILE B O 1
ATOM 2866 N N . GLY B 1 162 ? 4.828 12.148 4.059 1 97.62 162 GLY B N 1
ATOM 2867 C CA . GLY B 1 162 ? 5.938 12.602 4.883 1 97.62 162 GLY B CA 1
ATOM 2868 C C . GLY B 1 162 ? 5.938 14.102 5.109 1 97.62 162 GLY B C 1
ATOM 2869 O O . GLY B 1 162 ? 6.57 14.594 6.047 1 97.62 162 GLY B O 1
ATOM 2870 N N . SER B 1 163 ? 5.262 14.828 4.301 1 95.38 163 SER B N 1
ATOM 2871 C CA . SER B 1 163 ? 5.188 16.281 4.469 1 95.38 163 SER B CA 1
ATOM 2872 C C . SER B 1 163 ? 4.617 16.641 5.836 1 95.38 163 SER B C 1
ATOM 2874 O O . SER B 1 163 ? 4.945 17.703 6.391 1 95.38 163 SER B O 1
ATOM 2876 N N . PHE B 1 164 ? 3.936 15.773 6.406 1 91.75 164 PHE B N 1
ATOM 2877 C CA . PHE B 1 164 ? 3.293 16.031 7.688 1 91.75 164 PHE B CA 1
ATOM 2878 C C . PHE B 1 164 ? 4.32 16.062 8.812 1 91.75 164 PHE B C 1
ATOM 2880 O O . PHE B 1 164 ? 4.055 16.594 9.891 1 91.75 164 PHE B O 1
ATOM 2887 N N . ILE B 1 165 ? 5.406 15.477 8.539 1 93.56 165 ILE B N 1
ATOM 2888 C CA . ILE B 1 165 ? 6.445 15.531 9.555 1 93.56 165 ILE B CA 1
ATOM 2889 C C . ILE B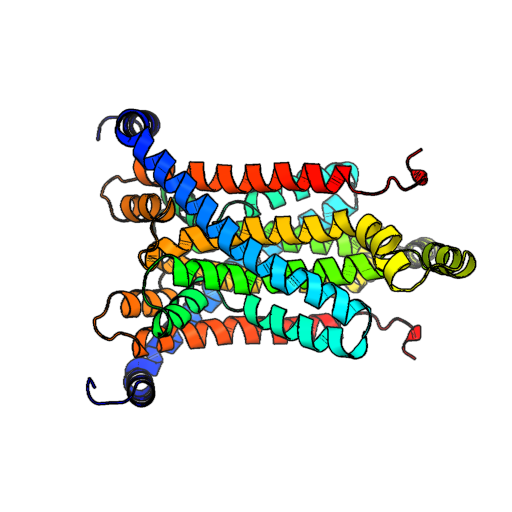 1 165 ? 7.625 16.359 9.047 1 93.56 165 ILE B C 1
ATOM 2891 O O . ILE B 1 165 ? 8.773 16.109 9.414 1 93.56 165 ILE B O 1
ATOM 2895 N N . GLY B 1 166 ? 7.375 17.203 8.117 1 92.94 166 GLY B N 1
ATOM 2896 C CA . GLY B 1 166 ? 8.336 18.219 7.73 1 92.94 166 GLY B CA 1
ATOM 2897 C C . GLY B 1 166 ? 9.383 17.719 6.754 1 92.94 166 GLY B C 1
ATOM 2898 O O . GLY B 1 166 ? 10.508 18.219 6.734 1 92.94 166 GLY B O 1
ATOM 2899 N N . SER B 1 167 ? 9.039 16.75 5.973 1 96.06 167 SER B N 1
ATOM 2900 C CA . SER B 1 167 ? 10.031 16.203 5.055 1 96.06 167 SER B CA 1
ATOM 2901 C C . SER B 1 167 ? 10.078 17 3.754 1 96.06 167 SER B C 1
ATOM 2903 O O . SER B 1 167 ? 11.008 16.844 2.963 1 96.06 167 SER B O 1
ATOM 2905 N N . GLY B 1 168 ? 9.062 17.781 3.516 1 97 168 GLY B N 1
ATOM 2906 C CA . GLY B 1 168 ? 8.977 18.516 2.262 1 97 168 GLY B CA 1
ATOM 2907 C C . GLY B 1 168 ? 8.414 17.688 1.123 1 97 168 GLY B C 1
ATOM 2908 O O . GLY B 1 168 ? 7.586 16.797 1.346 1 97 168 GLY B O 1
ATOM 2909 N N . GLY B 1 169 ? 8.695 18.141 -0.123 1 98.56 169 GLY B N 1
ATOM 2910 C CA . GLY B 1 169 ? 8.227 17.438 -1.305 1 98.56 169 GLY B CA 1
ATOM 2911 C C . GLY B 1 169 ? 6.879 17.906 -1.797 1 98.56 169 GLY B C 1
ATOM 2912 O O . GLY B 1 169 ? 6.367 18.922 -1.325 1 98.56 169 GLY B O 1
ATOM 2913 N N . LEU B 1 170 ? 6.34 17.219 -2.686 1 98.81 170 LEU B N 1
ATOM 2914 C CA . LEU B 1 170 ? 5.074 17.578 -3.314 1 98.81 170 LEU B CA 1
ATOM 2915 C C . LEU B 1 170 ? 3.943 17.594 -2.291 1 98.81 170 LEU B C 1
ATOM 2917 O O . LEU B 1 170 ? 2.977 18.344 -2.438 1 98.81 170 LEU B O 1
ATOM 2921 N N . GLY B 1 171 ? 4.137 16.766 -1.257 1 98.25 171 GLY B N 1
ATOM 2922 C CA . GLY B 1 171 ? 3.146 16.766 -0.192 1 98.25 171 GLY B CA 1
ATOM 2923 C C . GLY B 1 171 ? 2.988 18.125 0.478 1 98.25 171 GLY B C 1
ATOM 2924 O O . GLY B 1 171 ? 1.888 18.484 0.899 1 98.25 171 GLY B O 1
ATOM 2925 N N . ASP B 1 172 ? 4.039 18.906 0.563 1 97.81 172 ASP B N 1
ATOM 2926 C CA . ASP B 1 172 ? 3.992 20.234 1.15 1 97.81 172 ASP B CA 1
ATOM 2927 C C . ASP B 1 172 ? 3.086 21.156 0.341 1 97.81 172 ASP B C 1
ATOM 2929 O O . ASP B 1 172 ? 2.361 21.984 0.908 1 97.81 172 ASP B O 1
ATOM 2933 N N . ILE B 1 173 ? 3.195 21.031 -0.94 1 98.25 173 ILE B N 1
ATOM 2934 C CA . ILE B 1 173 ? 2.377 21.875 -1.809 1 98.25 173 ILE B CA 1
ATOM 2935 C C . ILE B 1 173 ? 0.903 21.516 -1.631 1 98.25 173 ILE B C 1
ATOM 2937 O O . ILE B 1 173 ? 0.053 22.406 -1.523 1 98.25 173 ILE B O 1
ATOM 2941 N N . ILE B 1 174 ? 0.643 20.219 -1.521 1 98.25 174 ILE B N 1
ATOM 2942 C CA . ILE B 1 174 ? -0.731 19.766 -1.352 1 98.25 174 ILE B CA 1
ATOM 2943 C C . ILE B 1 174 ? -1.29 20.281 -0.029 1 98.25 174 ILE B C 1
ATOM 2945 O O . ILE B 1 174 ? -2.377 20.859 0.007 1 98.25 174 ILE B O 1
ATOM 2949 N N . VAL B 1 175 ? -0.527 20.109 1 1 94.94 175 VAL B N 1
ATOM 2950 C CA . VAL B 1 175 ? -0.978 20.484 2.334 1 94.94 175 VAL B CA 1
ATOM 2951 C C . VAL B 1 175 ? -1.147 22 2.412 1 94.94 175 VAL B C 1
ATOM 2953 O O . VAL B 1 175 ? -2.1 22.5 3.021 1 94.94 175 VAL B O 1
ATOM 2956 N N . ARG B 1 176 ? -0.292 22.766 1.814 1 95.31 176 ARG B N 1
ATOM 2957 C CA . ARG B 1 176 ? -0.428 24.219 1.755 1 95.31 176 ARG B CA 1
ATOM 2958 C C . ARG B 1 176 ? -1.726 24.625 1.061 1 95.31 176 ARG B C 1
ATOM 2960 O O . ARG B 1 176 ? -2.402 25.562 1.492 1 95.31 176 ARG B O 1
ATOM 2967 N N . GLY B 1 177 ? -2.006 23.938 -0.041 1 96.25 177 GLY B N 1
ATOM 2968 C CA . GLY B 1 177 ? -3.24 24.234 -0.758 1 96.25 177 GLY B CA 1
ATOM 2969 C C . GLY B 1 177 ? -4.484 23.922 0.051 1 96.25 177 GLY B C 1
ATOM 2970 O O . GLY B 1 177 ? -5.457 24.672 0.014 1 96.25 177 GLY B O 1
ATOM 2971 N N . THR B 1 178 ? -4.469 22.875 0.828 1 92.69 178 THR B N 1
ATOM 2972 C CA . THR B 1 178 ? -5.625 22.469 1.614 1 92.69 178 THR B CA 1
ATOM 2973 C C . THR B 1 178 ? -5.871 23.438 2.77 1 92.69 178 THR B C 1
ATOM 2975 O O . THR B 1 178 ? -6.992 23.547 3.266 1 92.69 178 THR B O 1
ATOM 2978 N N . ASN B 1 179 ? -4.82 24.109 3.168 1 90.69 179 ASN B N 1
ATOM 2979 C CA . ASN B 1 179 ? -4.926 25.031 4.285 1 90.69 179 ASN B CA 1
ATOM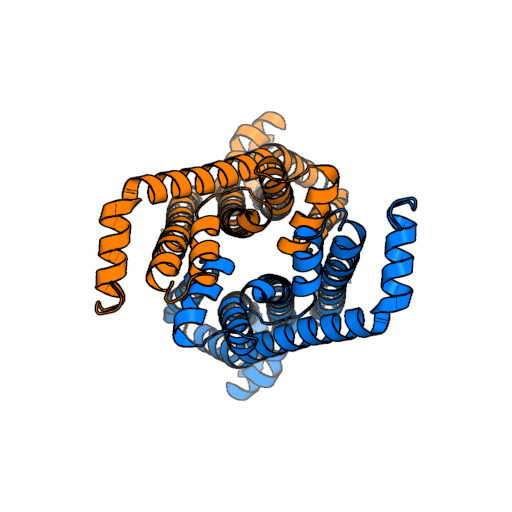 2980 C C . ASN B 1 179 ? -5.168 26.469 3.807 1 90.69 179 ASN B C 1
ATOM 2982 O O . ASN B 1 179 ? -5.359 27.375 4.617 1 90.69 179 ASN B O 1
ATOM 2986 N N . ALA B 1 180 ? -5.133 26.656 2.488 1 91.25 180 ALA B N 1
ATOM 2987 C CA . ALA B 1 180 ? -5.32 28 1.935 1 91.25 180 ALA B CA 1
ATOM 2988 C C . ALA B 1 180 ? -6.777 28.234 1.55 1 91.25 180 ALA B C 1
ATOM 2990 O O . ALA B 1 180 ? -7.473 27.312 1.126 1 91.25 180 ALA B O 1
ATOM 2991 N N . THR B 1 181 ? -7.113 29.5 1.732 1 88.06 181 THR B N 1
ATOM 2992 C CA . THR B 1 181 ? -8.406 29.906 1.188 1 88.06 181 THR B CA 1
ATOM 2993 C C . THR B 1 181 ? -8.375 29.891 -0.337 1 88.06 181 THR B C 1
ATOM 2995 O O . THR B 1 181 ? -7.492 30.5 -0.951 1 88.06 181 THR B O 1
ATOM 2998 N N . ASP B 1 182 ? -9.211 29.141 -1.022 1 90.06 182 ASP B N 1
ATOM 2999 C CA . ASP B 1 182 ? -9.25 29.016 -2.477 1 90.06 182 ASP B CA 1
ATOM 3000 C C . ASP B 1 182 ? -7.984 28.344 -3.004 1 90.06 182 ASP B C 1
ATOM 3002 O O . ASP B 1 182 ? -7.348 28.859 -3.928 1 90.06 182 ASP B O 1
ATOM 3006 N N . GLY B 1 183 ? -7.531 27.391 -2.352 1 95.31 183 GLY B N 1
ATOM 3007 C CA . GLY B 1 183 ? -6.262 26.75 -2.629 1 95.31 183 GLY B CA 1
ATOM 3008 C C . GLY B 1 183 ? -6.363 25.656 -3.672 1 95.31 183 GLY B C 1
ATOM 3009 O O . GLY B 1 183 ? -5.5 24.781 -3.75 1 95.31 183 GLY B O 1
ATOM 3010 N N . GLY B 1 184 ? -7.418 25.641 -4.48 1 96.56 184 GLY B N 1
ATOM 3011 C CA . GLY B 1 184 ? -7.648 24.594 -5.449 1 96.56 184 GLY B CA 1
ATOM 3012 C C . GLY B 1 184 ? -6.508 24.422 -6.43 1 96.56 184 GLY B C 1
ATOM 3013 O O . GLY B 1 184 ? -6.059 23.297 -6.68 1 96.56 184 GLY B O 1
ATOM 3014 N N . ALA B 1 185 ? -6.02 25.516 -6.918 1 97.31 185 ALA B N 1
ATOM 3015 C CA . ALA B 1 185 ? -4.934 25.484 -7.895 1 97.31 185 ALA B CA 1
ATOM 3016 C C . ALA B 1 185 ? -3.646 24.953 -7.262 1 97.31 185 ALA B C 1
ATOM 3018 O O . ALA B 1 185 ? -2.883 24.234 -7.902 1 97.31 185 ALA B O 1
ATOM 3019 N N . ILE B 1 186 ? -3.426 25.328 -6.035 1 97.75 186 ILE B N 1
ATOM 3020 C CA . ILE B 1 186 ? -2.219 24.906 -5.332 1 97.75 186 ILE B CA 1
ATOM 3021 C C . ILE B 1 186 ? -2.291 23.422 -5.039 1 97.75 186 ILE B C 1
ATOM 3023 O O . ILE B 1 186 ? -1.297 22.703 -5.188 1 97.75 186 ILE B O 1
ATOM 3027 N N . ILE B 1 187 ? -3.434 22.953 -4.629 1 98.19 187 ILE B N 1
ATOM 3028 C CA . ILE B 1 187 ? -3.645 21.531 -4.418 1 98.19 187 ILE B CA 1
ATOM 3029 C C . ILE B 1 187 ? -3.297 20.75 -5.688 1 98.19 187 ILE B C 1
ATOM 3031 O O . ILE B 1 187 ? -2.529 19.797 -5.648 1 98.19 187 ILE B O 1
ATOM 3035 N N . LEU B 1 188 ? -3.842 21.234 -6.82 1 98.44 188 LEU B N 1
ATOM 3036 C CA . LEU B 1 188 ? -3.623 20.547 -8.094 1 98.44 188 LEU B CA 1
ATOM 3037 C C . LEU B 1 188 ? -2.156 20.625 -8.5 1 98.44 188 LEU B C 1
ATOM 3039 O O . LEU B 1 188 ? -1.631 19.688 -9.109 1 98.44 188 LEU B O 1
ATOM 3043 N N . ALA B 1 189 ? -1.489 21.703 -8.141 1 98.5 189 ALA B N 1
ATOM 3044 C CA . ALA B 1 189 ? -0.083 21.891 -8.484 1 98.5 189 ALA B CA 1
ATOM 3045 C C . ALA B 1 189 ? 0.801 20.875 -7.773 1 98.5 189 ALA B C 1
ATOM 3047 O O . ALA B 1 189 ? 1.899 20.562 -8.242 1 98.5 189 ALA B O 1
ATOM 3048 N N . GLY B 1 190 ? 0.355 20.359 -6.652 1 98.62 190 GLY B N 1
ATOM 3049 C CA . GLY B 1 190 ? 1.058 19.281 -5.957 1 98.62 190 GLY B CA 1
ATOM 3050 C C . GLY B 1 190 ? 0.56 17.906 -6.332 1 98.62 190 GLY B C 1
ATOM 3051 O O . GLY B 1 190 ? 1.356 16.984 -6.547 1 98.62 190 GLY B O 1
ATOM 3052 N N . ALA B 1 191 ? -0.733 17.766 -6.438 1 98.62 191 ALA B N 1
ATOM 3053 C CA . ALA B 1 191 ? -1.377 16.453 -6.586 1 98.62 191 ALA B CA 1
ATOM 3054 C C . ALA B 1 191 ? -1.144 15.891 -7.98 1 98.62 191 ALA B C 1
ATOM 3056 O O . ALA B 1 191 ? -0.914 14.688 -8.133 1 98.62 191 ALA B O 1
ATOM 3057 N N . LEU B 1 192 ? -1.234 16.703 -8.992 1 98.56 192 LEU B N 1
ATOM 3058 C CA . LEU B 1 192 ? -1.118 16.203 -10.359 1 98.56 192 LEU B CA 1
ATOM 3059 C C . LEU B 1 192 ? 0.294 15.703 -10.641 1 98.56 192 LEU B C 1
ATOM 3061 O O . LEU B 1 192 ? 0.475 14.594 -11.148 1 98.56 192 LEU B O 1
ATOM 3065 N N . PRO B 1 193 ? 1.323 16.5 -10.273 1 98.75 193 PRO B N 1
ATOM 3066 C CA . PRO B 1 193 ? 2.676 15.961 -10.445 1 98.75 193 PRO B CA 1
ATOM 3067 C C . PRO B 1 193 ? 2.912 14.688 -9.633 1 98.75 193 PRO B C 1
ATOM 3069 O O . PRO B 1 193 ? 3.641 13.789 -10.078 1 98.75 193 PRO B O 1
ATOM 3072 N N . THR B 1 194 ? 2.373 14.641 -8.477 1 98.88 194 THR B N 1
ATOM 3073 C CA . THR B 1 194 ? 2.486 13.445 -7.652 1 98.88 194 THR B CA 1
ATOM 3074 C C . THR B 1 194 ? 1.887 12.234 -8.367 1 98.88 194 THR B C 1
ATOM 3076 O O . THR B 1 194 ? 2.508 11.172 -8.422 1 98.88 194 THR B O 1
ATOM 3079 N N . ALA B 1 195 ? 0.667 12.406 -8.859 1 98.69 195 ALA B N 1
ATOM 3080 C CA . ALA B 1 195 ? 0 11.344 -9.609 1 98.69 195 ALA B CA 1
ATOM 3081 C C . ALA B 1 195 ? 0.815 10.945 -10.836 1 98.69 195 ALA B C 1
ATOM 3083 O O . ALA B 1 195 ? 0.994 9.75 -11.102 1 98.69 195 ALA B O 1
ATOM 3084 N N . LEU B 1 196 ? 1.311 11.883 -11.531 1 98.5 196 LEU B N 1
ATOM 3085 C CA . LEU B 1 196 ? 2.105 11.641 -12.734 1 98.5 196 LEU B CA 1
ATOM 3086 C C . LEU B 1 196 ? 3.379 10.875 -12.391 1 98.5 196 LEU B C 1
ATOM 3088 O O . LEU B 1 196 ? 3.783 9.969 -13.133 1 98.5 196 LEU B O 1
ATOM 3092 N N . MET B 1 197 ? 3.99 11.266 -11.32 1 98.75 197 MET B N 1
ATOM 3093 C CA . MET B 1 197 ? 5.203 10.586 -10.875 1 98.75 197 MET B CA 1
ATOM 3094 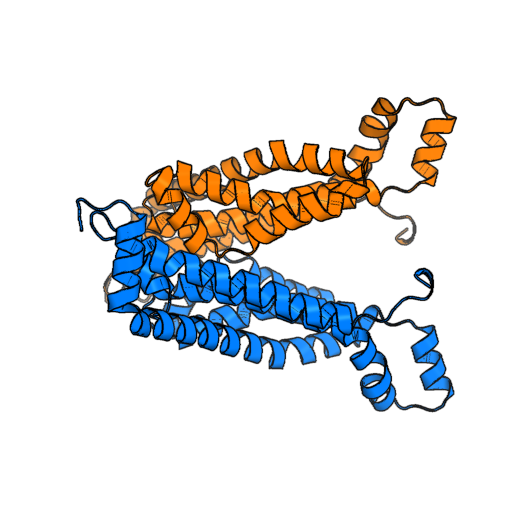C C . MET B 1 197 ? 4.941 9.102 -10.641 1 98.75 197 MET B C 1
ATOM 3096 O O . MET B 1 197 ? 5.699 8.25 -11.109 1 98.75 197 MET B O 1
ATOM 3100 N N . ALA B 1 198 ? 3.896 8.844 -9.906 1 98.75 198 ALA B N 1
ATOM 3101 C CA . ALA B 1 198 ? 3.576 7.461 -9.57 1 98.75 198 ALA B CA 1
ATOM 3102 C C . ALA B 1 198 ? 3.215 6.66 -10.812 1 98.75 198 ALA B C 1
ATOM 3104 O O . ALA B 1 198 ? 3.684 5.535 -10.992 1 98.75 198 ALA B O 1
ATOM 3105 N N . ILE B 1 199 ? 2.43 7.199 -11.719 1 98.44 199 ILE B N 1
ATOM 3106 C CA . ILE B 1 199 ? 1.97 6.52 -12.93 1 98.44 199 ILE B CA 1
ATOM 3107 C C . ILE B 1 199 ? 3.152 6.266 -13.859 1 98.44 199 ILE B C 1
ATOM 3109 O O . ILE B 1 199 ? 3.309 5.164 -14.383 1 98.44 199 ILE B O 1
ATOM 3113 N N . ILE B 1 200 ? 4.004 7.242 -14.055 1 98.5 200 ILE B N 1
ATOM 3114 C CA . ILE B 1 200 ? 5.168 7.105 -14.922 1 98.5 200 ILE B CA 1
ATOM 3115 C C . ILE B 1 200 ? 6.109 6.043 -14.359 1 98.5 200 ILE B C 1
ATOM 3117 O O . ILE B 1 200 ? 6.625 5.207 -15.102 1 98.5 200 ILE B O 1
ATOM 3121 N N . THR B 1 201 ? 6.352 6.129 -13.094 1 98.56 201 THR B N 1
ATOM 3122 C CA . THR B 1 201 ? 7.199 5.133 -12.453 1 98.56 201 THR B CA 1
ATOM 3123 C C . THR B 1 201 ? 6.637 3.73 -12.656 1 98.56 201 THR B C 1
ATOM 3125 O O . THR B 1 201 ? 7.371 2.805 -13.008 1 98.56 201 THR B O 1
ATOM 3128 N N . ASP B 1 202 ? 5.387 3.588 -12.43 1 98.44 202 ASP B N 1
ATOM 3129 C CA . ASP B 1 202 ? 4.734 2.297 -12.617 1 98.44 202 ASP B CA 1
ATOM 3130 C C . ASP B 1 202 ? 4.875 1.819 -14.062 1 98.44 202 ASP B C 1
ATOM 3132 O O . ASP B 1 202 ? 5.168 0.648 -14.312 1 98.44 202 ASP B O 1
ATOM 3136 N N . LEU B 1 203 ? 4.641 2.664 -15.062 1 97.88 203 LEU B N 1
ATOM 3137 C CA . LEU B 1 203 ? 4.688 2.314 -16.469 1 97.88 203 LEU B CA 1
ATOM 3138 C C . LEU B 1 203 ? 6.105 1.957 -16.906 1 97.88 203 LEU B C 1
ATOM 3140 O O . LEU B 1 203 ? 6.316 0.976 -17.625 1 97.88 203 LEU B O 1
ATOM 3144 N N . VAL B 1 204 ? 7.051 2.713 -16.438 1 98.25 204 VAL B N 1
ATOM 3145 C CA . VAL B 1 204 ? 8.445 2.502 -16.828 1 98.25 204 VAL B CA 1
ATOM 3146 C C . VAL B 1 204 ? 8.945 1.174 -16.266 1 98.25 204 VAL B C 1
ATOM 3148 O O . VAL B 1 204 ? 9.508 0.358 -16.984 1 98.25 204 VAL B O 1
ATOM 3151 N N . LEU B 1 205 ? 8.695 0.924 -15.031 1 98.19 205 LEU B N 1
ATOM 3152 C CA . LEU B 1 205 ? 9.188 -0.301 -14.414 1 98.19 205 LEU B CA 1
ATOM 3153 C C . LEU B 1 205 ? 8.391 -1.511 -14.891 1 98.19 205 LEU B C 1
ATOM 3155 O O . LEU B 1 205 ? 8.93 -2.613 -14.992 1 98.19 205 LEU B O 1
ATOM 3159 N N . SER B 1 206 ? 7.109 -1.271 -15.148 1 97.38 206 SER B N 1
ATOM 3160 C CA . SER B 1 206 ? 6.328 -2.342 -15.766 1 97.38 206 SER B CA 1
ATOM 3161 C C . SER B 1 206 ? 6.895 -2.725 -17.125 1 97.38 206 SER B C 1
ATOM 3163 O O . SER B 1 206 ? 6.926 -3.906 -17.484 1 97.38 206 SER B O 1
ATOM 3165 N N . PHE B 1 207 ? 7.301 -1.757 -17.891 1 97.25 207 PHE B N 1
ATOM 3166 C CA . PHE B 1 207 ? 7.91 -1.987 -19.203 1 97.25 207 PHE B CA 1
ATOM 3167 C C . PHE B 1 207 ? 9.211 -2.773 -19.062 1 97.25 207 PHE B C 1
ATOM 3169 O O . PHE B 1 207 ? 9.453 -3.717 -19.812 1 97.25 207 PHE B O 1
ATOM 3176 N N . ILE B 1 208 ? 9.961 -2.449 -18.094 1 97.12 208 ILE B N 1
ATOM 3177 C CA . ILE B 1 208 ? 11.211 -3.148 -17.828 1 97.12 208 ILE B CA 1
ATOM 3178 C C . ILE B 1 208 ? 10.922 -4.586 -17.406 1 97.12 208 ILE B C 1
ATOM 3180 O O . ILE B 1 208 ? 11.578 -5.523 -17.859 1 97.12 208 ILE B O 1
ATOM 3184 N N . GLU B 1 209 ? 10 -4.684 -16.5 1 96.25 209 GLU B N 1
ATOM 3185 C CA . GLU B 1 209 ? 9.555 -5.992 -16.031 1 96.25 209 GLU B CA 1
ATOM 3186 C C . GLU B 1 209 ? 9.18 -6.895 -17.203 1 96.25 209 GLU B C 1
ATOM 3188 O O . GLU B 1 209 ? 9.625 -8.039 -17.281 1 96.25 209 GLU B O 1
ATOM 3193 N N . LYS B 1 210 ? 8.445 -6.457 -18.203 1 94.75 210 LYS B N 1
ATOM 3194 C CA . LYS B 1 210 ? 7.945 -7.227 -19.344 1 94.75 210 LYS B CA 1
ATOM 3195 C C . LYS B 1 210 ? 9.078 -7.605 -20.297 1 94.75 210 LYS B C 1
ATOM 3197 O O . LYS B 1 210 ? 9.062 -8.688 -20.875 1 94.75 210 LYS B O 1
ATOM 3202 N N . ARG B 1 211 ? 9.984 -6.793 -20.391 1 95.12 211 ARG B N 1
ATOM 3203 C CA . ARG B 1 211 ? 11.133 -7.059 -21.266 1 95.12 211 ARG B CA 1
ATOM 3204 C C . ARG B 1 211 ? 12.008 -8.164 -20.688 1 95.12 211 ARG B C 1
ATOM 3206 O O . ARG B 1 211 ? 12.672 -8.891 -21.438 1 95.12 211 ARG B O 1
ATOM 3213 N N . LEU B 1 212 ? 11.945 -8.273 -19.422 1 93.75 212 LEU B N 1
ATOM 3214 C CA . LEU B 1 212 ? 12.805 -9.242 -18.75 1 93.75 212 LEU B CA 1
ATOM 3215 C C . LEU B 1 212 ? 12.07 -10.57 -18.562 1 93.75 212 LEU B C 1
ATOM 3217 O O . LEU B 1 212 ? 12.68 -11.562 -18.141 1 93.75 212 LEU B O 1
ATOM 3221 N N . THR B 1 213 ? 10.812 -10.594 -18.828 1 88.88 213 THR B N 1
ATOM 3222 C CA . THR B 1 213 ? 10.023 -11.812 -18.688 1 88.88 213 THR B CA 1
ATOM 3223 C C . THR B 1 213 ? 10.359 -12.812 -19.797 1 88.88 213 THR B C 1
ATOM 3225 O O . THR B 1 213 ? 10.25 -12.484 -20.984 1 88.88 213 THR B O 1
ATOM 3228 N N . PRO B 1 214 ? 10.805 -14.023 -19.391 1 78.75 214 PRO B N 1
ATOM 3229 C CA . PRO B 1 214 ? 11.102 -15.016 -20.422 1 78.75 214 PRO B CA 1
ATOM 3230 C C . PRO B 1 214 ? 9.867 -15.398 -21.234 1 78.75 214 PRO B C 1
ATOM 3232 O O . PRO B 1 214 ? 8.766 -15.484 -20.688 1 78.75 214 PRO B O 1
ATOM 3235 N N . LYS B 1 215 ? 9.898 -15.344 -22.547 1 69.62 215 LYS B N 1
ATOM 3236 C CA . LYS B 1 215 ? 8.82 -15.664 -23.469 1 69.62 215 LYS B CA 1
ATOM 3237 C C . LYS B 1 215 ? 8.5 -17.156 -23.453 1 69.62 215 LYS B C 1
ATOM 3239 O O . LYS B 1 215 ? 9.398 -18 -23.516 1 69.62 215 LYS B O 1
ATOM 3244 N N . THR B 1 216 ? 7.578 -17.547 -22.625 1 58.62 216 THR B N 1
ATOM 3245 C CA . THR B 1 216 ? 7.184 -18.953 -22.719 1 58.62 216 THR B CA 1
ATOM 3246 C C . THR B 1 216 ? 6.742 -19.297 -24.141 1 58.62 216 THR B C 1
ATOM 3248 O O . THR B 1 216 ? 6.258 -18.422 -24.875 1 58.62 216 THR B O 1
ATOM 3251 N N . SER B 1 217 ? 7.207 -20.312 -24.734 1 48.47 217 SER B N 1
ATOM 3252 C CA . SER B 1 217 ? 7.012 -20.859 -26.078 1 48.47 217 SER B CA 1
ATOM 3253 C C . SER B 1 217 ? 5.539 -20.828 -26.469 1 48.47 217 SER B C 1
ATOM 3255 O O . SER B 1 217 ? 5.195 -21.125 -27.625 1 48.47 217 SER B O 1
ATOM 3257 N N . SER B 1 218 ? 4.598 -20.859 -25.594 1 44.56 218 SER B N 1
ATOM 3258 C CA . SER B 1 218 ? 3.268 -21.031 -26.172 1 44.56 218 SER B C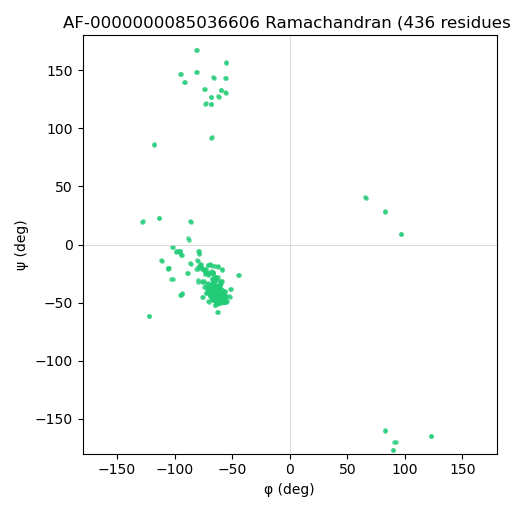A 1
ATOM 3259 C C . SER B 1 218 ? 2.846 -19.781 -26.938 1 44.56 218 SER B C 1
ATOM 3261 O O . SER B 1 218 ? 1.771 -19.75 -27.547 1 44.56 218 SER B O 1
ATOM 3263 N N . GLU B 1 219 ? 3.453 -18.75 -26.734 1 44.25 219 GLU B N 1
ATOM 3264 C CA . GLU B 1 219 ? 3.098 -17.578 -27.516 1 44.25 219 GLU B CA 1
ATOM 3265 C C . GLU B 1 219 ? 3.893 -17.516 -28.812 1 44.25 219 GLU B C 1
ATOM 3267 O O . GLU B 1 219 ? 3.795 -16.547 -29.562 1 44.25 219 GLU B O 1
ATOM 3272 N N . ARG B 1 220 ? 4.703 -18.531 -29.172 1 34.88 220 ARG B N 1
ATOM 3273 C CA . ARG B 1 220 ? 5.133 -18.594 -30.562 1 34.88 220 ARG B CA 1
ATOM 3274 C C . ARG B 1 220 ? 4.082 -19.297 -31.422 1 34.88 220 ARG B C 1
ATOM 3276 O O . ARG B 1 220 ? 3.451 -20.25 -30.984 1 34.88 220 ARG B O 1
#

=== Feature glossary ===
The record interleaves many kinds of information about one protein. Here is each kind framed as the question it answers.

Q: Are the domains correctly placed relative to each other?
A: Predicted aligned error is AlphaFold's pairwise confidence. Unlike pLDDT (per-residue), PAE is per-residue-pair and captures whether two parts of the structure are correctly placed relative to each other. Units are ångströms of expected positional error.

Q: Which residues are in helices, strands, or loops?
A: Eight-state secondary structure (DSSP): H is the canonical α-helix, G the tighter 3₁₀-helix, I the wider π-helix; E/B are β-structure, T and S are turns and bends, and '-' is everything else. DSSP derives these from the pattern of main-chain N–H···O=C hydrogen bonds, not from the sequence.

Q: What if only a Cα trace is available?
A: P-SEA three-state annotation labels each residue as helix, strand, or coil based purely on the geometry of the Cα trace. It serves as a fallback when the full backbone (and thus DSSP) is unavailable.

Q: What are the backbone torsion angles?
A: φ (phi) and ψ (psi) are the two rotatable backbone dihedrals per residue: φ is the C(i-1)–N–Cα–C torsion, ψ is the N–Cα–C–N(i+1) torsion, both in degrees on (−180°, 180°]. α-helical residues cluster near (−60°, −45°); β-strand residues near (−120°, +130°). A Ramachandran plot is simply a scatter of (φ, ψ) for every residue.

Q: What known structures does this most resemble?
A: Structural nearest neighbors (via Foldseek easy-search vs the PDB). Reported per hit: target PDB id, E-value, and alignment TM-score. A TM-score above ~0.5 is the conventional threshold for 'same fold'.

Q: What family and function is it annotated with?
A: Database cross-references. InterPro integrates a dozen domain/family signature databases into unified entries with residue-range hits. GO terms attach function/process/location labels with evidence codes. CATH codes position the fold in a four-level structural taxonomy. Organism is the NCBI-taxonomy species name.

Q: Which residues are buried vs exposed?
A: Solvent accessibility: the surface area of each residue that a 1.4 Å water probe can touch, in Å². When only backbone atoms are present the absolute values are lower than full-atom SASA (side chains contribute most of the area) and are flagged as backbone-only.

Q: What do the diagnostic plots show?
A: Three diagnostic plots accompany the record. The Cα contact map visualizes the tertiary structure as a 2D adjacency matrix (8 Å cutoff, sequence-local contacts suppressed). The Ramachandran plot shows the distribution of backbone (φ, ψ) torsions, with points in the α and β basins reflecting secondary structure content. The PAE plot shows AlphaFold's inter-residue confidence as a color matrix.

Q: What is the amino-acid chain?
A: The amino-acid sequence is the protein's primary structure: the linear order of residues from the N-terminus to the C-terminus, written in one-letter code. Everything else here — the 3D coordinates, the secondary structure, the domain annotations — is ultimately a consequence of this string.

Q: What do the rendered images show?
A: The six renders are orthographic views along the three Cartesian axes in both directions. Representation (cartoon, sticks, or surface) and color scheme (sequence-rainbow or by-chain) vary across proteins so the training set covers all the common visualization conventions.

Q: Where is each backbone atom in 3D?
A: The mmCIF table is the protein's shape written out atom by atom. For each backbone N, Cα, C, and carbonyl O, it records an (x, y, z) coordinate triple in Å plus the residue type, chain letter, and residue number.

Q: How mobile is each atom in the crystal?
A: For experimental (PDB) structures, the B-factor (temperature factor) quantifies the positional spread of each atom in the crystal — a combination of thermal vibration and static disorder — in units of Å². High B-factors mark flexible loops or poorly resolved regions; low B-factors mark the rigid, well-ordered core.

Q: How big and how compact is the whole molecule?
A: Three whole-structure scalars: the radius of gyration (RMS distance of Cα from centroid, in Å), the count of Cα–Cα contacts (pairs closer than 8 Å and separated by more than four residues in sequence — i.e. tertiary, not local, contacts), and the bounding-box dimensions. Together they distinguish compact globular folds from extended fibres or disordered chains.

Q: What does the local fold look like, residue by residue?
A: A 3Di character summarizes, for each residue, the relative orientation of the Cα frame of its nearest spatial neighbor. Because it encodes fold topology rather than chemistry, 3Di alignments detect remote structural similarity that sequence alignment misses.

Q: How confident is the AlphaFold model at each residue?
A: For AlphaFold models, the B-factor field carries pLDDT — the model's own estimate of local accuracy on a 0–100 scale. Regions with pLDDT<50 should be treated as essentially unmodeled; they often correspond to intrinsically disordered segments.